Protein AF-A0A538PHI5-F1 (afdb_monomer)

Sequence (412 aa):
MHGTLYEACGDRLVRVVDRNGVCHADLVWSGSNTDRLVRLTVDGAVVDGAVIDHPLLGATHAAGDTAMTAVDWARPTEIPAIAEPGRLPLGAGAAILNTLALLARRAGVAALRYAGPYPTAALWRTLARSFRCSADEAAFTAGALDRAVRVARDPIPIDFAPDPHERVAIAGGFVELRDRLERVVLGGISYEPGGSPARLISTPHRAGARSTTADHGDAPGGCPARPEGPAGVGSAPGGEVGAAPGGAARPLPAEPGGPGSGHHHCEVWFGDACYARVATLSAGGRVVDGPHPVPPCPSPVLGRGFPAALRDALAELVAEAVPAPLAADARALCAASELCWADLGARAAGELSGGFAVHAALWDRIAPLGLARLALALAEALAPVVAAAVAQRAAAAGSAPRYARTSPQESR

Foldseek 3Di:
DAAWDFDDDVLHTAFTAGNVRRTQKGWDADDDPDRFTQWIAGLNWIWGSDWDQDPLAGTWIDIHPWTWHHAPLQAGQADIDTQCVVNHHQCRSLSVLLSSLVNNVSNVNQWHFYQWLAQALVVVVSLVQFWDKPDDSCLSCVCSVVSNVVRGRPTRPMTTGTDHFRWAAAVQGIFTDDPWGQWDAHVSDIAGDVDPQKHWDKDDPPPDPDPCPPDDDDDDDDDDDDDDDDDDDDDDDDDDDDDDDDPPDDDDPDDDDDPQFIKIWTFGHQPPDTQDTQFIAGRVRYTPDHNDFQDWDPFPQAPPWDDLVLQLVLLQLLLVVADVVCSVVSSVQSNQFIEGEHDPRRAQKAADDGHIYGHRVNCVPCVVVDPVRSSNSNSNRCNVRSSVVSVVVVSVVVPPDCPDPPDPPPDD

Secondary structure (DSSP, 8-state):
----EEEEETTEEEEEE-TTS-EEEEEEE-STT---EEEEEETTEEEE---EEETTTEEEEEETTEEEE---TTS--EEPPBS-GGGS-TTHHHHHHHHHHHHHHHTT---BEE-SS---HHHHHHHTTTEEESS-HHHHHTTHHHHHHHT--SPPS--EEE-PPEEEEETTEEEEESSSEEEEEETTEEEBTT-SSEEEEEEP--TT-----------------PPP-PPPP----------------PPPPPPP--S---EEEEEEEETTEEEEEEEEEETTS-EEE-PPPPPP---TTTTPBPPHHHHHHHHHHHHHHS-GGGHHHHHHHHHHSEEEEE--TT-SEEEETTEEEEETHHHHHHGGG-HHHHHHHHHHHHHHHHHHHHHHHHHHHHHS------------

Solvent-accessible surface area (backbone atoms only — not comparable to full-atom values): 23631 Å² total; per-residue (Å²): 133,87,55,62,47,75,44,59,64,80,93,46,71,30,35,36,25,21,72,86,72,50,71,57,34,41,41,45,64,45,74,98,80,68,66,35,51,51,33,39,40,32,64,90,29,42,34,40,45,59,75,45,80,37,102,88,67,42,56,16,18,47,38,56,84,29,46,27,39,59,71,52,67,69,56,35,56,60,45,70,38,57,76,48,69,86,60,42,45,91,61,19,68,51,53,52,46,28,49,48,15,49,37,11,49,73,54,68,38,72,47,25,27,44,38,38,24,70,44,38,64,70,52,48,67,45,46,61,58,14,22,47,64,77,66,55,64,66,71,57,35,56,60,28,67,62,27,45,76,66,56,32,54,69,62,48,100,46,46,32,26,48,48,46,52,45,59,42,82,49,87,61,42,36,30,37,30,70,103,43,63,60,33,41,36,48,81,90,42,67,19,26,66,89,43,80,30,20,21,35,47,78,41,80,57,76,79,77,77,68,83,75,78,74,88,76,82,82,85,87,86,82,83,85,84,83,86,89,82,85,89,84,88,82,82,85,83,87,88,84,90,80,85,78,91,74,84,73,79,73,81,76,76,82,76,78,87,56,104,60,72,26,40,31,33,35,31,28,36,39,73,98,38,80,73,40,75,30,29,34,24,39,47,86,60,47,77,76,41,65,77,46,81,71,75,84,68,91,47,94,54,52,76,39,68,58,58,66,75,56,40,49,53,41,9,51,49,21,18,72,65,30,64,72,97,46,17,66,60,32,22,54,50,44,51,73,30,50,45,32,24,31,80,52,74,66,37,46,40,46,80,50,98,70,30,37,33,34,26,29,54,44,51,78,52,23,42,87,73,34,63,71,58,30,53,51,55,50,17,67,35,39,17,68,48,43,50,48,52,48,53,51,53,53,51,50,64,70,64,51,78,80,69,74,81,75,72,79,80,82,78,129

Radius of gyration: 27.22 Å; Cα contacts (8 Å, |Δi|>4): 715; chains: 1; bounding box: 81×69×88 Å

Structure (mmCIF, N/CA/C/O backbone):
data_AF-A0A538PHI5-F1
#
_entry.id   AF-A0A538PHI5-F1
#
loop_
_atom_site.group_PDB
_atom_site.id
_atom_site.type_symbol
_atom_site.label_atom_id
_atom_site.label_alt_id
_atom_site.label_comp_id
_atom_site.label_asym_id
_atom_site.label_entity_id
_atom_site.label_seq_id
_atom_site.pdbx_PDB_ins_code
_atom_site.Cartn_x
_atom_site.Cartn_y
_atom_site.Cartn_z
_atom_site.occupancy
_atom_site.B_iso_or_equiv
_atom_site.auth_seq_id
_atom_site.auth_comp_id
_atom_site.auth_asym_id
_atom_site.auth_atom_id
_atom_site.pdbx_PDB_model_num
ATOM 1 N N . MET A 1 1 ? -24.109 -0.186 -1.567 1.00 50.06 1 MET A N 1
ATOM 2 C CA . MET A 1 1 ? -24.207 -0.546 -0.135 1.00 50.06 1 MET A CA 1
ATOM 3 C C . MET A 1 1 ? -22.896 -1.172 0.288 1.00 50.06 1 MET A C 1
ATOM 5 O O . MET A 1 1 ? -22.335 -1.931 -0.505 1.00 50.06 1 MET A O 1
ATOM 9 N N . HIS A 1 2 ? -22.440 -0.884 1.506 1.00 72.44 2 HIS A N 1
ATOM 10 C CA . HIS A 1 2 ? -21.347 -1.645 2.101 1.00 72.44 2 HIS A CA 1
ATOM 11 C C . HIS A 1 2 ? -21.833 -3.010 2.573 1.00 72.44 2 HIS A C 1
ATOM 13 O O . HIS A 1 2 ? -22.959 -3.128 3.051 1.00 72.44 2 HIS A O 1
ATOM 19 N N . GLY A 1 3 ? -20.991 -4.022 2.397 1.00 87.31 3 GLY A N 1
ATOM 20 C CA . GLY A 1 3 ? -21.277 -5.411 2.743 1.00 87.31 3 GLY A CA 1
ATOM 21 C C . GLY A 1 3 ? -20.540 -5.911 3.986 1.00 87.31 3 GLY A C 1
ATOM 22 O O . GLY A 1 3 ? -20.765 -7.044 4.400 1.00 87.31 3 GLY A O 1
ATOM 23 N N . THR A 1 4 ? -19.675 -5.088 4.584 1.00 94.25 4 THR A N 1
ATOM 24 C CA . THR A 1 4 ? -18.957 -5.417 5.820 1.00 94.25 4 THR A CA 1
ATOM 25 C C . THR A 1 4 ? -19.910 -5.517 7.012 1.00 94.25 4 THR A C 1
ATOM 27 O O . THR A 1 4 ? -20.570 -4.541 7.374 1.00 94.25 4 THR A O 1
ATOM 30 N N . LEU A 1 5 ? -19.918 -6.675 7.666 1.00 96.56 5 LEU A N 1
ATOM 31 C CA . LEU A 1 5 ? -20.488 -6.886 8.988 1.00 96.56 5 LEU A CA 1
ATOM 32 C C . LEU A 1 5 ? -19.466 -6.485 10.064 1.00 96.56 5 LEU A C 1
ATOM 34 O O . LEU A 1 5 ? -18.297 -6.872 10.020 1.00 96.56 5 LEU A O 1
ATOM 38 N N . TYR A 1 6 ? -19.931 -5.732 11.058 1.00 96.62 6 TYR A N 1
ATOM 39 C CA . TYR A 1 6 ? -19.155 -5.355 12.238 1.00 96.62 6 TYR A CA 1
ATOM 40 C C . TYR A 1 6 ? -19.767 -6.038 13.460 1.00 96.62 6 TYR A C 1
ATOM 42 O O . TYR A 1 6 ? -20.829 -5.632 13.932 1.00 96.62 6 TYR A O 1
ATOM 50 N N . GLU A 1 7 ? -19.112 -7.078 13.965 1.00 97.31 7 GLU A N 1
ATOM 51 C CA . GLU A 1 7 ? -19.530 -7.758 15.190 1.00 97.31 7 GLU A CA 1
ATOM 52 C C . GLU A 1 7 ? -18.984 -6.993 16.402 1.00 97.31 7 GLU A C 1
ATOM 54 O O . GLU A 1 7 ? -17.820 -6.577 16.417 1.00 97.31 7 GLU A O 1
ATOM 59 N N . ALA A 1 8 ? -19.814 -6.802 17.428 1.00 95.81 8 ALA A N 1
ATOM 60 C CA . ALA A 1 8 ? -19.473 -6.025 18.615 1.00 95.81 8 ALA A CA 1
ATOM 61 C C . ALA A 1 8 ? -19.934 -6.719 19.905 1.00 95.81 8 ALA A C 1
ATOM 63 O O . ALA A 1 8 ? -20.950 -7.414 19.920 1.00 95.81 8 ALA A O 1
ATOM 64 N N . CYS A 1 9 ? -19.193 -6.497 20.990 1.00 93.62 9 CYS A N 1
ATOM 65 C CA . CYS A 1 9 ? -19.540 -6.924 22.341 1.00 93.62 9 CYS A CA 1
ATOM 66 C C . CYS A 1 9 ? -19.666 -5.671 23.218 1.00 93.62 9 CYS A C 1
ATOM 68 O O . CYS A 1 9 ? -18.665 -5.052 23.582 1.00 93.62 9 CYS A O 1
ATOM 70 N N . GLY A 1 10 ? -20.905 -5.248 23.491 1.00 91.50 10 GLY A N 1
ATOM 71 C CA . GLY A 1 10 ? -21.165 -3.865 23.902 1.00 91.50 10 GLY A CA 1
ATOM 72 C C . GLY A 1 10 ? -20.716 -2.893 22.804 1.00 91.50 10 GLY A C 1
ATOM 73 O O . GLY A 1 10 ? -20.886 -3.173 21.617 1.00 91.50 10 GLY A O 1
ATOM 74 N N . ASP A 1 11 ? -20.084 -1.783 23.181 1.00 91.31 11 ASP A N 1
ATOM 75 C CA . ASP A 1 11 ? -19.568 -0.799 22.217 1.00 91.31 11 ASP A CA 1
ATOM 76 C C . ASP A 1 11 ? -18.276 -1.250 21.506 1.00 91.31 11 ASP A C 1
ATOM 78 O O . ASP A 1 11 ? -17.919 -0.719 20.443 1.00 91.31 11 ASP A O 1
ATOM 82 N N . ARG A 1 12 ? -17.573 -2.250 22.059 1.00 93.94 12 ARG A N 1
ATOM 83 C CA . ARG A 1 12 ? -16.281 -2.739 21.557 1.00 93.94 12 ARG A CA 1
ATOM 84 C C . ARG A 1 12 ? -16.469 -3.553 20.278 1.00 93.94 12 ARG A C 1
ATOM 86 O O . ARG A 1 12 ? -17.167 -4.564 20.267 1.00 93.94 12 ARG A O 1
ATOM 93 N N . LEU A 1 13 ? -15.814 -3.121 19.199 1.00 96.38 13 LEU A N 1
ATOM 94 C CA . LEU A 1 13 ? -15.696 -3.889 17.957 1.00 96.38 13 LEU A CA 1
ATOM 95 C C . LEU A 1 13 ? -14.875 -5.153 18.241 1.00 96.38 13 LEU A C 1
ATOM 97 O O . LEU A 1 13 ? -13.727 -5.033 18.666 1.00 96.38 13 LEU A O 1
ATOM 101 N N . VAL A 1 14 ? -15.444 -6.333 17.992 1.00 97.56 14 VAL A N 1
ATOM 102 C CA . VAL A 1 14 ? -14.732 -7.611 18.143 1.00 97.56 14 VAL A CA 1
ATOM 103 C C . VAL A 1 14 ? -14.315 -8.199 16.802 1.00 97.56 14 VAL A C 1
ATOM 105 O O . VAL A 1 14 ? -13.198 -8.683 16.706 1.00 97.56 14 VAL A O 1
ATOM 108 N N . ARG A 1 15 ? -15.137 -8.139 15.744 1.00 98.00 15 ARG A N 1
ATOM 109 C CA . ARG A 1 15 ? -14.763 -8.709 14.432 1.00 98.00 15 ARG A CA 1
ATOM 110 C C . ARG A 1 15 ? -15.225 -7.846 13.262 1.00 98.00 15 ARG A C 1
ATOM 112 O O . ARG A 1 15 ? -16.290 -7.229 13.303 1.00 98.00 15 ARG A O 1
ATOM 119 N N . VAL A 1 16 ? -14.412 -7.821 12.209 1.00 97.62 16 VAL A N 1
ATOM 120 C CA . VAL A 1 16 ? -14.702 -7.184 10.917 1.00 97.62 16 VAL A CA 1
ATOM 121 C C . VAL A 1 16 ? -14.774 -8.285 9.867 1.00 97.62 16 VAL A C 1
ATOM 123 O O . VAL A 1 16 ? -13.754 -8.886 9.527 1.00 97.62 16 VAL A O 1
ATOM 126 N N . VAL A 1 17 ? -15.977 -8.561 9.371 1.00 97.56 17 VAL A N 1
ATOM 127 C CA . VAL A 1 17 ? -16.268 -9.673 8.458 1.00 97.56 17 VAL A CA 1
ATOM 128 C C . VAL A 1 17 ? -16.837 -9.111 7.158 1.00 97.56 17 VAL A C 1
ATOM 130 O O . VAL A 1 17 ? -17.680 -8.221 7.193 1.00 97.56 17 VAL A O 1
ATOM 133 N N . ASP A 1 18 ? -16.379 -9.580 6.001 1.00 95.94 18 ASP A N 1
ATOM 134 C CA . ASP A 1 18 ? -16.898 -9.108 4.714 1.00 95.94 18 ASP A CA 1
ATOM 135 C C . ASP A 1 18 ? -18.192 -9.814 4.272 1.00 95.94 18 ASP A C 1
ATOM 137 O O . AS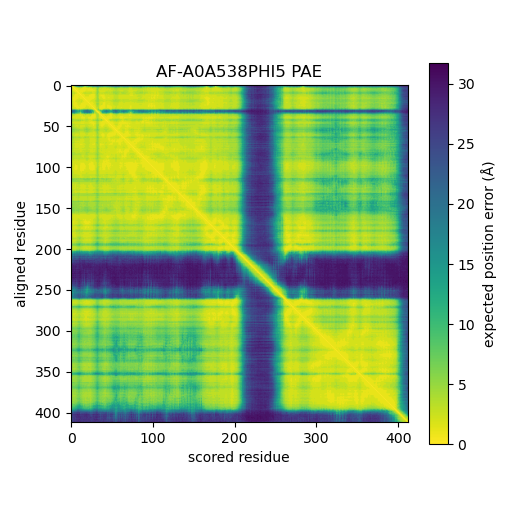P A 1 18 ? -18.659 -10.780 4.879 1.00 95.94 18 ASP A O 1
ATOM 141 N N . ARG A 1 19 ? -18.754 -9.344 3.152 1.00 94.69 19 ARG A N 1
ATOM 142 C CA . ARG A 1 19 ? -19.949 -9.911 2.504 1.00 94.69 19 ARG A CA 1
ATOM 143 C C . ARG A 1 19 ? -19.826 -11.378 2.065 1.00 94.69 19 ARG A C 1
ATOM 145 O O . ARG A 1 19 ? -20.844 -11.991 1.757 1.00 94.69 19 ARG A O 1
ATOM 152 N N . ASN A 1 20 ? -18.613 -11.929 2.028 1.00 94.50 20 ASN A N 1
ATOM 153 C CA . ASN A 1 20 ? -18.329 -13.326 1.701 1.00 94.50 20 ASN A CA 1
ATOM 154 C C . ASN A 1 20 ? -18.098 -14.179 2.969 1.00 94.50 20 ASN A C 1
ATOM 156 O O . ASN A 1 20 ? -17.828 -15.373 2.858 1.00 94.50 20 ASN A O 1
ATOM 160 N N . GLY A 1 21 ? -18.207 -13.589 4.167 1.00 96.19 21 GLY A N 1
ATOM 161 C CA . GLY A 1 21 ? -17.980 -14.253 5.451 1.00 96.19 21 GLY A CA 1
ATOM 162 C C . GLY A 1 21 ? -16.513 -14.299 5.895 1.00 96.19 21 GLY A C 1
ATOM 163 O O . GLY A 1 21 ? -16.206 -14.955 6.892 1.00 96.19 21 GLY A O 1
ATOM 164 N N . VAL A 1 22 ? -15.595 -13.624 5.194 1.00 96.50 22 VAL A N 1
ATOM 165 C CA . VAL A 1 22 ? -14.165 -13.638 5.533 1.00 96.50 22 VAL A CA 1
ATOM 166 C C . VAL A 1 22 ? -13.866 -12.593 6.605 1.00 96.50 22 VAL A C 1
ATOM 168 O O . VAL A 1 22 ? -14.195 -11.417 6.465 1.00 96.50 22 VAL A O 1
ATOM 171 N N . CYS A 1 23 ? -13.231 -13.032 7.692 1.00 97.06 23 CYS A N 1
ATOM 172 C CA . CYS A 1 23 ? -12.831 -12.183 8.811 1.00 97.06 23 CYS A CA 1
ATOM 173 C C . CYS A 1 23 ? -11.508 -11.474 8.479 1.00 97.06 23 CYS A C 1
ATOM 175 O O . CYS A 1 23 ? -10.472 -12.129 8.388 1.00 97.06 23 CYS A O 1
ATOM 177 N N . HIS A 1 24 ? -11.537 -10.151 8.303 1.00 95.69 24 HIS A N 1
ATOM 178 C CA . HIS A 1 24 ? -10.344 -9.341 7.997 1.00 95.69 24 HIS A CA 1
ATOM 179 C C . HIS A 1 24 ? -9.635 -8.848 9.261 1.00 95.69 24 HIS A C 1
ATOM 181 O O . HIS A 1 24 ? -8.415 -8.717 9.254 1.00 95.69 24 HIS A O 1
ATOM 187 N N . ALA A 1 25 ? -10.379 -8.612 10.346 1.00 97.69 25 ALA A N 1
ATOM 188 C CA . ALA A 1 25 ? -9.823 -8.283 11.658 1.00 97.69 25 ALA A CA 1
ATOM 189 C C . ALA A 1 25 ? -10.617 -8.963 12.785 1.00 97.69 25 ALA A C 1
ATOM 191 O O . ALA A 1 25 ? -11.847 -9.023 12.730 1.00 97.69 25 ALA A O 1
ATOM 192 N N . ASP A 1 26 ? -9.906 -9.444 13.802 1.00 98.31 26 ASP A N 1
ATOM 193 C CA . ASP A 1 26 ? -10.428 -10.071 15.023 1.00 98.31 26 ASP A CA 1
ATOM 194 C C . ASP A 1 26 ? -9.748 -9.433 16.248 1.00 98.31 26 ASP A C 1
ATOM 196 O O . ASP A 1 26 ? -8.527 -9.284 16.271 1.00 98.31 26 ASP A O 1
ATOM 200 N N . LEU A 1 27 ? -10.537 -8.980 17.223 1.00 98.19 27 LEU A N 1
ATOM 201 C CA . LEU A 1 27 ? -10.127 -8.120 18.333 1.00 98.19 27 LEU A CA 1
ATOM 202 C C . LEU A 1 27 ? -10.598 -8.708 19.668 1.00 98.19 27 LEU A C 1
ATOM 204 O O . LEU A 1 27 ? -11.788 -8.702 19.995 1.00 98.19 27 LEU A O 1
ATOM 208 N N . VAL A 1 28 ? -9.639 -9.151 20.476 1.00 97.25 28 VAL A N 1
ATOM 209 C CA . VAL A 1 28 ? -9.859 -9.647 21.837 1.00 97.25 28 VAL A CA 1
ATOM 210 C C . VAL A 1 28 ? -9.591 -8.514 22.824 1.00 97.25 28 VAL A C 1
ATOM 212 O O . VAL A 1 28 ? -8.512 -7.921 22.803 1.00 97.25 28 VAL A O 1
ATOM 215 N N . TRP A 1 29 ? -10.546 -8.245 23.714 1.00 96.44 29 TRP A N 1
ATOM 216 C CA . TRP A 1 29 ? -10.487 -7.183 24.726 1.00 96.44 29 TRP A CA 1
ATOM 217 C C . TRP A 1 29 ? -10.408 -7.759 26.145 1.00 96.44 29 TRP A C 1
ATOM 219 O O . TRP A 1 29 ? -10.840 -8.887 26.392 1.00 96.44 29 TRP A O 1
ATOM 229 N N . SER A 1 30 ? -9.858 -6.995 27.089 1.00 92.75 30 SER A N 1
ATOM 230 C CA . SER A 1 30 ? -9.783 -7.385 28.498 1.00 92.75 30 SER A CA 1
ATOM 231 C C . SER A 1 30 ? -11.133 -7.231 29.208 1.00 92.75 30 SER A C 1
ATOM 233 O O . SER A 1 30 ? -11.916 -6.324 28.931 1.00 92.75 30 SER A O 1
ATOM 235 N N . GLY A 1 31 ? -11.413 -8.132 30.151 1.00 80.69 31 GLY A N 1
ATOM 236 C CA . GLY A 1 31 ? -12.700 -8.181 30.843 1.00 80.69 31 GLY A CA 1
ATOM 237 C C . GLY A 1 31 ? -12.994 -6.973 31.746 1.00 80.69 31 GLY A C 1
ATOM 238 O O . GLY A 1 31 ? -12.109 -6.453 32.427 1.00 80.69 31 GLY A O 1
ATOM 239 N 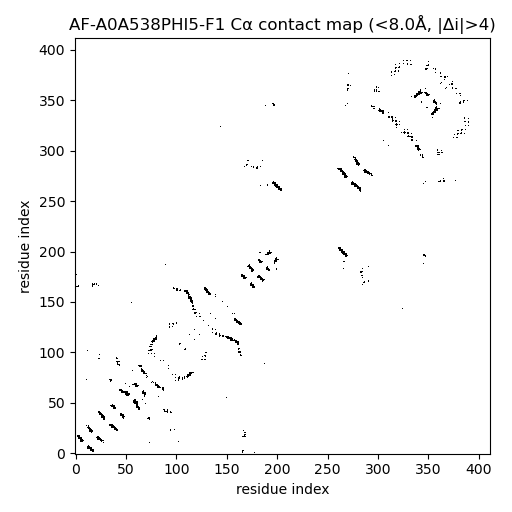N . SER A 1 32 ? -14.277 -6.595 31.750 1.00 61.88 32 SER A N 1
ATOM 240 C CA . SER A 1 32 ? -15.062 -5.874 32.774 1.00 61.88 32 SER A CA 1
ATOM 241 C C . SER A 1 32 ? -14.589 -4.547 33.389 1.00 61.88 32 SER A C 1
ATOM 243 O O . SER A 1 32 ? -15.413 -3.926 34.052 1.00 61.88 32 SER A O 1
ATOM 245 N N . ASN A 1 33 ? -13.347 -4.082 33.214 1.00 58.94 33 ASN A N 1
ATOM 246 C CA . ASN A 1 33 ? -12.904 -2.806 33.816 1.00 58.94 33 ASN A CA 1
ATOM 247 C C . ASN A 1 33 ? -11.725 -2.086 33.140 1.00 58.94 33 ASN A C 1
ATOM 249 O O . ASN A 1 33 ? -11.528 -0.905 33.402 1.00 58.94 33 ASN A O 1
ATOM 253 N N . THR A 1 34 ? -10.898 -2.762 32.335 1.00 63.06 34 THR A N 1
ATOM 254 C CA . THR A 1 34 ? -9.662 -2.146 31.791 1.00 63.06 34 THR A CA 1
ATOM 255 C C . THR A 1 34 ? -9.751 -1.720 30.330 1.00 63.06 34 THR A C 1
ATOM 257 O O . THR A 1 34 ? -8.854 -1.017 29.878 1.00 63.06 34 THR A O 1
ATOM 260 N N . ASP A 1 35 ? -10.807 -2.128 29.614 1.00 83.38 35 ASP A N 1
ATOM 261 C CA . ASP A 1 35 ? -11.148 -1.699 28.244 1.00 83.38 35 ASP A CA 1
ATOM 262 C C . ASP A 1 35 ? -9.997 -1.781 27.216 1.00 83.38 35 ASP A C 1
ATOM 264 O O . ASP A 1 35 ? -9.978 -1.113 26.182 1.00 83.38 35 ASP A O 1
ATOM 268 N N . ARG A 1 36 ? -9.015 -2.635 27.507 1.00 91.75 36 ARG A N 1
ATOM 269 C CA . ARG A 1 36 ? -7.734 -2.718 26.818 1.00 91.75 36 ARG A CA 1
ATOM 270 C C . ARG A 1 36 ? -7.822 -3.778 25.732 1.00 91.75 36 ARG A C 1
ATOM 272 O O . ARG A 1 36 ? -8.345 -4.868 25.969 1.00 91.75 36 ARG A O 1
ATOM 279 N N . LEU A 1 37 ? -7.238 -3.512 24.567 1.00 95.81 37 LEU A N 1
ATOM 280 C CA . LEU A 1 37 ? -6.957 -4.584 23.620 1.00 95.81 37 LEU A CA 1
ATOM 281 C C . LEU A 1 37 ? -6.015 -5.604 24.288 1.00 95.81 37 LEU A C 1
ATOM 283 O O . LEU A 1 37 ? -5.035 -5.232 24.931 1.00 95.81 37 LEU A O 1
ATOM 287 N N . VAL A 1 38 ? -6.315 -6.889 24.134 1.00 96.88 38 VAL A N 1
ATOM 288 C CA . VAL A 1 38 ? -5.429 -8.014 24.470 1.00 96.88 38 VAL A CA 1
ATOM 289 C C . VAL A 1 38 ? -4.751 -8.519 23.201 1.00 96.88 38 VAL A C 1
ATOM 291 O O . VAL A 1 38 ? -3.559 -8.808 23.214 1.00 96.88 38 VAL A O 1
ATOM 294 N N . ARG A 1 39 ? -5.491 -8.600 22.089 1.00 97.75 39 ARG A N 1
ATOM 295 C CA . ARG A 1 39 ? -4.964 -9.026 20.789 1.00 97.75 39 ARG A CA 1
ATOM 296 C C . ARG A 1 39 ? -5.768 -8.439 19.635 1.00 97.75 39 ARG A C 1
ATOM 298 O O . ARG A 1 39 ? -6.992 -8.459 19.691 1.00 97.75 39 ARG A O 1
ATOM 305 N N . LEU A 1 40 ? -5.086 -8.020 18.573 1.00 98.25 40 LEU A N 1
ATOM 306 C CA . LEU A 1 40 ? -5.658 -7.839 17.234 1.00 98.25 40 LEU A CA 1
ATOM 307 C C . LEU A 1 40 ? -5.021 -8.871 16.294 1.00 98.25 40 LEU A C 1
ATOM 309 O O . LEU A 1 40 ? -3.799 -8.933 16.195 1.00 98.25 40 LEU A O 1
ATOM 313 N N . THR A 1 41 ? -5.832 -9.649 15.585 1.00 98.25 41 THR A N 1
ATOM 314 C CA . THR A 1 41 ? -5.402 -10.547 14.502 1.00 98.25 41 THR A CA 1
ATOM 315 C C . THR A 1 41 ? -5.897 -9.980 13.175 1.00 98.25 41 THR A C 1
ATOM 317 O O . THR A 1 41 ? -7.086 -9.695 13.040 1.00 98.25 41 THR A O 1
ATOM 320 N N . VAL A 1 42 ? -5.004 -9.787 12.201 1.00 95.75 42 VAL A N 1
ATOM 321 C CA . VAL A 1 42 ? -5.305 -9.096 10.934 1.00 95.75 42 VAL A CA 1
ATOM 322 C C . VAL A 1 42 ? -4.297 -9.493 9.852 1.00 95.75 42 VAL A C 1
ATOM 324 O O . VAL A 1 42 ? -3.095 -9.384 10.064 1.00 95.75 42 VAL A O 1
ATOM 327 N N . ASP A 1 43 ? -4.757 -9.969 8.689 1.00 88.25 43 ASP A N 1
ATOM 328 C CA . ASP A 1 43 ? -3.897 -10.382 7.555 1.00 88.25 43 ASP A CA 1
ATOM 329 C C . ASP A 1 43 ? -2.748 -11.355 7.911 1.00 88.25 43 ASP A C 1
ATOM 331 O O . ASP A 1 43 ? -1.664 -11.321 7.329 1.00 88.25 43 ASP A O 1
ATOM 335 N N . GLY A 1 44 ? -2.961 -12.227 8.901 1.00 90.62 44 GLY A N 1
ATOM 336 C CA . GLY A 1 44 ? -1.929 -13.139 9.412 1.00 90.62 44 GLY A CA 1
ATOM 337 C C . GLY A 1 44 ? -0.879 -12.477 10.315 1.00 90.62 44 GLY A C 1
ATOM 338 O O . GLY A 1 44 ? -0.048 -13.180 10.883 1.00 90.62 44 GLY A O 1
ATOM 339 N N . ALA A 1 45 ? -0.931 -11.157 10.506 1.00 95.62 45 ALA A N 1
ATOM 340 C CA . ALA A 1 45 ? -0.236 -10.481 11.591 1.00 95.62 45 ALA A CA 1
ATOM 341 C C . ALA A 1 45 ? -1.039 -10.587 12.895 1.00 95.62 45 ALA A C 1
ATOM 343 O O . ALA A 1 45 ? -2.273 -10.628 12.898 1.00 95.62 45 ALA A O 1
ATOM 344 N N . VAL A 1 46 ? -0.318 -10.570 14.014 1.00 98.25 46 VAL A N 1
ATOM 345 C CA . VAL A 1 46 ? -0.886 -10.460 15.359 1.00 98.25 46 VAL A CA 1
ATOM 346 C C . VAL A 1 46 ? -0.255 -9.251 16.035 1.00 98.25 46 VAL A C 1
ATOM 348 O O . VAL A 1 46 ? 0.968 -9.163 16.110 1.00 98.25 46 VAL A O 1
ATOM 351 N N . VAL A 1 47 ? -1.079 -8.334 16.532 1.00 98.19 47 VAL A N 1
ATOM 352 C CA . VAL A 1 47 ? -0.650 -7.260 17.430 1.00 98.19 47 VAL A CA 1
ATOM 353 C C . VAL A 1 47 ? -1.015 -7.658 18.855 1.00 98.19 47 VAL A C 1
ATOM 355 O O . VAL A 1 47 ? -2.184 -7.926 19.148 1.00 98.19 47 VAL A O 1
ATOM 358 N N . ASP A 1 48 ? -0.018 -7.714 19.734 1.00 97.88 48 ASP A N 1
ATOM 359 C CA . ASP A 1 48 ? -0.212 -7.953 21.162 1.00 97.88 48 ASP A CA 1
ATOM 360 C C . ASP A 1 48 ? -0.575 -6.634 21.858 1.00 97.88 48 ASP A C 1
ATOM 362 O O . ASP A 1 48 ? 0.127 -5.630 21.734 1.00 97.88 48 ASP A O 1
ATOM 366 N N . GLY A 1 49 ? -1.686 -6.631 22.594 1.00 96.12 49 GLY A N 1
ATOM 367 C CA . GLY A 1 49 ? -2.141 -5.478 23.366 1.00 96.12 49 GLY A CA 1
ATOM 368 C C . GLY A 1 49 ? -1.315 -5.206 24.630 1.00 96.12 49 GLY A C 1
ATOM 369 O O . GLY A 1 49 ? -1.497 -4.164 25.277 1.00 96.12 49 GLY A O 1
ATOM 370 N N . ALA A 1 50 ? -0.380 -6.094 24.985 1.00 96.19 50 ALA A N 1
ATOM 371 C CA . ALA A 1 50 ? 0.725 -5.801 25.889 1.00 96.19 50 ALA A CA 1
ATOM 372 C C . ALA A 1 50 ? 1.456 -4.514 25.465 1.00 96.19 50 ALA A C 1
ATOM 374 O O . ALA A 1 50 ? 1.488 -4.146 24.294 1.00 96.19 50 ALA A O 1
ATOM 375 N N . VAL A 1 51 ? 2.015 -3.801 26.444 1.00 97.38 51 VAL A N 1
ATOM 376 C CA . VAL A 1 51 ? 2.829 -2.605 26.201 1.00 97.38 51 VAL A CA 1
ATOM 377 C C . VAL A 1 51 ? 4.187 -2.863 26.826 1.00 97.38 51 VAL A C 1
ATOM 379 O O . VAL A 1 51 ? 4.269 -3.129 28.025 1.00 97.38 51 VAL A O 1
ATOM 382 N N . ILE A 1 52 ? 5.218 -2.815 25.993 1.00 96.06 52 ILE A N 1
ATOM 383 C CA . ILE A 1 52 ? 6.620 -3.042 26.335 1.00 96.06 52 ILE A CA 1
ATOM 384 C C . ILE A 1 52 ? 7.438 -1.800 25.981 1.00 96.06 52 ILE A C 1
ATOM 386 O O . ILE A 1 52 ? 7.040 -1.008 25.123 1.00 96.06 52 ILE A O 1
ATOM 390 N N . ASP A 1 53 ? 8.576 -1.618 26.645 1.00 95.12 53 ASP A N 1
ATOM 391 C CA . ASP A 1 53 ? 9.521 -0.563 26.286 1.00 95.12 53 ASP A CA 1
ATOM 392 C C . ASP A 1 53 ? 10.434 -1.021 25.138 1.00 95.12 53 ASP A C 1
ATOM 394 O O . ASP A 1 53 ? 10.892 -2.165 25.114 1.00 95.12 53 ASP A O 1
ATOM 398 N N . HIS A 1 54 ? 10.682 -0.133 24.177 1.00 90.75 54 HIS A N 1
ATOM 399 C CA . HIS A 1 54 ? 11.461 -0.410 22.973 1.00 90.75 54 HIS A CA 1
ATOM 400 C C . HIS A 1 54 ? 12.542 0.665 22.769 1.00 90.75 54 HIS A C 1
ATOM 402 O O . HIS A 1 54 ? 12.185 1.840 22.644 1.00 90.75 54 HIS A O 1
ATOM 408 N N . PRO A 1 55 ? 13.837 0.312 22.620 1.00 81.94 55 PRO A N 1
ATOM 409 C CA . PRO A 1 55 ? 14.950 1.273 22.653 1.00 81.94 55 PRO A CA 1
ATOM 410 C C . PRO A 1 55 ? 14.871 2.471 21.692 1.00 81.94 55 PRO A C 1
ATOM 412 O O . PRO A 1 55 ? 15.457 3.511 21.974 1.00 81.94 55 PRO A O 1
ATOM 415 N N . LEU A 1 56 ? 14.162 2.341 20.562 1.00 83.38 56 LEU A N 1
ATOM 416 C CA . LEU A 1 56 ? 13.963 3.429 19.588 1.00 83.38 56 LEU A CA 1
ATOM 417 C C . LEU A 1 56 ? 12.572 4.081 19.645 1.00 83.38 56 LEU A C 1
ATOM 419 O O . LEU A 1 56 ? 12.354 5.102 18.999 1.00 83.38 56 LEU A O 1
ATOM 423 N N . LEU A 1 57 ? 11.602 3.484 20.347 1.00 86.56 57 LEU A N 1
ATOM 424 C CA . LEU A 1 57 ? 10.192 3.897 20.274 1.00 86.56 57 LEU A CA 1
ATOM 425 C C . LEU A 1 57 ? 9.538 4.178 21.637 1.00 86.56 57 LEU A C 1
ATOM 427 O O . LEU A 1 57 ? 8.481 4.806 21.644 1.00 86.56 57 LEU A O 1
ATOM 431 N N . GLY A 1 58 ? 10.135 3.789 22.763 1.00 91.00 58 GLY A N 1
ATOM 432 C CA . GLY A 1 58 ? 9.477 3.848 24.068 1.00 91.00 58 GLY A CA 1
ATOM 433 C C . GLY A 1 58 ? 8.345 2.820 24.159 1.00 91.00 58 GLY A C 1
ATOM 434 O O . GLY A 1 58 ? 8.493 1.688 23.699 1.00 91.00 58 GLY A O 1
ATOM 435 N N . ALA A 1 59 ? 7.188 3.225 24.686 1.00 96.12 59 ALA A N 1
ATOM 436 C CA . ALA A 1 59 ? 6.007 2.369 24.799 1.00 96.12 59 ALA A CA 1
ATOM 437 C C . ALA A 1 59 ? 5.527 1.828 23.433 1.00 96.12 59 ALA A C 1
ATOM 439 O O . ALA A 1 59 ? 5.147 2.584 22.531 1.00 96.12 59 ALA A O 1
ATOM 440 N N . THR A 1 60 ? 5.500 0.501 23.296 1.00 96.94 60 THR A N 1
ATOM 441 C CA . THR A 1 60 ? 5.160 -0.220 22.059 1.00 96.94 60 THR A CA 1
ATOM 442 C C . THR A 1 60 ? 4.303 -1.459 22.302 1.00 96.94 60 THR A C 1
ATOM 444 O O . THR A 1 60 ? 4.376 -2.087 23.353 1.00 96.94 60 THR A O 1
ATOM 447 N N . HIS A 1 61 ? 3.520 -1.824 21.292 1.00 97.69 61 HIS A N 1
ATOM 448 C CA . HIS A 1 61 ? 2.967 -3.154 21.073 1.00 97.69 61 HIS A CA 1
ATOM 449 C C . HIS A 1 61 ? 3.940 -3.997 20.237 1.00 97.69 61 HIS A C 1
ATOM 451 O O . HIS A 1 61 ? 4.590 -3.478 19.323 1.00 97.69 61 HIS A O 1
ATOM 457 N N . ALA A 1 62 ? 3.978 -5.308 20.478 1.00 97.38 62 ALA A N 1
ATOM 458 C CA . ALA A 1 62 ? 4.533 -6.246 19.503 1.00 97.38 62 ALA A CA 1
ATOM 459 C C . ALA A 1 62 ? 3.540 -6.401 18.338 1.00 97.38 62 ALA A C 1
ATOM 461 O O . ALA A 1 62 ? 2.339 -6.531 18.568 1.00 97.38 62 ALA A O 1
ATOM 462 N N . ALA A 1 63 ? 4.025 -6.370 17.098 1.00 96.62 63 ALA A N 1
ATOM 463 C CA . ALA A 1 63 ? 3.231 -6.445 15.875 1.00 96.62 63 ALA A CA 1
ATOM 464 C C . ALA A 1 63 ? 3.896 -7.438 14.909 1.00 96.62 63 ALA A C 1
ATOM 466 O O . ALA A 1 63 ? 4.758 -7.077 14.106 1.00 96.62 63 ALA A O 1
ATOM 467 N N . GLY A 1 64 ? 3.526 -8.714 15.035 1.00 94.31 64 GLY A N 1
ATOM 468 C CA . GLY A 1 64 ? 4.286 -9.823 14.464 1.00 94.31 64 GLY A CA 1
ATOM 469 C C . GLY A 1 64 ? 5.743 -9.769 14.927 1.00 94.31 64 GLY A C 1
ATOM 470 O O . GLY A 1 64 ? 6.025 -9.635 16.115 1.00 94.31 64 GLY A O 1
ATOM 471 N N . ASP A 1 65 ? 6.654 -9.805 13.962 1.00 91.94 65 ASP A N 1
ATOM 472 C CA . ASP A 1 65 ? 8.103 -9.801 14.168 1.00 91.94 65 ASP A CA 1
ATOM 473 C C . ASP A 1 65 ? 8.716 -8.408 14.436 1.00 91.94 65 ASP A C 1
ATOM 475 O O . ASP A 1 65 ? 9.935 -8.292 14.556 1.00 91.94 65 ASP A O 1
ATOM 479 N N . THR A 1 66 ? 7.915 -7.338 14.511 1.00 94.69 66 THR A N 1
ATOM 480 C CA . THR A 1 66 ? 8.406 -5.965 14.730 1.00 94.69 66 THR A CA 1
ATOM 481 C C . THR A 1 66 ? 7.634 -5.230 15.833 1.00 94.69 66 THR A C 1
ATOM 483 O O . THR A 1 66 ? 6.667 -5.745 16.391 1.00 94.69 66 THR A O 1
ATOM 486 N N . ALA A 1 67 ? 8.069 -4.016 16.175 1.00 94.62 67 ALA A N 1
ATOM 487 C CA . ALA A 1 67 ? 7.434 -3.164 17.176 1.00 94.62 67 ALA A CA 1
ATOM 488 C C . ALA A 1 67 ? 6.595 -2.055 16.523 1.00 94.62 67 ALA A C 1
ATOM 490 O O . ALA A 1 67 ? 6.989 -1.460 15.517 1.00 94.62 67 ALA A O 1
ATOM 491 N N . MET A 1 68 ? 5.457 -1.739 17.136 1.00 96.19 68 MET A N 1
ATOM 492 C CA . MET A 1 68 ? 4.578 -0.625 16.777 1.00 96.19 68 MET A CA 1
ATOM 493 C C . MET A 1 68 ? 4.323 0.227 18.021 1.00 96.19 68 MET A C 1
ATOM 495 O O . MET A 1 68 ? 4.203 -0.326 19.105 1.00 96.19 68 MET A O 1
ATOM 499 N N . THR A 1 69 ? 4.233 1.552 17.925 1.00 96.06 69 THR A N 1
ATOM 500 C CA . THR A 1 69 ? 3.955 2.389 19.112 1.00 96.06 69 THR A CA 1
ATOM 501 C C . THR A 1 69 ? 2.650 2.014 19.800 1.00 96.06 69 THR A C 1
ATOM 503 O O . THR A 1 69 ? 1.695 1.607 19.139 1.00 96.06 69 THR A O 1
ATOM 506 N N . ALA A 1 70 ? 2.615 2.162 21.125 1.00 96.56 70 ALA A N 1
ATOM 507 C CA . ALA A 1 70 ? 1.411 1.940 21.911 1.00 96.56 70 ALA A CA 1
ATOM 508 C C . ALA A 1 70 ? 0.267 2.845 21.420 1.00 96.56 70 ALA A C 1
ATOM 510 O O . ALA A 1 70 ? 0.492 4.010 21.092 1.00 96.56 70 ALA A O 1
ATOM 511 N N . VAL A 1 71 ? -0.950 2.304 21.373 1.00 95.94 71 VAL A N 1
ATOM 512 C CA . VAL A 1 71 ? -2.161 3.019 20.953 1.00 95.94 71 VAL A CA 1
ATOM 513 C C . VAL A 1 71 ? -3.251 2.801 21.996 1.00 95.94 71 VAL A C 1
ATOM 515 O O . VAL A 1 71 ? -3.451 1.680 22.467 1.00 95.94 71 VAL A O 1
ATOM 518 N N . ASP A 1 72 ? -4.009 3.849 22.321 1.00 95.81 72 ASP A N 1
ATOM 519 C CA . ASP A 1 72 ? -5.322 3.662 22.938 1.00 95.81 72 ASP A CA 1
ATOM 520 C C . ASP A 1 72 ? -6.286 3.094 21.885 1.00 95.81 72 ASP A C 1
ATOM 522 O O . ASP A 1 72 ? -6.929 3.824 21.135 1.00 95.81 72 ASP A O 1
ATOM 526 N N . TRP A 1 73 ? -6.376 1.768 21.805 1.00 95.88 73 TRP A N 1
ATOM 527 C CA . TRP A 1 73 ? -7.294 1.083 20.893 1.00 95.88 73 TRP A CA 1
ATOM 528 C C . TRP A 1 73 ? -8.769 1.386 21.181 1.00 95.88 73 TRP A C 1
ATOM 530 O O . TRP A 1 73 ? -9.597 1.263 20.277 1.00 95.88 73 TRP A O 1
ATOM 540 N N . ALA A 1 74 ? -9.114 1.784 22.410 1.00 94.94 74 ALA A N 1
ATOM 541 C CA . ALA A 1 74 ? -10.477 2.145 22.774 1.00 94.94 74 ALA A CA 1
ATOM 542 C C . ALA A 1 74 ? -10.887 3.512 22.201 1.00 94.94 74 ALA A C 1
ATOM 544 O O . ALA A 1 74 ? -12.079 3.712 21.942 1.00 94.94 74 ALA A O 1
ATOM 545 N N . ARG A 1 75 ? -9.921 4.419 21.980 1.00 96.69 75 ARG A N 1
ATOM 546 C CA . ARG A 1 75 ? -10.105 5.745 21.366 1.00 96.69 75 ARG A CA 1
ATOM 547 C C . ARG A 1 75 ? -8.821 6.234 20.655 1.00 96.69 75 ARG A C 1
ATOM 549 O O . ARG A 1 75 ? -8.158 7.147 21.145 1.00 96.69 75 ARG A O 1
ATOM 556 N N . PRO A 1 76 ? -8.460 5.684 19.481 1.00 96.88 76 PRO A N 1
ATOM 557 C CA . PRO A 1 76 ? -7.171 5.984 18.858 1.00 96.88 76 PRO A CA 1
ATOM 558 C C . PRO A 1 76 ? -7.118 7.412 18.296 1.00 96.88 76 PRO A C 1
ATOM 560 O O . PRO A 1 76 ? -7.810 7.733 17.330 1.00 96.88 76 PRO A O 1
ATOM 563 N N . THR A 1 77 ? -6.276 8.259 18.895 1.00 96.56 77 THR A N 1
ATOM 564 C CA . THR A 1 77 ? -6.022 9.659 18.491 1.00 96.56 77 THR A CA 1
ATOM 565 C C . THR A 1 77 ? -4.746 9.849 17.665 1.00 96.56 77 THR A C 1
ATOM 567 O O . THR A 1 77 ? -4.524 10.924 17.112 1.00 96.56 77 THR A O 1
ATOM 570 N N . GLU A 1 78 ? -3.899 8.825 17.563 1.00 96.56 78 GLU A N 1
ATOM 571 C CA . GLU A 1 78 ? 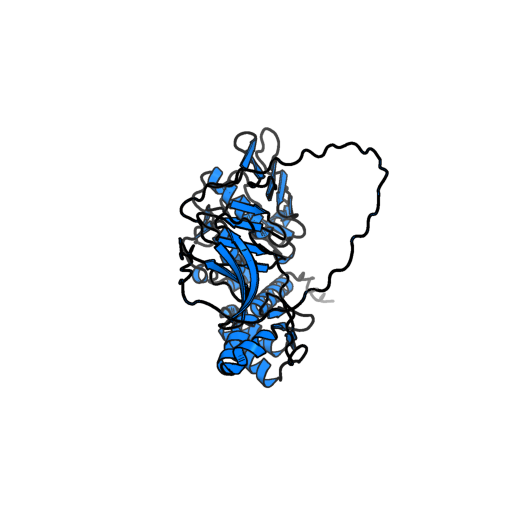-2.604 8.889 16.879 1.00 96.56 78 GLU A CA 1
ATOM 572 C C . GLU A 1 78 ? -2.427 7.721 15.907 1.00 96.56 78 GLU A C 1
ATOM 574 O O . GLU A 1 78 ? -2.844 6.592 16.170 1.00 96.56 78 GLU A O 1
ATOM 579 N N . ILE A 1 79 ? -1.795 8.002 14.768 1.00 97.31 79 ILE A N 1
ATOM 580 C CA . ILE A 1 79 ? -1.352 6.993 13.807 1.00 97.31 79 ILE A CA 1
ATOM 581 C C . ILE A 1 79 ? 0.010 6.480 14.290 1.00 97.31 79 ILE A C 1
ATOM 583 O O . ILE A 1 79 ? 0.958 7.274 14.357 1.00 97.31 79 ILE A O 1
ATOM 587 N N . PRO A 1 80 ? 0.139 5.179 14.602 1.00 95.50 80 PRO A N 1
ATOM 588 C CA . PRO A 1 80 ? 1.348 4.653 15.207 1.00 95.50 80 PRO A CA 1
ATOM 589 C C . PRO A 1 80 ? 2.530 4.598 14.235 1.00 95.50 80 PRO A C 1
ATOM 591 O O . PRO A 1 80 ? 2.376 4.441 13.021 1.00 95.50 80 PRO A O 1
ATOM 594 N N . ALA A 1 81 ? 3.738 4.663 14.793 1.00 93.38 81 ALA A N 1
ATOM 595 C CA . ALA A 1 81 ? 4.962 4.337 14.072 1.00 93.38 81 ALA A CA 1
ATOM 596 C C . ALA A 1 81 ? 5.264 2.838 14.210 1.00 93.38 81 ALA A C 1
ATOM 598 O O . ALA A 1 81 ? 5.150 2.284 15.301 1.00 93.38 81 ALA A O 1
ATOM 599 N N . ILE A 1 82 ? 5.676 2.200 13.114 1.00 92.62 82 ILE A N 1
ATOM 600 C CA . ILE A 1 82 ? 6.128 0.803 13.066 1.00 92.62 82 ILE A CA 1
ATOM 601 C C . ILE A 1 82 ? 7.634 0.826 12.791 1.00 92.62 82 ILE A C 1
ATOM 603 O O . ILE A 1 82 ? 8.066 1.562 11.902 1.00 92.62 82 ILE A O 1
ATOM 607 N N . ALA A 1 83 ? 8.424 0.063 13.551 1.00 88.38 83 ALA A N 1
ATOM 608 C CA . ALA A 1 83 ? 9.885 0.074 13.458 1.00 88.38 83 ALA A CA 1
ATOM 609 C C . ALA A 1 83 ? 10.381 -0.477 12.111 1.00 88.38 83 ALA A C 1
ATOM 611 O O . ALA A 1 83 ? 11.106 0.203 11.390 1.00 88.38 83 ALA A O 1
ATOM 612 N N . GLU A 1 84 ? 9.946 -1.686 11.746 1.00 85.50 84 GLU A N 1
ATOM 613 C CA . GLU A 1 84 ? 10.367 -2.375 10.523 1.00 85.50 84 GLU A CA 1
ATOM 614 C C . GLU A 1 84 ? 9.130 -2.844 9.733 1.00 85.50 84 GLU A C 1
ATOM 616 O O . GLU A 1 84 ? 8.805 -4.033 9.724 1.00 85.50 84 GLU A O 1
ATOM 621 N N . PRO A 1 85 ? 8.396 -1.941 9.054 1.00 87.25 85 PRO A N 1
ATOM 622 C CA . PRO A 1 85 ? 7.128 -2.287 8.401 1.00 87.25 85 PRO A CA 1
ATOM 623 C C . PRO A 1 85 ? 7.259 -3.356 7.301 1.00 87.25 85 PRO A C 1
ATOM 625 O O . PRO A 1 85 ? 6.269 -3.998 6.967 1.00 87.25 85 PRO A O 1
ATOM 628 N N . GLY A 1 86 ? 8.468 -3.591 6.772 1.00 85.62 86 GLY A N 1
ATOM 629 C CA . GLY A 1 86 ? 8.763 -4.689 5.843 1.00 85.62 86 GLY A CA 1
ATOM 630 C C . GLY A 1 86 ? 8.806 -6.090 6.475 1.00 85.62 86 GLY A C 1
ATOM 631 O O . GLY A 1 86 ? 8.826 -7.067 5.735 1.00 85.62 86 GLY A O 1
ATOM 632 N N . ARG A 1 87 ? 8.801 -6.206 7.813 1.00 90.38 87 ARG A N 1
ATOM 633 C CA . ARG A 1 87 ? 8.688 -7.487 8.541 1.00 90.38 87 ARG A CA 1
ATOM 634 C C . ARG A 1 87 ? 7.238 -7.902 8.812 1.00 90.38 87 ARG A C 1
ATOM 636 O O . ARG A 1 87 ? 7.000 -9.007 9.290 1.00 90.38 87 ARG A O 1
ATOM 643 N N . LEU A 1 88 ? 6.264 -7.038 8.513 1.00 92.38 88 LEU A N 1
ATOM 644 C CA . LEU A 1 88 ? 4.850 -7.405 8.558 1.00 92.38 88 LEU A CA 1
ATOM 645 C C . LEU A 1 88 ? 4.457 -8.216 7.307 1.00 92.38 88 LEU A C 1
ATOM 647 O O . LEU A 1 88 ? 4.953 -7.928 6.215 1.00 92.38 88 LEU A O 1
ATOM 651 N N . PRO A 1 89 ? 3.511 -9.169 7.423 1.00 91.94 89 PRO A N 1
ATOM 652 C CA . PRO A 1 89 ? 2.874 -9.807 6.275 1.00 91.94 89 PRO A CA 1
ATOM 653 C C . PRO A 1 89 ? 2.337 -8.792 5.254 1.00 91.94 89 PRO A C 1
ATOM 655 O O . PRO A 1 89 ? 1.839 -7.719 5.610 1.00 91.94 89 PRO A O 1
ATOM 658 N N . LEU A 1 90 ? 2.419 -9.139 3.966 1.00 85.50 90 LEU A N 1
ATOM 659 C CA . LEU A 1 90 ? 2.038 -8.248 2.868 1.00 85.50 90 LEU A CA 1
ATOM 660 C C . LEU A 1 90 ? 0.564 -7.823 2.981 1.00 85.50 90 LEU A C 1
ATOM 662 O O . LEU A 1 90 ? -0.340 -8.640 2.844 1.00 85.50 90 LEU A O 1
ATOM 666 N N . GLY A 1 91 ? 0.335 -6.523 3.180 1.00 89.06 91 GLY A N 1
ATOM 667 C CA . GLY A 1 91 ? -0.996 -5.932 3.363 1.00 89.06 91 GLY A CA 1
ATOM 668 C C . GLY A 1 91 ? -1.365 -5.644 4.822 1.00 89.06 91 GLY A C 1
ATOM 669 O O . GLY A 1 91 ? -2.104 -4.689 5.067 1.00 89.06 91 GLY A O 1
ATOM 670 N N . ALA A 1 92 ? -0.771 -6.346 5.794 1.00 93.38 92 ALA A N 1
ATOM 671 C CA . ALA A 1 92 ? -1.167 -6.244 7.199 1.00 93.38 92 ALA A CA 1
ATOM 672 C C . ALA A 1 92 ? -1.014 -4.832 7.779 1.00 93.38 92 ALA A C 1
ATOM 674 O O . ALA A 1 92 ? -1.903 -4.367 8.484 1.00 93.38 92 ALA A O 1
ATOM 675 N N . GLY A 1 93 ? 0.039 -4.090 7.415 1.00 94.38 93 GLY A N 1
ATOM 676 C CA . GLY A 1 93 ? 0.185 -2.684 7.817 1.00 94.38 93 GLY A CA 1
ATOM 677 C C . GLY A 1 93 ? -0.973 -1.788 7.345 1.00 94.38 93 GLY A C 1
ATOM 678 O O . GLY A 1 93 ? -1.457 -0.952 8.104 1.00 94.38 93 GLY A O 1
ATOM 679 N N . ALA A 1 94 ? -1.485 -2.000 6.127 1.00 94.25 94 ALA A N 1
ATOM 680 C CA . ALA A 1 94 ? -2.642 -1.263 5.610 1.00 94.25 94 ALA A CA 1
ATOM 681 C C . ALA A 1 94 ? -3.949 -1.689 6.304 1.00 94.25 94 ALA A C 1
ATOM 683 O O . ALA A 1 94 ? -4.795 -0.846 6.602 1.00 94.25 94 ALA A O 1
ATOM 684 N N . ALA A 1 95 ? -4.099 -2.978 6.616 1.00 95.31 95 ALA A N 1
ATOM 685 C CA . ALA A 1 95 ? -5.266 -3.508 7.314 1.00 95.31 95 ALA A CA 1
ATOM 686 C C . ALA A 1 95 ? -5.311 -3.108 8.807 1.00 95.31 95 ALA A C 1
ATOM 688 O O . ALA A 1 95 ? -6.387 -2.788 9.317 1.00 95.31 95 ALA A O 1
ATOM 689 N N . ILE A 1 96 ? -4.159 -3.005 9.484 1.00 97.38 96 ILE A N 1
ATOM 690 C CA . ILE A 1 96 ? -4.029 -2.373 10.811 1.00 97.38 96 ILE A CA 1
ATOM 691 C C . ILE A 1 96 ? -4.500 -0.914 10.736 1.00 97.38 96 ILE A C 1
ATOM 693 O O . ILE A 1 96 ? -5.340 -0.501 11.532 1.00 97.38 96 ILE A O 1
ATOM 697 N N . LEU A 1 97 ? -4.036 -0.145 9.745 1.00 97.75 97 LEU A N 1
ATOM 698 C CA . LEU A 1 97 ? -4.440 1.256 9.562 1.00 97.75 97 LEU A CA 1
ATOM 699 C C . LEU A 1 97 ? -5.935 1.412 9.225 1.00 97.75 97 LEU A C 1
ATOM 701 O O . LEU A 1 97 ? -6.573 2.339 9.719 1.00 97.75 97 LEU A O 1
ATOM 705 N N . ASN A 1 98 ? -6.526 0.497 8.448 1.00 97.81 98 ASN A N 1
ATOM 706 C CA . ASN A 1 98 ? -7.977 0.469 8.211 1.00 97.81 98 ASN A CA 1
ATOM 707 C C . ASN A 1 98 ? -8.762 0.124 9.493 1.00 97.81 98 ASN A C 1
ATOM 709 O O . ASN A 1 98 ? -9.795 0.728 9.773 1.00 97.81 98 ASN A O 1
ATOM 713 N N . THR A 1 99 ? -8.239 -0.785 10.322 1.00 98.00 99 THR A N 1
ATOM 714 C CA . THR A 1 99 ? -8.827 -1.140 11.626 1.00 98.00 99 THR A CA 1
ATOM 715 C C . THR A 1 99 ? -8.757 0.027 12.617 1.00 98.00 99 THR A C 1
ATOM 717 O O . THR A 1 99 ? -9.744 0.325 13.287 1.00 98.00 99 THR A O 1
ATOM 720 N N . LEU A 1 100 ? -7.637 0.755 12.661 1.00 98.06 100 LEU A N 1
ATOM 721 C CA . LEU A 1 100 ? -7.490 1.978 13.457 1.00 98.06 100 LEU A CA 1
ATOM 722 C C . LEU A 1 100 ? -8.470 3.069 13.012 1.00 98.06 100 LEU A C 1
ATOM 724 O O . LEU A 1 100 ? -9.114 3.686 13.856 1.00 98.06 100 LEU A O 1
ATOM 728 N N . ALA A 1 101 ? -8.653 3.262 11.704 1.00 98.38 101 ALA A N 1
ATOM 729 C CA . ALA A 1 101 ? -9.645 4.194 11.176 1.00 98.38 101 ALA A CA 1
ATOM 730 C C . ALA A 1 101 ? -11.096 3.767 11.501 1.00 98.38 101 ALA A C 1
ATOM 732 O O . ALA A 1 101 ? -11.927 4.615 11.827 1.00 98.38 101 ALA A O 1
ATOM 733 N N . LEU A 1 102 ? -11.412 2.464 11.499 1.00 97.88 102 LEU A N 1
ATOM 734 C CA . LEU A 1 102 ? -12.709 1.949 11.968 1.00 97.88 102 LEU A CA 1
ATOM 735 C C . LEU A 1 102 ? -12.948 2.242 13.455 1.00 97.88 102 LEU A C 1
ATOM 737 O O . LEU A 1 102 ? -14.028 2.714 13.814 1.00 97.88 102 LEU A O 1
ATOM 741 N N . LEU A 1 103 ? -11.952 1.995 14.310 1.00 97.88 103 LEU A N 1
ATOM 742 C CA . LEU A 1 103 ? -12.031 2.256 15.750 1.00 97.88 103 LEU A CA 1
ATOM 743 C C . LEU A 1 103 ? -12.149 3.758 16.047 1.00 97.88 103 LEU A C 1
ATOM 745 O O . LEU A 1 103 ? -13.047 4.160 16.783 1.00 97.88 103 LEU A O 1
ATOM 749 N N . ALA A 1 104 ? -11.328 4.594 15.408 1.00 98.19 104 ALA A N 1
ATOM 750 C CA . ALA A 1 104 ? -11.384 6.050 15.530 1.00 98.19 104 ALA A CA 1
ATOM 751 C C . ALA A 1 104 ? -12.756 6.614 15.130 1.00 98.19 104 ALA A C 1
AT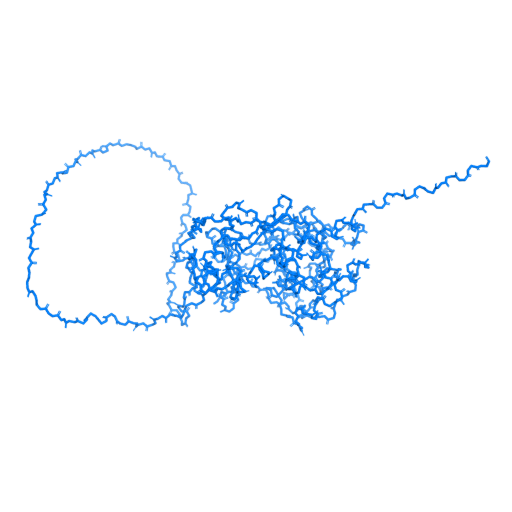OM 753 O O . ALA A 1 104 ? -13.351 7.390 15.882 1.00 98.19 104 ALA A O 1
ATOM 754 N N . ARG A 1 105 ? -13.301 6.168 13.985 1.00 97.75 105 ARG A N 1
ATOM 755 C CA . ARG A 1 105 ? -14.627 6.580 13.499 1.00 97.75 105 ARG A CA 1
ATOM 756 C C . ARG A 1 105 ? -15.744 6.158 14.458 1.00 97.75 105 ARG A C 1
ATOM 758 O O . ARG A 1 105 ? -16.654 6.943 14.699 1.00 97.75 105 ARG A O 1
ATOM 765 N N . ARG A 1 106 ? -15.668 4.950 15.038 1.00 96.19 106 ARG A N 1
ATOM 766 C CA . ARG A 1 106 ? -16.616 4.480 16.070 1.00 96.19 106 ARG A CA 1
ATOM 767 C C . ARG A 1 106 ? -16.503 5.266 17.380 1.00 96.19 106 ARG A C 1
ATOM 769 O O . ARG A 1 106 ? -17.522 5.525 18.006 1.00 96.19 106 ARG A O 1
ATOM 776 N N . ALA A 1 107 ? -15.296 5.671 17.770 1.00 96.69 107 ALA A N 1
ATOM 777 C CA . ALA A 1 107 ? -15.030 6.443 18.985 1.00 96.69 107 ALA A CA 1
ATOM 778 C C . ALA A 1 107 ? -15.230 7.969 18.824 1.00 96.69 107 ALA A C 1
ATOM 780 O O . ALA A 1 107 ? -14.884 8.736 19.725 1.00 96.69 107 ALA A O 1
ATOM 781 N N . GLY A 1 108 ? -15.760 8.430 17.682 1.00 97.69 108 GLY A N 1
ATOM 782 C CA . GLY A 1 108 ? -16.022 9.850 17.416 1.00 97.69 108 GLY A CA 1
ATOM 783 C C . GLY A 1 108 ? -14.763 10.718 17.291 1.00 97.69 108 GLY A C 1
ATOM 784 O O . GLY A 1 108 ? -14.828 11.928 17.508 1.00 97.69 108 GLY A O 1
ATOM 785 N N . VAL A 1 109 ? -13.607 10.126 16.976 1.00 98.25 109 VAL A N 1
ATOM 786 C CA . VAL A 1 109 ? -12.350 10.860 16.780 1.00 98.25 109 VAL A CA 1
ATOM 787 C C . VAL A 1 109 ? -12.365 11.516 15.397 1.00 98.25 109 VAL A C 1
ATOM 789 O O . VAL A 1 109 ? -12.353 10.830 14.378 1.00 98.25 109 VAL A O 1
ATOM 792 N N . ALA A 1 110 ? -12.396 12.851 15.362 1.00 98.00 110 ALA A N 1
ATOM 793 C CA . ALA A 1 110 ? -12.516 13.617 14.119 1.00 98.00 110 ALA A CA 1
ATOM 794 C C . ALA A 1 110 ? -11.273 13.523 13.214 1.00 98.00 110 ALA A C 1
ATOM 796 O O . ALA A 1 110 ? -11.411 13.495 11.993 1.00 98.00 110 ALA A O 1
ATOM 797 N N . ALA A 1 111 ? -10.075 13.464 13.803 1.00 98.00 111 ALA A N 1
ATOM 798 C CA . ALA A 1 111 ? -8.808 13.283 13.100 1.00 98.00 111 ALA A CA 1
ATOM 799 C C . ALA A 1 111 ? -7.747 12.657 14.014 1.00 98.00 111 ALA A C 1
ATOM 801 O O . ALA A 1 111 ? -7.788 12.835 15.232 1.00 98.00 111 ALA A O 1
ATOM 802 N N . LEU A 1 112 ? -6.792 11.955 13.404 1.00 98.19 112 LEU A N 1
ATOM 803 C CA . LEU A 1 112 ? -5.558 11.485 14.033 1.00 98.19 112 LEU A CA 1
ATOM 804 C C . LEU A 1 112 ? -4.364 12.256 13.455 1.00 98.19 112 LEU A C 1
ATOM 806 O O . LEU A 1 112 ? -4.458 12.837 12.372 1.00 98.19 112 LEU A O 1
ATOM 810 N N . ARG A 1 113 ? -3.214 12.196 14.132 1.00 97.56 113 ARG A N 1
ATOM 811 C CA . ARG A 1 113 ? -1.926 12.691 13.610 1.00 97.56 113 ARG A CA 1
ATOM 812 C C . ARG A 1 113 ? -0.861 11.602 13.638 1.00 97.56 113 ARG A C 1
ATOM 814 O O . ARG A 1 113 ? -0.929 10.686 14.452 1.00 97.56 113 ARG A O 1
ATOM 821 N N . TYR A 1 114 ? 0.126 11.695 12.750 1.00 96.81 114 TYR A N 1
ATOM 822 C CA . TYR A 1 114 ? 1.260 10.768 12.721 1.00 96.81 114 TYR A CA 1
ATOM 823 C C . TYR A 1 114 ? 2.383 11.249 13.648 1.00 96.81 114 TYR A C 1
ATOM 825 O O . TYR A 1 114 ? 2.996 12.288 13.400 1.00 96.81 114 TYR A O 1
ATOM 833 N N . ALA A 1 115 ? 2.661 10.470 14.696 1.00 89.88 115 ALA A N 1
ATOM 834 C CA . ALA A 1 115 ? 3.651 10.750 15.744 1.00 89.88 115 ALA A CA 1
ATOM 835 C C . ALA A 1 115 ? 4.975 9.981 15.528 1.00 89.88 115 ALA A C 1
ATOM 837 O O . ALA A 1 115 ? 5.605 9.480 16.464 1.00 89.88 115 ALA A O 1
ATOM 838 N N . GLY A 1 116 ? 5.384 9.808 14.265 1.00 90.06 116 GLY A N 1
ATOM 839 C CA . GLY A 1 116 ? 6.517 8.956 13.899 1.00 90.06 116 GLY A CA 1
ATOM 840 C C . GL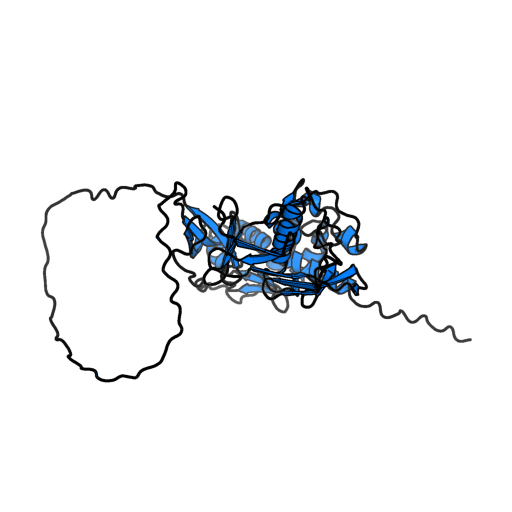Y A 1 116 ? 7.691 9.666 13.211 1.00 90.06 116 GLY A C 1
ATOM 841 O O . GLY A 1 116 ? 7.539 10.771 12.672 1.00 90.06 116 GLY A O 1
ATOM 842 N N . PRO A 1 117 ? 8.866 9.008 13.188 1.00 86.75 117 PRO A N 1
ATOM 843 C CA . PRO A 1 117 ? 10.081 9.547 12.583 1.00 86.75 117 PRO A CA 1
ATOM 844 C C . PRO A 1 117 ? 10.152 9.355 11.059 1.00 86.75 117 PRO A C 1
ATOM 846 O O . PRO A 1 117 ? 11.001 9.971 10.424 1.00 86.75 117 PRO A O 1
ATOM 849 N N . TYR A 1 118 ? 9.280 8.530 10.459 1.00 86.69 118 TYR A N 1
ATOM 850 C CA . TYR A 1 118 ? 9.399 8.075 9.063 1.00 86.69 118 TYR A CA 1
ATOM 851 C C . TYR A 1 118 ? 8.185 8.446 8.180 1.00 86.69 118 TYR A C 1
ATOM 853 O O . TYR A 1 118 ? 7.512 7.551 7.654 1.00 86.69 118 TYR A O 1
ATOM 861 N N . PRO A 1 119 ? 7.875 9.742 7.968 1.00 90.25 119 PRO A N 1
ATOM 862 C CA . PRO A 1 119 ? 6.795 10.149 7.074 1.00 90.25 119 PRO A CA 1
ATOM 863 C C . PRO A 1 119 ? 7.218 9.992 5.605 1.00 90.25 119 PRO A C 1
ATOM 865 O O . PRO A 1 119 ? 7.649 10.929 4.939 1.00 90.25 119 PRO A O 1
ATOM 868 N N . THR A 1 120 ? 7.152 8.762 5.099 1.00 86.94 120 THR A N 1
ATOM 869 C CA . THR A 1 120 ? 7.539 8.427 3.721 1.00 86.94 120 THR A CA 1
ATOM 870 C C . THR A 1 120 ? 6.361 8.537 2.754 1.00 86.94 120 THR A C 1
ATOM 872 O O . THR A 1 120 ? 5.205 8.367 3.141 1.00 86.94 120 THR A O 1
ATOM 875 N N . ALA A 1 121 ? 6.647 8.721 1.462 1.00 84.38 121 ALA A N 1
ATOM 876 C CA . ALA A 1 121 ? 5.642 8.649 0.397 1.00 84.38 121 ALA A CA 1
ATOM 877 C C . ALA A 1 121 ? 4.882 7.304 0.385 1.00 84.38 121 ALA A C 1
ATOM 879 O O . ALA A 1 121 ? 3.675 7.261 0.155 1.00 84.38 121 ALA A O 1
ATOM 880 N N . ALA A 1 122 ? 5.559 6.193 0.701 1.00 85.31 122 ALA A N 1
ATOM 881 C CA . ALA A 1 122 ? 4.919 4.883 0.829 1.00 85.31 122 ALA A CA 1
ATOM 882 C C . ALA A 1 122 ? 3.921 4.836 2.003 1.00 85.31 122 ALA A C 1
ATOM 884 O O . ALA A 1 122 ? 2.816 4.307 1.854 1.00 85.31 122 ALA A O 1
ATOM 885 N N . LEU A 1 123 ? 4.269 5.438 3.148 1.00 91.75 123 LEU A N 1
ATOM 886 C CA . LEU A 1 123 ? 3.351 5.580 4.278 1.00 91.75 123 LEU A CA 1
ATOM 887 C C . LEU A 1 123 ? 2.174 6.500 3.925 1.00 91.75 123 LEU A C 1
ATOM 889 O O . LEU A 1 123 ? 1.033 6.105 4.138 1.00 91.75 123 LEU A O 1
ATOM 893 N N . TRP A 1 124 ? 2.417 7.662 3.313 1.00 93.69 124 TRP A N 1
ATOM 894 C CA . TRP A 1 124 ? 1.364 8.582 2.860 1.00 93.69 124 TRP A CA 1
ATOM 895 C C . TRP A 1 124 ? 0.317 7.888 1.981 1.00 93.69 124 TRP A C 1
ATOM 897 O O . TRP A 1 124 ? -0.879 7.894 2.284 1.00 93.69 124 TRP A O 1
ATOM 907 N N . ARG A 1 125 ? 0.781 7.201 0.930 1.00 91.19 125 ARG A N 1
ATOM 908 C CA . ARG A 1 125 ? -0.068 6.440 -0.001 1.00 91.19 125 ARG A CA 1
ATOM 909 C C . ARG A 1 125 ? -0.753 5.249 0.661 1.00 91.19 125 ARG A C 1
ATOM 911 O O . ARG A 1 125 ? -1.690 4.711 0.081 1.00 91.19 125 ARG A O 1
ATOM 918 N N . THR A 1 126 ? -0.310 4.821 1.842 1.00 93.31 126 THR A N 1
ATOM 919 C CA . THR A 1 126 ? -1.006 3.820 2.664 1.00 93.31 126 THR A CA 1
ATOM 920 C C . THR A 1 126 ? -2.071 4.480 3.544 1.00 93.31 126 THR A C 1
ATOM 922 O O . THR A 1 126 ? -3.193 3.988 3.603 1.00 93.31 126 THR A O 1
ATOM 925 N N . LEU A 1 127 ? -1.778 5.634 4.153 1.00 96.50 127 LEU A N 1
ATOM 926 C CA . LEU A 1 127 ? -2.721 6.384 4.989 1.00 96.50 127 LEU A CA 1
ATOM 927 C C . LEU A 1 127 ? -3.927 6.908 4.196 1.00 96.50 127 LEU A C 1
ATOM 929 O O . LEU A 1 127 ? -5.056 6.761 4.655 1.00 96.50 127 LEU A O 1
ATOM 933 N N . ALA A 1 128 ? -3.737 7.402 2.969 1.00 94.81 128 ALA A N 1
ATOM 934 C CA . ALA A 1 128 ? -4.835 7.872 2.110 1.00 94.81 128 ALA A CA 1
ATOM 935 C C . ALA A 1 128 ? -5.909 6.793 1.783 1.00 94.81 128 ALA A C 1
ATOM 937 O O . ALA A 1 128 ? -7.032 7.110 1.369 1.00 94.81 128 ALA A O 1
ATOM 938 N N . ARG A 1 129 ? -5.598 5.504 1.999 1.00 94.12 129 ARG A N 1
ATOM 939 C CA . ARG A 1 129 ? -6.535 4.371 1.839 1.00 94.12 129 ARG A CA 1
ATOM 940 C C . ARG A 1 129 ? -7.507 4.230 3.007 1.00 94.12 129 ARG A C 1
ATOM 942 O O . ARG A 1 129 ? -8.589 3.691 2.809 1.00 94.12 129 ARG A O 1
ATOM 949 N N . SER A 1 130 ? -7.145 4.729 4.186 1.00 97.50 130 SER A N 1
ATOM 950 C CA . SER A 1 130 ? -7.925 4.585 5.427 1.00 97.50 130 SER A CA 1
ATOM 951 C C . SER A 1 130 ? -8.316 5.929 6.054 1.00 97.50 130 SER A C 1
ATOM 953 O O . SER A 1 130 ? -9.116 5.969 6.985 1.00 97.50 130 SER A O 1
ATOM 955 N N . PHE A 1 131 ? -7.775 7.039 5.545 1.00 98.00 131 PHE A N 1
ATOM 956 C CA . PHE A 1 131 ? -7.986 8.390 6.061 1.00 98.00 131 PHE A CA 1
ATOM 957 C C . PHE A 1 131 ? -8.160 9.413 4.924 1.00 98.00 131 PHE A C 1
ATOM 959 O O . PHE A 1 131 ? -7.691 9.208 3.801 1.00 98.00 131 PHE A O 1
ATOM 966 N N . ARG A 1 132 ? -8.797 10.549 5.228 1.00 96.75 132 ARG A N 1
ATOM 967 C CA . ARG A 1 132 ? -8.759 11.781 4.424 1.00 96.75 132 ARG A CA 1
ATOM 968 C C . ARG A 1 132 ? -7.790 12.761 5.073 1.00 96.75 132 ARG A C 1
ATOM 970 O O . ARG A 1 132 ? -7.871 12.992 6.274 1.00 96.75 132 ARG A O 1
ATOM 977 N N . CYS A 1 133 ? -6.877 13.315 4.287 1.00 95.19 133 CYS A N 1
ATOM 978 C CA . CYS A 1 133 ? -5.776 14.130 4.794 1.00 95.19 133 CYS A CA 1
ATOM 979 C C . CYS A 1 133 ? -6.052 15.623 4.570 1.00 95.19 133 CYS A C 1
ATOM 981 O O . CYS A 1 133 ? -6.604 15.993 3.535 1.00 95.19 133 CYS A O 1
ATOM 983 N N . SER A 1 134 ? -5.614 16.482 5.491 1.00 94.56 134 SER A N 1
ATOM 984 C CA . SER A 1 134 ? -5.724 17.947 5.367 1.00 94.56 134 SER A CA 1
ATOM 985 C C . SER A 1 134 ? -4.647 18.605 4.482 1.00 94.56 134 SER A C 1
ATOM 987 O O . SER A 1 134 ? -4.583 19.830 4.418 1.00 94.56 134 SER A O 1
ATOM 989 N N . ALA A 1 135 ? -3.767 17.817 3.858 1.00 94.94 135 ALA A N 1
ATOM 990 C CA . ALA A 1 135 ? -2.590 18.263 3.105 1.00 94.94 135 ALA A CA 1
ATOM 991 C C . ALA A 1 135 ? -2.233 17.260 1.983 1.00 94.94 135 ALA A C 1
ATOM 993 O O . ALA A 1 135 ? -3.005 16.336 1.716 1.00 94.94 135 ALA A O 1
ATOM 994 N N . ASP A 1 136 ? -1.070 17.424 1.343 1.00 94.19 136 ASP A N 1
ATOM 995 C CA . ASP A 1 136 ? -0.555 16.547 0.280 1.00 94.19 136 ASP A CA 1
ATOM 996 C C . ASP A 1 136 ? 0.693 15.725 0.691 1.00 94.19 136 ASP A C 1
ATOM 998 O O . ASP A 1 136 ? 1.196 15.807 1.816 1.00 94.19 136 ASP A O 1
ATOM 1002 N N . GLU A 1 137 ? 1.194 14.900 -0.239 1.00 91.12 137 GLU A N 1
ATOM 1003 C CA . GLU A 1 137 ? 2.370 14.042 -0.027 1.00 91.12 137 GLU A CA 1
ATOM 1004 C C . GLU A 1 137 ? 3.659 14.847 0.216 1.00 91.12 137 GLU A C 1
ATOM 1006 O O . GLU A 1 137 ? 4.517 14.418 0.991 1.00 91.12 137 GLU A O 1
ATOM 1011 N N . ALA A 1 138 ? 3.805 16.017 -0.412 1.00 87.62 138 ALA A N 1
ATOM 1012 C CA . ALA A 1 138 ? 4.984 16.865 -0.258 1.00 87.62 138 ALA A CA 1
ATOM 1013 C C . ALA A 1 138 ? 5.024 17.503 1.139 1.00 87.62 138 ALA A C 1
ATOM 1015 O O . ALA A 1 138 ? 6.056 17.467 1.808 1.00 87.62 138 ALA A O 1
ATOM 1016 N N . ALA A 1 139 ? 3.885 18.003 1.621 1.00 93.69 139 ALA A N 1
ATOM 1017 C CA . ALA A 1 139 ? 3.734 18.525 2.974 1.00 93.69 139 ALA A CA 1
ATOM 1018 C C . ALA A 1 139 ? 3.980 17.452 4.051 1.00 93.69 139 ALA A C 1
ATOM 1020 O O . ALA A 1 139 ? 4.597 17.744 5.074 1.00 93.69 139 ALA A O 1
ATOM 1021 N N . PHE A 1 140 ? 3.545 16.206 3.825 1.00 93.62 140 PHE A N 1
ATOM 1022 C CA . PHE A 1 140 ? 3.789 15.101 4.761 1.00 93.62 140 PHE A CA 1
ATOM 1023 C C . PHE A 1 140 ? 5.254 14.654 4.793 1.00 93.62 140 PHE A C 1
ATOM 1025 O O . PHE A 1 140 ? 5.808 14.440 5.868 1.00 93.62 140 PHE A O 1
ATOM 1032 N N . THR A 1 141 ? 5.891 14.529 3.626 1.00 87.50 141 THR A N 1
ATOM 1033 C CA . THR A 1 141 ? 7.296 14.098 3.500 1.00 87.50 141 THR A CA 1
ATOM 1034 C C . THR A 1 141 ? 8.318 15.195 3.838 1.00 87.50 141 THR A C 1
ATOM 1036 O O . THR A 1 141 ? 9.518 14.911 3.940 1.00 87.50 141 THR A O 1
ATOM 1039 N N . ALA A 1 142 ? 7.877 16.438 4.054 1.00 87.56 142 ALA A N 1
ATOM 1040 C CA . ALA A 1 142 ? 8.733 17.559 4.423 1.00 87.56 142 ALA A CA 1
ATOM 1041 C C . ALA A 1 142 ? 9.553 17.259 5.696 1.00 87.56 142 ALA A C 1
ATOM 1043 O O . ALA A 1 142 ? 9.021 16.928 6.755 1.00 87.56 142 ALA A O 1
ATOM 1044 N N . GLY A 1 143 ? 10.881 17.365 5.593 1.00 85.12 143 GLY A N 1
ATOM 1045 C CA . GLY A 1 143 ? 11.792 17.102 6.712 1.00 85.12 143 GLY A CA 1
ATOM 1046 C C . GLY A 1 143 ? 11.908 15.629 7.135 1.00 85.12 143 GLY A C 1
ATOM 1047 O O . GLY A 1 143 ? 12.477 15.365 8.191 1.00 85.12 143 GLY A O 1
ATOM 1048 N N . ALA A 1 144 ? 11.426 14.658 6.345 1.00 83.25 144 ALA A N 1
ATOM 1049 C CA . ALA A 1 144 ? 11.443 13.235 6.716 1.00 83.25 144 ALA A CA 1
ATOM 1050 C C . ALA A 1 144 ? 12.827 12.710 7.160 1.00 83.25 144 ALA A C 1
ATOM 1052 O O . ALA A 1 144 ? 12.909 11.958 8.127 1.00 83.25 144 ALA A O 1
ATOM 1053 N N . LEU A 1 145 ? 13.915 13.132 6.502 1.00 78.06 145 LEU A N 1
ATOM 1054 C CA . LEU A 1 145 ? 15.285 12.744 6.873 1.00 78.06 145 LEU A CA 1
ATOM 1055 C C . LEU A 1 145 ? 15.711 13.325 8.233 1.00 78.06 145 LEU A C 1
ATOM 1057 O O . LEU A 1 145 ? 16.265 12.616 9.066 1.00 78.06 145 LEU A O 1
ATOM 1061 N N . ASP A 1 146 ? 15.411 14.598 8.480 1.00 80.75 146 ASP A N 1
ATOM 1062 C CA . ASP A 1 146 ? 15.699 15.296 9.739 1.00 80.75 146 ASP A CA 1
ATOM 1063 C C . ASP A 1 146 ? 14.914 14.682 10.918 1.00 80.75 146 ASP A C 1
ATOM 1065 O O . ASP A 1 146 ? 15.462 14.432 11.997 1.00 80.75 146 ASP A O 1
ATOM 1069 N N . ARG A 1 147 ? 13.646 14.319 10.674 1.00 88.81 147 ARG A N 1
ATOM 1070 C CA . ARG A 1 147 ? 12.817 13.544 11.607 1.00 88.81 147 ARG A CA 1
ATOM 1071 C C . ARG A 1 147 ? 13.376 12.146 11.867 1.00 88.81 147 ARG A C 1
ATOM 1073 O O . ARG A 1 147 ? 13.400 11.724 13.022 1.00 88.81 147 ARG A O 1
ATOM 1080 N N . ALA A 1 148 ? 13.860 11.451 10.839 1.00 80.88 148 ALA A N 1
ATOM 1081 C CA . ALA A 1 148 ? 14.465 10.129 10.978 1.00 80.88 148 ALA A CA 1
ATOM 1082 C C . ALA A 1 148 ? 15.759 10.175 11.809 1.00 80.88 148 ALA A C 1
ATOM 1084 O O . ALA A 1 148 ? 15.916 9.381 12.734 1.00 80.88 148 ALA A O 1
ATOM 1085 N N . VAL A 1 149 ? 16.646 11.140 11.537 1.00 76.44 149 VAL A N 1
ATOM 1086 C CA . VAL A 1 149 ? 17.932 11.318 12.240 1.00 76.44 149 VAL A CA 1
ATOM 1087 C C . VAL A 1 149 ? 17.744 11.665 13.721 1.00 76.44 149 VAL A C 1
ATOM 1089 O O . VAL A 1 149 ? 18.494 11.166 14.560 1.00 76.44 149 VAL A O 1
ATOM 1092 N N . ARG A 1 150 ? 16.734 12.476 14.070 1.00 85.44 150 ARG A N 1
ATOM 1093 C CA . ARG A 1 150 ? 16.386 12.767 15.475 1.00 85.44 150 ARG A CA 1
ATOM 1094 C C . ARG A 1 150 ? 15.524 11.697 16.154 1.00 85.44 150 ARG A C 1
ATOM 1096 O O . ARG A 1 150 ? 15.275 11.822 17.348 1.00 85.44 150 ARG A O 1
ATOM 1103 N N . VAL A 1 151 ? 15.037 10.695 15.417 1.00 83.81 151 VAL A N 1
ATOM 1104 C CA . VAL A 1 151 ? 13.975 9.771 15.861 1.00 83.81 151 VAL A CA 1
ATOM 1105 C C . VAL A 1 151 ? 12.767 10.557 16.413 1.00 83.81 151 VAL A C 1
ATOM 1107 O O . VAL A 1 151 ? 12.299 10.339 17.525 1.00 83.81 151 VAL A O 1
ATOM 1110 N N . ALA A 1 152 ? 12.293 11.538 15.641 1.00 87.75 152 ALA A N 1
ATOM 1111 C CA . ALA A 1 152 ? 11.249 12.484 16.035 1.00 87.75 152 ALA A CA 1
ATOM 1112 C C . ALA A 1 152 ? 9.896 11.803 16.334 1.00 87.75 152 ALA A C 1
ATOM 1114 O O . ALA A 1 152 ? 9.465 10.893 15.620 1.00 87.75 152 ALA A O 1
ATOM 1115 N N . ARG A 1 153 ? 9.223 12.260 17.399 1.00 86.62 153 ARG A N 1
ATOM 1116 C CA . ARG A 1 153 ? 7.986 11.662 17.954 1.00 86.62 153 ARG A CA 1
ATOM 1117 C C . ARG A 1 153 ? 6.851 12.673 18.135 1.00 86.62 153 ARG A C 1
ATOM 1119 O O . ARG A 1 153 ? 5.716 12.285 18.369 1.00 86.62 153 ARG A O 1
ATOM 1126 N N . ASP A 1 154 ? 7.153 13.959 18.009 1.00 91.31 154 ASP A N 1
ATOM 1127 C CA . ASP A 1 154 ? 6.179 15.043 17.920 1.00 91.31 154 ASP A CA 1
ATOM 1128 C C . ASP A 1 154 ? 5.203 14.806 16.745 1.00 91.31 154 ASP A C 1
ATOM 1130 O O . ASP A 1 154 ? 5.654 14.419 15.660 1.00 91.31 154 ASP A O 1
ATOM 1134 N N . PRO A 1 155 ? 3.882 15.005 16.917 1.00 93.31 155 PRO A N 1
ATOM 1135 C CA . PRO A 1 155 ? 2.922 14.807 15.835 1.00 93.31 155 PRO A CA 1
ATOM 1136 C C . PRO A 1 155 ? 3.115 15.796 14.681 1.00 93.31 155 PRO A C 1
ATOM 1138 O O . PRO A 1 155 ? 3.154 17.010 14.889 1.00 93.31 155 PRO A O 1
ATOM 1141 N N . ILE A 1 156 ? 3.156 15.285 13.448 1.00 93.81 156 ILE A N 1
ATOM 1142 C CA . ILE A 1 156 ? 3.148 16.127 12.242 1.00 93.81 156 ILE A CA 1
ATOM 1143 C C . ILE A 1 156 ? 1.819 16.910 12.186 1.00 93.81 156 ILE A C 1
ATOM 1145 O O . ILE A 1 156 ? 0.767 16.310 12.424 1.00 93.81 156 ILE A O 1
ATOM 1149 N N . PRO A 1 157 ? 1.820 18.222 11.861 1.00 95.19 157 PRO A N 1
ATOM 1150 C CA . PRO A 1 157 ? 0.621 19.067 11.832 1.00 95.19 157 PRO A CA 1
ATOM 1151 C C . PRO A 1 157 ? -0.238 18.841 10.570 1.00 95.19 157 PRO A C 1
ATOM 1153 O O . PRO A 1 157 ? -0.586 19.780 9.859 1.00 95.19 157 PRO A O 1
ATOM 1156 N N . ILE A 1 158 ? -0.568 17.581 10.286 1.00 97.19 158 ILE A N 1
ATOM 1157 C CA . ILE A 1 158 ? -1.481 17.155 9.221 1.00 97.19 158 ILE A CA 1
ATOM 1158 C C . ILE A 1 158 ? -2.538 16.267 9.863 1.00 97.19 158 ILE A C 1
ATOM 1160 O O . ILE A 1 158 ? -2.209 15.277 10.518 1.00 97.19 158 ILE A O 1
ATOM 1164 N N . ASP A 1 159 ? -3.800 16.634 9.669 1.00 98.19 159 ASP A N 1
ATOM 1165 C CA . ASP A 1 159 ? -4.944 15.934 10.234 1.00 98.19 159 ASP A CA 1
ATOM 1166 C C . ASP A 1 159 ? -5.417 14.830 9.280 1.00 98.19 159 ASP A C 1
ATOM 1168 O O . ASP A 1 159 ? -5.668 15.064 8.094 1.00 98.19 159 ASP A O 1
ATOM 1172 N N . PHE A 1 160 ? -5.533 13.615 9.816 1.00 98.44 160 PHE A N 1
ATOM 1173 C CA . PHE A 1 160 ? -5.995 12.418 9.120 1.00 98.44 160 PHE A CA 1
ATOM 1174 C C . PHE A 1 160 ? -7.380 12.028 9.648 1.00 98.44 160 PHE A C 1
ATOM 1176 O O . PHE A 1 160 ? -7.505 11.322 10.650 1.00 98.44 160 PHE A O 1
ATOM 1183 N N . ALA A 1 161 ? -8.433 12.504 8.986 1.00 98.44 161 ALA A N 1
ATOM 1184 C CA . ALA A 1 161 ? -9.815 12.180 9.325 1.00 98.44 161 ALA A CA 1
ATOM 1185 C C . ALA A 1 161 ? -10.132 10.710 8.972 1.00 98.44 161 ALA A C 1
ATOM 1187 O O . ALA A 1 161 ? -9.849 10.303 7.841 1.00 98.44 161 ALA A O 1
ATOM 1188 N N . PRO A 1 162 ? -10.702 9.894 9.881 1.00 98.56 162 PRO A N 1
ATOM 1189 C CA . PRO A 1 162 ? -10.975 8.479 9.614 1.00 98.56 162 PRO A CA 1
ATOM 1190 C C . PRO A 1 162 ? -11.966 8.243 8.468 1.00 98.56 162 PRO A C 1
ATOM 1192 O O . PRO A 1 162 ? -13.147 8.572 8.575 1.00 98.56 162 PRO A O 1
ATOM 1195 N N . ASP A 1 163 ? -11.508 7.586 7.402 1.00 97.56 163 ASP A N 1
ATOM 1196 C CA . ASP A 1 163 ? -12.355 7.156 6.286 1.00 97.56 163 ASP A CA 1
ATOM 1197 C C . ASP A 1 163 ? -11.982 5.738 5.813 1.00 97.56 163 ASP A C 1
ATOM 1199 O O . ASP A 1 163 ? -11.402 5.566 4.734 1.00 97.56 163 ASP A O 1
ATOM 1203 N N . PRO A 1 164 ? -12.246 4.711 6.641 1.00 97.00 164 PRO A N 1
ATOM 1204 C CA . PRO A 1 164 ? -11.909 3.329 6.330 1.00 97.00 164 PRO A CA 1
ATOM 1205 C C . PRO A 1 164 ? -12.760 2.762 5.190 1.00 97.00 164 PRO A C 1
ATOM 1207 O O . PRO A 1 164 ? -13.967 3.013 5.107 1.00 97.00 164 PRO A O 1
ATOM 1210 N N . HIS A 1 165 ? -12.127 1.937 4.360 1.00 95.75 165 HIS A N 1
ATOM 1211 C CA . HIS A 1 165 ? -12.751 1.230 3.245 1.00 95.75 165 HIS A CA 1
ATOM 1212 C C . HIS A 1 165 ? -13.355 -0.115 3.678 1.00 95.75 165 HIS A C 1
ATOM 1214 O O . HIS A 1 165 ? -12.875 -0.777 4.604 1.00 95.75 165 HIS A O 1
ATOM 1220 N N . GLU A 1 166 ? -14.379 -0.564 2.953 1.00 95.62 166 GLU A N 1
ATOM 1221 C CA . GLU A 1 166 ? -14.740 -1.978 2.910 1.00 95.62 166 GLU A CA 1
ATOM 1222 C C . GLU A 1 166 ? -13.633 -2.753 2.190 1.00 95.62 166 GLU A C 1
ATOM 1224 O O . GLU A 1 166 ? -13.100 -2.312 1.170 1.00 95.62 166 GLU A O 1
ATOM 1229 N N . ARG A 1 167 ? -13.308 -3.935 2.708 1.00 95.56 167 ARG A N 1
ATOM 1230 C CA . ARG A 1 167 ? -12.419 -4.889 2.057 1.00 95.56 167 ARG A CA 1
ATOM 1231 C C . ARG A 1 167 ? -13.186 -6.181 1.824 1.00 95.56 167 ARG A C 1
ATOM 1233 O O . ARG A 1 167 ? -13.893 -6.630 2.719 1.00 95.56 167 ARG A O 1
ATOM 1240 N N . VAL A 1 168 ? -13.057 -6.758 0.631 1.00 96.12 168 VAL A N 1
ATOM 1241 C CA . VAL A 1 168 ? -13.716 -8.024 0.273 1.00 96.12 168 VAL A CA 1
ATOM 1242 C C . VAL A 1 168 ? -12.684 -8.992 -0.291 1.00 96.12 168 VAL A C 1
ATOM 1244 O O . VAL A 1 168 ? -11.925 -8.643 -1.194 1.00 96.12 168 VAL A O 1
ATOM 1247 N N . ALA A 1 169 ? -12.636 -10.206 0.249 1.00 95.69 169 ALA A N 1
ATOM 1248 C CA . ALA A 1 169 ? -11.776 -11.280 -0.226 1.00 95.69 169 ALA A CA 1
ATOM 1249 C C . ALA A 1 169 ? -12.274 -11.835 -1.571 1.00 95.69 169 ALA A C 1
ATOM 1251 O O . ALA A 1 169 ? -13.472 -12.052 -1.766 1.00 95.69 169 ALA A O 1
ATOM 1252 N N . ILE A 1 170 ? -11.344 -12.094 -2.492 1.00 95.94 170 ILE A N 1
ATOM 1253 C CA . ILE A 1 170 ? -11.604 -12.677 -3.815 1.00 95.94 170 ILE A CA 1
ATOM 1254 C C . ILE A 1 170 ? -10.583 -13.779 -4.129 1.00 95.94 170 ILE A C 1
ATOM 1256 O O . ILE A 1 170 ? -9.547 -13.897 -3.475 1.00 95.94 170 ILE A O 1
ATOM 1260 N N . ALA A 1 171 ? -10.849 -14.588 -5.157 1.00 93.12 171 ALA A N 1
ATOM 1261 C CA . ALA A 1 171 ? -9.891 -15.586 -5.628 1.00 93.12 171 ALA A CA 1
ATOM 1262 C C . ALA A 1 171 ? -8.544 -14.922 -5.981 1.00 93.12 171 ALA A C 1
ATOM 1264 O O . ALA A 1 171 ? -8.484 -14.065 -6.859 1.00 93.12 171 ALA A O 1
ATOM 1265 N N . GLY A 1 172 ? -7.473 -15.307 -5.281 1.00 91.50 172 GLY A N 1
ATOM 1266 C CA . GLY A 1 172 ? -6.125 -14.762 -5.477 1.00 91.50 172 GLY A CA 1
ATOM 1267 C C . GLY A 1 172 ? -5.810 -13.446 -4.748 1.00 91.50 172 GLY A C 1
ATOM 1268 O O . GLY A 1 172 ? -4.715 -12.919 -4.955 1.00 91.50 172 GLY A O 1
ATOM 1269 N N . GLY A 1 173 ? -6.708 -12.910 -3.907 1.00 94.88 173 GLY A N 1
ATOM 1270 C CA . GLY A 1 173 ? -6.426 -11.713 -3.104 1.00 94.88 173 GLY A CA 1
ATOM 1271 C C . GLY A 1 173 ? -7.663 -11.005 -2.539 1.00 94.88 173 GLY A C 1
ATOM 1272 O O . GLY A 1 173 ? -8.512 -11.629 -1.904 1.00 94.88 173 GLY A O 1
ATOM 1273 N N . PHE A 1 174 ? -7.751 -9.685 -2.710 1.00 95.94 174 PHE A N 1
ATOM 1274 C CA . PHE A 1 174 ? -8.829 -8.859 -2.151 1.00 95.94 174 PHE A CA 1
ATOM 1275 C C . PHE A 1 174 ? -9.078 -7.580 -2.961 1.00 95.94 174 PHE A C 1
ATOM 1277 O O . PHE A 1 174 ? -8.279 -7.195 -3.813 1.00 95.94 174 PHE A O 1
ATOM 1284 N N . VAL A 1 175 ? -10.180 -6.893 -2.671 1.00 96.69 175 VAL A N 1
ATOM 1285 C CA . VAL A 1 175 ? -10.510 -5.562 -3.202 1.00 96.69 175 VAL A CA 1
ATOM 1286 C C . VAL A 1 175 ? -10.701 -4.547 -2.077 1.00 96.69 175 VAL A C 1
ATOM 1288 O O . VAL A 1 175 ? -11.126 -4.927 -0.987 1.00 96.69 175 VAL A O 1
ATOM 1291 N N . GLU A 1 176 ? -10.420 -3.270 -2.348 1.00 96.25 176 GLU A N 1
ATOM 1292 C CA . GLU A 1 176 ? -10.722 -2.141 -1.451 1.00 96.25 176 GLU A CA 1
ATOM 1293 C C . GLU A 1 176 ? -11.829 -1.277 -2.092 1.00 96.25 176 GLU A C 1
ATOM 1295 O O . GLU A 1 176 ? -11.748 -0.888 -3.265 1.00 96.25 176 GLU A O 1
ATOM 1300 N N . LEU A 1 177 ? -12.894 -1.026 -1.328 1.00 95.00 177 LEU A N 1
ATOM 1301 C CA . LEU A 1 177 ? -14.166 -0.450 -1.768 1.00 95.00 177 LEU A CA 1
ATOM 1302 C C . LEU A 1 177 ? -14.593 0.704 -0.845 1.00 95.00 177 LEU A C 1
ATOM 1304 O O . LEU A 1 177 ? -14.742 0.529 0.364 1.00 95.00 177 LEU A O 1
ATOM 1308 N N . ARG A 1 178 ? -14.875 1.869 -1.432 1.00 92.88 178 ARG A N 1
ATOM 1309 C CA . ARG A 1 178 ? -15.656 2.951 -0.800 1.00 92.88 178 ARG A CA 1
ATOM 1310 C C . ARG A 1 178 ? -16.943 3.146 -1.614 1.00 92.88 178 ARG A C 1
ATOM 1312 O O . ARG A 1 178 ? -17.644 2.168 -1.859 1.00 92.88 178 ARG A O 1
ATOM 1319 N N . ASP A 1 179 ? -17.216 4.346 -2.125 1.00 88.81 179 ASP A N 1
ATOM 1320 C CA . ASP A 1 179 ? -18.311 4.604 -3.082 1.00 88.81 179 ASP A CA 1
ATOM 1321 C C . ASP A 1 179 ? -18.113 3.905 -4.443 1.00 88.81 179 ASP A C 1
ATOM 1323 O O . ASP A 1 179 ? -19.030 3.807 -5.258 1.00 88.81 179 ASP A O 1
ATOM 1327 N N . ARG A 1 180 ? -16.891 3.427 -4.696 1.00 92.06 180 ARG A N 1
ATOM 1328 C CA . ARG A 1 180 ? -16.446 2.717 -5.898 1.00 92.06 180 ARG A CA 1
ATOM 1329 C C . ARG A 1 180 ? -15.385 1.679 -5.536 1.00 92.06 180 ARG A C 1
ATOM 1331 O O . ARG A 1 180 ? -14.814 1.728 -4.445 1.00 92.06 180 ARG A O 1
ATOM 1338 N N . LEU A 1 181 ? -15.056 0.809 -6.490 1.00 93.88 181 LEU A N 1
ATOM 1339 C CA . LEU A 1 181 ? -13.822 0.027 -6.463 1.00 93.88 181 LEU A CA 1
ATOM 1340 C C . LEU A 1 181 ? -12.624 0.981 -6.561 1.00 93.88 181 LEU A C 1
ATOM 1342 O O . LEU A 1 181 ? -12.400 1.602 -7.601 1.00 93.88 181 LEU A O 1
ATOM 1346 N N . GLU A 1 182 ? -11.884 1.133 -5.464 1.00 94.62 182 GLU A N 1
ATOM 1347 C CA . GLU A 1 182 ? -10.694 1.989 -5.418 1.00 94.62 182 GLU A CA 1
ATOM 1348 C C . GLU A 1 182 ? -9.429 1.205 -5.769 1.00 94.62 182 GLU A C 1
ATOM 1350 O O . GLU A 1 182 ? -8.480 1.786 -6.295 1.00 94.62 182 GLU A O 1
ATOM 1355 N N . ARG A 1 183 ? -9.423 -0.110 -5.517 1.00 95.62 183 ARG A N 1
ATOM 1356 C CA . ARG A 1 183 ? -8.264 -0.976 -5.744 1.00 95.62 183 ARG A CA 1
ATOM 1357 C C . ARG A 1 183 ? -8.618 -2.455 -5.793 1.00 95.62 183 ARG A C 1
ATOM 1359 O O . ARG A 1 183 ? -9.575 -2.911 -5.169 1.00 95.62 183 ARG A O 1
ATOM 1366 N N . VAL A 1 184 ? -7.752 -3.208 -6.464 1.00 96.81 184 VAL A N 1
ATOM 1367 C CA . VAL A 1 184 ? -7.695 -4.671 -6.420 1.00 96.81 184 VAL A CA 1
ATOM 1368 C C . VAL A 1 184 ? -6.272 -5.111 -6.069 1.00 96.81 184 VAL A C 1
ATOM 1370 O O . VAL A 1 184 ? -5.309 -4.550 -6.587 1.00 96.81 184 VAL A O 1
ATOM 1373 N N . VAL A 1 185 ? -6.126 -6.131 -5.225 1.00 95.31 185 VAL A N 1
ATOM 1374 C CA . VAL A 1 185 ? -4.868 -6.849 -4.993 1.00 95.31 185 VAL A CA 1
ATOM 1375 C C . VAL A 1 185 ? -5.042 -8.291 -5.445 1.00 95.31 185 VAL A C 1
ATOM 1377 O O . VAL A 1 185 ? -5.910 -8.995 -4.937 1.00 95.31 185 VAL A O 1
ATOM 1380 N N . LEU A 1 186 ? -4.210 -8.736 -6.387 1.00 95.19 186 LEU A N 1
ATOM 1381 C CA . LEU A 1 186 ? -4.228 -10.095 -6.938 1.00 95.19 186 LEU A CA 1
ATOM 1382 C C . LEU A 1 186 ? -2.796 -10.612 -7.073 1.00 95.19 186 LEU A C 1
ATOM 1384 O O . LEU A 1 186 ? -1.953 -9.932 -7.652 1.00 95.19 186 LEU A O 1
ATOM 1388 N N . GLY A 1 187 ? -2.501 -11.792 -6.522 1.00 92.19 187 GLY A N 1
ATOM 1389 C CA . GLY A 1 187 ? -1.156 -12.385 -6.581 1.00 92.19 187 GLY A CA 1
ATOM 1390 C C . GLY A 1 187 ? -0.059 -11.514 -5.945 1.00 92.19 187 GLY A C 1
ATOM 1391 O O . GLY A 1 187 ? 1.082 -11.532 -6.395 1.00 92.19 187 GLY A O 1
ATOM 1392 N N . GLY A 1 188 ? -0.411 -10.688 -4.952 1.00 90.06 188 GLY A N 1
ATOM 1393 C CA . GLY A 1 188 ? 0.498 -9.706 -4.340 1.00 90.06 188 GLY A CA 1
ATOM 1394 C C . GLY A 1 188 ? 0.774 -8.454 -5.189 1.00 90.06 188 GLY A C 1
ATOM 1395 O O . GLY A 1 188 ? 1.623 -7.645 -4.818 1.00 90.06 188 GLY A O 1
ATOM 1396 N N . ILE A 1 189 ? 0.071 -8.274 -6.312 1.00 92.38 189 ILE A N 1
ATOM 1397 C CA . ILE A 1 189 ? 0.175 -7.112 -7.205 1.00 92.38 189 ILE A CA 1
ATOM 1398 C C . ILE A 1 189 ? -0.982 -6.152 -6.910 1.00 92.38 189 ILE A C 1
ATOM 1400 O O . ILE A 1 189 ? -2.133 -6.582 -6.835 1.00 92.38 189 ILE A O 1
ATOM 1404 N N . SER A 1 190 ? -0.683 -4.859 -6.763 1.00 93.56 190 SER A N 1
ATOM 1405 C CA . SER A 1 190 ? -1.676 -3.801 -6.527 1.00 93.56 190 SER A CA 1
ATOM 1406 C C . SER A 1 190 ? -2.115 -3.166 -7.849 1.00 93.56 190 SER A C 1
ATOM 1408 O O . SER A 1 190 ? -1.274 -2.668 -8.593 1.00 93.56 190 SER A O 1
ATOM 1410 N N . TYR A 1 191 ? -3.417 -3.151 -8.127 1.00 96.12 191 TYR A N 1
ATOM 1411 C CA . TYR A 1 191 ? -4.026 -2.487 -9.280 1.00 96.12 191 TYR A CA 1
ATOM 1412 C C . TYR A 1 191 ? -4.859 -1.307 -8.785 1.00 96.12 191 TYR A C 1
ATOM 1414 O O . TYR A 1 191 ? -5.866 -1.489 -8.097 1.00 96.12 191 TYR A O 1
ATOM 1422 N N . GLU A 1 192 ? -4.437 -0.098 -9.150 1.00 94.62 192 GLU A N 1
ATOM 1423 C CA . GLU A 1 192 ? -5.020 1.171 -8.699 1.00 94.62 192 GLU A CA 1
ATOM 1424 C C . GLU A 1 192 ? -5.297 2.093 -9.908 1.00 94.62 192 GLU A C 1
ATOM 1426 O O . GLU A 1 192 ? -4.611 1.981 -10.936 1.00 94.62 192 GLU A O 1
ATOM 1431 N N . PRO A 1 193 ? -6.302 2.989 -9.849 1.00 93.19 193 PRO A N 1
ATOM 1432 C CA . PRO A 1 193 ? -6.544 3.982 -10.891 1.00 93.19 193 PRO A CA 1
ATOM 1433 C C . PRO A 1 193 ? -5.315 4.879 -11.081 1.00 93.19 193 PRO A C 1
ATOM 1435 O O . PRO A 1 193 ? -4.843 5.497 -10.133 1.00 93.19 193 PRO A O 1
ATOM 1438 N N . GLY A 1 194 ? -4.786 4.941 -12.306 1.00 88.75 194 GLY A N 1
ATOM 1439 C CA . GLY A 1 194 ? -3.554 5.685 -12.605 1.00 88.75 194 GLY A CA 1
ATOM 1440 C C . GLY A 1 194 ? -2.250 5.005 -12.160 1.00 88.75 194 GLY A C 1
ATOM 1441 O O . GLY A 1 194 ? -1.194 5.617 -12.278 1.00 88.75 194 GLY A O 1
ATOM 1442 N N . GLY A 1 195 ? -2.294 3.755 -11.680 1.00 85.44 195 GLY A N 1
ATOM 1443 C CA . GLY A 1 195 ? -1.097 2.997 -11.304 1.00 85.44 195 GLY A CA 1
ATOM 1444 C C . GLY A 1 195 ? -0.115 2.747 -12.462 1.00 85.44 195 GLY A C 1
ATOM 1445 O O . GLY A 1 195 ? -0.413 2.968 -13.641 1.00 85.44 195 GLY A O 1
ATOM 1446 N N . SER A 1 196 ? 1.087 2.272 -12.134 1.00 85.25 196 SER A N 1
ATOM 1447 C CA . SER A 1 196 ? 2.103 1.913 -13.128 1.00 85.25 196 SER A CA 1
ATOM 1448 C C . SER A 1 196 ? 3.028 0.807 -12.593 1.00 85.25 196 SER A C 1
ATOM 1450 O O . SER A 1 196 ? 3.484 0.919 -11.455 1.00 85.25 196 SER A O 1
ATOM 1452 N N . PRO A 1 197 ? 3.304 -0.272 -13.355 1.00 91.94 197 PRO A N 1
ATOM 1453 C CA . PRO A 1 197 ? 2.668 -0.642 -14.626 1.00 91.94 197 PRO A CA 1
ATOM 1454 C C . PRO A 1 197 ? 1.273 -1.267 -14.424 1.00 91.94 197 PRO A C 1
ATOM 1456 O O . PRO A 1 197 ? 0.495 -1.357 -15.371 1.00 91.94 197 PRO A O 1
ATOM 1459 N N . ALA A 1 198 ? 0.946 -1.704 -13.203 1.00 95.69 198 ALA A N 1
ATOM 1460 C CA . ALA A 1 198 ? -0.333 -2.314 -12.852 1.00 95.69 198 ALA A CA 1
ATOM 1461 C C . ALA A 1 198 ? -1.422 -1.244 -12.642 1.00 95.69 198 ALA A C 1
ATOM 1463 O O . ALA A 1 198 ? -1.278 -0.336 -11.821 1.00 95.69 198 ALA A O 1
ATOM 1464 N N . ARG A 1 199 ? -2.518 -1.348 -13.398 1.00 96.56 199 ARG A N 1
ATOM 1465 C CA . ARG A 1 199 ? -3.601 -0.360 -13.489 1.00 96.56 199 ARG A CA 1
ATOM 1466 C C . ARG A 1 199 ? -4.958 -0.985 -13.215 1.00 96.56 199 ARG A C 1
ATOM 1468 O O . ARG A 1 199 ? -5.250 -2.080 -13.692 1.00 96.56 199 ARG A O 1
ATOM 1475 N N . LEU A 1 200 ? -5.809 -0.243 -12.510 1.00 97.00 200 LEU A N 1
ATOM 1476 C CA . LEU A 1 200 ? -7.243 -0.505 -12.451 1.00 97.00 200 LEU A CA 1
ATOM 1477 C C . LEU A 1 200 ? -7.962 0.403 -13.457 1.00 97.00 200 LEU A C 1
ATOM 1479 O O . LEU A 1 200 ? -8.132 1.599 -13.217 1.00 97.00 200 LEU A O 1
ATOM 1483 N N . ILE A 1 201 ? -8.364 -0.161 -14.595 1.00 96.69 201 ILE A N 1
ATOM 1484 C CA . ILE A 1 201 ? -9.047 0.566 -15.669 1.00 96.69 201 ILE A CA 1
ATOM 1485 C C . ILE A 1 201 ? -10.559 0.407 -15.511 1.00 96.69 201 ILE A C 1
ATOM 1487 O O . ILE A 1 201 ? -11.101 -0.682 -15.687 1.00 96.69 201 ILE A O 1
ATOM 1491 N N . SER A 1 202 ? -11.256 1.497 -15.195 1.00 94.06 202 SER A N 1
ATOM 1492 C CA . SER A 1 202 ? -12.722 1.541 -15.177 1.00 94.06 202 SER A CA 1
ATOM 1493 C C . SER A 1 202 ? -13.264 1.655 -16.601 1.00 94.06 202 SER A C 1
ATOM 1495 O O . SER A 1 202 ? -13.012 2.652 -17.276 1.00 94.06 202 SER A O 1
ATOM 1497 N N . THR A 1 203 ? -14.043 0.673 -17.052 1.00 90.25 203 THR A N 1
ATOM 1498 C CA . THR A 1 203 ? -14.737 0.733 -18.345 1.00 90.25 203 THR A CA 1
ATOM 1499 C C . THR A 1 203 ? -16.205 1.130 -18.160 1.00 90.25 203 THR A C 1
ATOM 1501 O O . THR A 1 203 ? -16.905 0.544 -17.325 1.00 90.25 203 THR A O 1
ATOM 1504 N N . PRO A 1 204 ? -16.709 2.127 -18.914 1.00 82.25 204 PRO A N 1
ATOM 1505 C CA . PRO A 1 204 ? -18.117 2.483 -18.866 1.00 82.25 204 PRO A CA 1
ATOM 1506 C C . PRO A 1 204 ? -18.953 1.346 -19.454 1.00 82.25 204 PRO A C 1
ATOM 1508 O O . PRO A 1 204 ? -18.607 0.768 -20.488 1.00 82.25 204 PRO A O 1
ATOM 1511 N N . HIS A 1 205 ? -20.086 1.048 -18.820 1.00 72.19 205 HIS A N 1
ATOM 1512 C CA . HIS A 1 205 ? -21.031 0.075 -19.349 1.00 72.19 205 HIS A CA 1
ATOM 1513 C C . HIS A 1 205 ? -21.544 0.546 -20.718 1.00 72.19 205 HIS A C 1
ATOM 1515 O O . HIS A 1 205 ? -22.232 1.565 -20.807 1.00 72.19 205 HIS A O 1
ATOM 1521 N N . ARG A 1 206 ? -21.233 -0.190 -21.794 1.00 64.81 206 ARG A N 1
ATOM 1522 C CA . ARG A 1 206 ? -21.808 0.050 -23.129 1.00 64.81 206 ARG A CA 1
ATOM 1523 C C . ARG A 1 206 ? -23.270 -0.405 -23.153 1.00 64.81 206 ARG A C 1
ATOM 1525 O O . ARG A 1 206 ? -23.602 -1.440 -23.726 1.00 64.81 206 ARG A O 1
ATOM 1532 N N . ALA A 1 207 ? -24.130 0.386 -22.515 1.00 53.72 207 ALA A N 1
ATOM 1533 C CA . ALA A 1 207 ? -25.568 0.178 -22.464 1.00 53.72 207 ALA A CA 1
ATOM 1534 C C . ALA A 1 207 ? -26.146 0.093 -23.884 1.00 53.72 207 ALA A C 1
ATOM 1536 O O . ALA A 1 207 ? -26.247 1.097 -24.586 1.00 53.72 207 ALA A O 1
ATOM 1537 N N . GLY A 1 208 ? -26.523 -1.113 -24.312 1.00 53.34 208 GLY A N 1
ATOM 1538 C CA . GLY A 1 208 ? -27.282 -1.304 -25.543 1.00 53.34 208 GLY A CA 1
ATOM 1539 C C . GLY A 1 208 ? -26.583 -0.828 -26.818 1.00 53.34 208 GLY A C 1
ATOM 1540 O O . GLY A 1 208 ? -27.230 -0.203 -27.660 1.00 53.34 208 GLY A O 1
ATOM 1541 N N . ALA A 1 209 ? -25.313 -1.202 -27.022 1.00 45.41 209 ALA A N 1
ATOM 1542 C CA . ALA A 1 209 ? -24.796 -1.369 -28.381 1.00 45.41 209 ALA A CA 1
ATOM 1543 C C . ALA A 1 209 ? -25.588 -2.505 -29.058 1.00 45.41 209 ALA A C 1
ATOM 1545 O O . ALA A 1 209 ? -25.165 -3.660 -29.068 1.00 45.41 209 ALA A O 1
ATOM 1546 N N . ARG A 1 210 ? -26.805 -2.184 -29.526 1.00 45.94 210 ARG A N 1
ATOM 1547 C CA . ARG A 1 210 ? -27.704 -3.118 -30.206 1.00 45.94 210 ARG A CA 1
ATOM 1548 C C . ARG A 1 210 ? -26.934 -3.735 -31.361 1.00 45.94 210 ARG A C 1
ATOM 1550 O O . ARG A 1 210 ? -26.413 -3.003 -32.198 1.00 45.94 210 ARG A O 1
ATOM 1557 N N . SER A 1 211 ? -26.871 -5.064 -31.383 1.00 42.16 211 SER A N 1
ATOM 1558 C CA . SER A 1 211 ? -26.276 -5.793 -32.493 1.00 42.16 211 SER A CA 1
ATOM 1559 C C . SER A 1 211 ? -27.133 -5.543 -33.726 1.00 42.16 211 SER A C 1
ATOM 1561 O O . SER A 1 211 ? -28.163 -6.185 -33.922 1.00 42.16 211 SER A O 1
ATOM 1563 N N . THR A 1 212 ? -26.744 -4.557 -34.530 1.00 41.38 212 THR A N 1
ATOM 1564 C CA . THR A 1 212 ? -27.264 -4.386 -35.878 1.00 41.38 212 THR A CA 1
ATOM 1565 C C . THR A 1 212 ? -26.663 -5.494 -36.726 1.00 41.38 212 THR A C 1
ATOM 1567 O O . THR A 1 212 ? -25.679 -5.286 -37.436 1.00 41.38 212 THR A O 1
ATOM 1570 N N . THR A 1 213 ? -27.253 -6.686 -36.627 1.00 42.06 213 THR A N 1
ATOM 1571 C CA . THR A 1 213 ? -27.204 -7.692 -37.685 1.00 42.06 213 THR A CA 1
ATOM 1572 C C . THR A 1 213 ? -27.814 -7.046 -38.921 1.00 42.06 213 THR A C 1
ATOM 1574 O O . THR A 1 213 ? -29.031 -7.048 -39.098 1.00 42.06 213 THR A O 1
ATOM 1577 N N . ALA A 1 214 ? -26.960 -6.382 -39.699 1.00 41.06 214 ALA A N 1
ATOM 1578 C CA . ALA A 1 214 ? -27.327 -5.743 -40.945 1.00 41.06 214 ALA A CA 1
ATOM 1579 C C . ALA A 1 214 ? -27.647 -6.849 -41.951 1.00 41.06 214 ALA A C 1
ATOM 1581 O O . ALA A 1 214 ? -26.753 -7.459 -42.530 1.00 41.06 214 ALA A O 1
ATOM 1582 N N . ASP A 1 215 ? -28.940 -7.121 -42.069 1.00 45.19 215 ASP A N 1
ATOM 1583 C CA . ASP A 1 215 ? -29.550 -8.001 -43.053 1.00 45.19 215 ASP A CA 1
ATOM 1584 C C . ASP A 1 215 ? -29.085 -7.612 -44.466 1.00 45.19 215 ASP A C 1
ATOM 1586 O O . ASP A 1 215 ? -29.414 -6.524 -44.950 1.00 45.19 215 ASP A O 1
ATOM 1590 N N . HIS A 1 216 ? -28.239 -8.448 -45.077 1.00 42.38 216 HIS A N 1
ATOM 1591 C CA . HIS A 1 216 ? -27.665 -8.234 -46.407 1.00 42.38 216 HIS A CA 1
ATOM 1592 C C . HIS A 1 216 ? -27.227 -9.554 -47.062 1.00 42.38 216 HIS A C 1
ATOM 1594 O O . HIS A 1 216 ? -26.195 -10.121 -46.708 1.00 42.38 216 HIS A O 1
ATOM 1600 N N . GLY A 1 217 ? -27.951 -9.945 -48.114 1.00 34.06 217 GLY A N 1
ATOM 1601 C CA . GLY A 1 217 ? -27.408 -10.732 -49.224 1.00 34.06 217 GLY A CA 1
ATOM 1602 C C . GLY A 1 217 ? -27.705 -12.231 -49.208 1.00 34.06 217 GLY A C 1
ATOM 1603 O O . GLY A 1 217 ? -27.194 -12.981 -48.378 1.00 34.06 217 GLY A O 1
ATOM 1604 N N . ASP A 1 218 ? -28.458 -12.671 -50.215 1.00 37.66 218 ASP A N 1
ATOM 1605 C CA . ASP A 1 218 ? -28.570 -14.078 -50.586 1.00 37.66 218 ASP A CA 1
ATOM 1606 C C . ASP A 1 218 ? -27.230 -14.695 -51.042 1.00 37.66 218 ASP A C 1
ATOM 1608 O O . ASP A 1 218 ? -26.357 -14.035 -51.603 1.00 37.66 218 ASP A O 1
ATOM 1612 N N . ALA A 1 219 ? -27.162 -16.006 -50.795 1.00 36.72 219 ALA A N 1
ATOM 1613 C CA . ALA A 1 219 ? -26.492 -17.125 -51.477 1.00 36.72 219 ALA A CA 1
ATOM 1614 C C . ALA A 1 219 ? -25.862 -16.917 -52.896 1.00 36.72 219 ALA A C 1
ATOM 1616 O O . ALA A 1 219 ? -26.215 -15.970 -53.594 1.00 36.72 219 ALA A O 1
ATOM 1617 N N . PRO A 1 220 ? -25.029 -17.864 -53.420 1.00 47.12 220 PRO A N 1
ATOM 1618 C CA . PRO A 1 220 ? -24.825 -19.246 -52.940 1.00 47.12 220 PRO A CA 1
ATOM 1619 C C . PRO A 1 220 ? -23.369 -19.779 -52.913 1.00 47.12 220 PRO A C 1
ATOM 1621 O O . PRO A 1 220 ? -22.469 -19.242 -53.553 1.00 47.12 220 PRO A O 1
ATOM 1624 N N . GLY A 1 221 ? -23.174 -20.958 -52.298 1.00 33.44 221 GLY A N 1
ATOM 1625 C CA . GLY A 1 221 ? -22.097 -21.883 -52.691 1.00 33.44 221 GLY A CA 1
ATOM 1626 C C . GLY A 1 221 ? -21.508 -22.775 -51.587 1.00 33.44 221 GLY A C 1
ATOM 1627 O O . GLY A 1 221 ? -21.251 -22.317 -50.482 1.00 33.44 221 GLY A O 1
ATOM 1628 N N . GLY A 1 222 ? -21.205 -24.036 -51.930 1.00 33.59 222 GLY A N 1
ATOM 1629 C CA . GLY A 1 222 ? -20.132 -24.803 -51.274 1.00 33.59 222 GLY A CA 1
ATOM 1630 C C . GLY A 1 222 ? -20.481 -25.681 -50.062 1.00 33.59 222 GLY A C 1
ATOM 1631 O O . GLY A 1 222 ? -19.980 -25.450 -48.968 1.00 33.59 222 GLY A O 1
ATOM 1632 N N . CYS A 1 223 ? -21.208 -26.782 -50.275 1.00 33.75 223 CYS A N 1
ATOM 1633 C CA . CYS A 1 223 ? -20.960 -28.006 -49.490 1.00 33.75 223 CYS A CA 1
ATOM 1634 C C . CYS A 1 223 ? -19.674 -28.679 -50.036 1.00 33.75 223 CYS A C 1
ATOM 1636 O O . CYS A 1 223 ? -19.414 -28.519 -51.234 1.00 33.75 223 CYS A O 1
ATOM 1638 N N . PRO A 1 224 ? -18.881 -29.433 -49.237 1.00 51.66 224 PRO A N 1
ATOM 1639 C CA . PRO A 1 224 ? -19.319 -30.787 -48.868 1.00 51.66 224 PRO A CA 1
ATOM 1640 C C . PRO A 1 224 ? -18.842 -31.359 -47.505 1.00 51.66 224 PRO A C 1
ATOM 1642 O O . PRO A 1 224 ? -17.900 -30.885 -46.882 1.00 51.66 224 PRO A O 1
ATOM 1645 N N . ALA A 1 225 ? -19.461 -32.493 -47.150 1.00 35.38 225 ALA A N 1
ATOM 1646 C CA . ALA A 1 225 ? -18.914 -33.636 -46.399 1.00 35.38 225 ALA A CA 1
ATOM 1647 C C . ALA A 1 225 ? -18.374 -33.451 -44.957 1.00 35.38 225 ALA A C 1
ATOM 1649 O O . ALA A 1 225 ? -17.210 -33.134 -44.721 1.00 35.38 225 ALA A O 1
ATOM 1650 N N . ARG A 1 226 ? -19.181 -33.911 -43.988 1.00 41.03 226 ARG A N 1
ATOM 1651 C CA . ARG A 1 226 ? -18.675 -34.647 -42.811 1.00 41.03 226 ARG A CA 1
ATOM 1652 C C . ARG A 1 226 ? -18.397 -36.111 -43.193 1.00 41.03 226 ARG A C 1
ATOM 1654 O O . ARG A 1 226 ? -19.187 -36.666 -43.955 1.00 41.03 226 ARG A O 1
ATOM 1661 N N . PRO A 1 227 ? -17.406 -36.779 -42.582 1.00 53.19 227 PRO A N 1
ATOM 1662 C CA . PRO A 1 227 ? -17.472 -38.206 -42.292 1.00 53.19 227 PRO A CA 1
ATOM 1663 C C . PRO A 1 227 ? -18.151 -38.448 -40.929 1.00 53.19 227 PRO A C 1
ATOM 1665 O O . PRO A 1 227 ? -17.961 -37.681 -39.983 1.00 53.19 227 PRO A O 1
ATOM 1668 N N . GLU A 1 228 ? -18.926 -39.524 -40.818 1.00 41.34 228 GLU A N 1
ATOM 1669 C CA . GLU A 1 228 ? -19.496 -40.006 -39.552 1.00 41.34 228 GLU A CA 1
ATOM 1670 C C . GLU A 1 228 ? -18.594 -41.095 -38.941 1.00 41.34 228 GLU A C 1
ATOM 1672 O O . GLU A 1 228 ? -17.927 -41.835 -39.664 1.00 41.34 228 GLU A O 1
ATOM 1677 N N . GLY A 1 229 ? -18.564 -41.203 -37.609 1.00 39.56 229 GLY A N 1
ATOM 1678 C CA . GLY A 1 229 ? -17.772 -42.195 -36.868 1.00 39.56 229 GLY A CA 1
ATOM 1679 C C . GLY A 1 229 ? -18.409 -42.473 -35.497 1.00 39.56 229 GLY A C 1
ATOM 1680 O O . GLY A 1 229 ? -18.938 -41.534 -34.900 1.00 39.56 229 GLY A O 1
ATOM 1681 N N . PRO A 1 230 ? -18.465 -43.734 -35.020 1.00 57.44 230 PRO A N 1
ATOM 1682 C CA . PRO A 1 230 ? -19.585 -44.172 -34.183 1.00 57.44 230 PRO A CA 1
ATOM 1683 C C . PRO A 1 230 ? -19.378 -44.062 -32.664 1.00 57.44 230 PRO A C 1
ATOM 1685 O O . PRO A 1 230 ? -18.273 -43.884 -32.154 1.00 57.44 230 PRO A O 1
ATOM 1688 N N . ALA A 1 231 ? -20.489 -44.217 -31.940 1.00 41.78 231 ALA A N 1
ATOM 1689 C CA . ALA A 1 231 ? -20.557 -44.177 -30.484 1.00 41.78 231 ALA A CA 1
ATOM 1690 C C . ALA A 1 231 ? -19.863 -45.371 -29.799 1.00 41.78 231 ALA A C 1
ATOM 1692 O O . ALA A 1 231 ? -19.994 -46.516 -30.233 1.00 41.78 231 ALA A O 1
ATOM 1693 N N . GLY A 1 232 ? -19.215 -45.103 -28.661 1.00 41.25 232 GLY A N 1
ATOM 1694 C CA . GLY A 1 232 ? -18.785 -46.118 -27.699 1.00 41.25 232 GLY A CA 1
ATOM 1695 C C . GLY A 1 232 ? -19.736 -46.170 -26.502 1.00 41.25 232 GLY A C 1
ATOM 1696 O O . GLY A 1 232 ? -19.916 -45.167 -25.815 1.00 41.25 232 GLY A O 1
ATOM 1697 N N . VAL A 1 233 ? -20.335 -47.334 -26.244 1.00 44.69 233 VAL A N 1
ATOM 1698 C CA . VAL A 1 233 ? -21.146 -47.595 -25.042 1.00 44.69 233 VAL A CA 1
ATOM 1699 C C . VAL A 1 233 ? -20.252 -48.224 -23.971 1.00 44.69 233 VAL A C 1
ATOM 1701 O O . VAL A 1 233 ? -19.557 -49.197 -24.252 1.00 44.69 233 VAL A O 1
ATOM 1704 N N . GLY A 1 234 ? -20.285 -47.697 -22.744 1.00 40.59 234 GLY A N 1
ATOM 1705 C CA . GLY A 1 234 ? -19.536 -48.231 -21.603 1.00 40.59 234 GLY A CA 1
ATOM 1706 C C . GLY A 1 234 ? -20.280 -47.991 -20.291 1.00 40.59 234 GLY A C 1
ATOM 1707 O O . GLY A 1 234 ? -20.567 -46.848 -19.941 1.00 40.59 234 GLY A O 1
ATOM 1708 N N . SER A 1 235 ? -20.626 -49.069 -19.590 1.00 38.12 235 SER A N 1
ATOM 1709 C CA . SER A 1 235 ? -21.460 -49.035 -18.381 1.00 38.12 235 SER A CA 1
ATOM 1710 C C . SER A 1 235 ? -20.649 -48.811 -17.100 1.00 38.12 235 SER A C 1
ATOM 1712 O O . SER A 1 235 ? -19.523 -49.288 -16.980 1.00 38.12 235 SER A O 1
ATOM 1714 N N . ALA A 1 236 ? -21.270 -48.181 -16.098 1.00 38.19 236 ALA A N 1
ATOM 1715 C CA . ALA A 1 236 ? -20.864 -48.321 -14.693 1.00 38.19 236 ALA A CA 1
ATOM 1716 C C . ALA A 1 236 ? -21.247 -49.728 -14.159 1.00 38.19 236 ALA A C 1
ATOM 1718 O O . ALA A 1 236 ? -22.039 -50.419 -14.812 1.00 38.19 236 ALA A O 1
ATOM 1719 N N . PRO A 1 237 ? -20.735 -50.168 -12.988 1.00 54.38 237 PRO A N 1
ATOM 1720 C CA . PRO A 1 237 ? -21.400 -49.788 -11.730 1.00 54.38 237 PRO A CA 1
ATOM 1721 C C . PRO A 1 237 ? -20.487 -49.634 -10.488 1.00 54.38 237 PRO A C 1
ATOM 1723 O O . PRO A 1 237 ? -19.411 -50.216 -10.413 1.00 54.38 237 PRO A O 1
ATOM 1726 N N . GLY A 1 238 ? -21.011 -48.953 -9.459 1.00 33.75 238 GLY A N 1
ATOM 1727 C CA . GLY A 1 238 ? -20.487 -48.956 -8.081 1.00 33.75 238 GLY A CA 1
ATOM 1728 C C . GLY A 1 238 ? -19.327 -47.975 -7.807 1.00 33.75 238 GLY A C 1
ATOM 1729 O O . GLY A 1 238 ? -18.422 -47.850 -8.618 1.00 33.75 238 GLY A O 1
ATOM 1730 N N . GLY A 1 239 ? -19.273 -47.234 -6.694 1.00 33.59 239 GLY A N 1
ATOM 1731 C CA . GLY A 1 239 ? -20.302 -46.949 -5.683 1.00 33.59 239 GLY A CA 1
ATOM 1732 C C . GLY A 1 239 ? -19.824 -47.160 -4.245 1.00 33.59 239 GLY A C 1
ATOM 1733 O O . GLY A 1 239 ? -19.471 -48.275 -3.886 1.00 33.59 239 GLY A O 1
ATOM 1734 N N . GLU A 1 240 ? -19.893 -46.118 -3.412 1.00 33.69 240 GLU A N 1
ATOM 1735 C CA . GLU A 1 240 ? -19.808 -46.234 -1.950 1.00 33.69 240 GLU A CA 1
ATOM 1736 C C . GLU A 1 240 ? -20.451 -45.017 -1.256 1.00 33.69 240 GLU A C 1
ATOM 1738 O O . GLU A 1 240 ? -20.734 -44.004 -1.901 1.00 33.69 240 GLU A O 1
ATOM 1743 N N . VAL A 1 241 ? -20.744 -45.128 0.045 1.00 43.22 241 VAL A N 1
ATOM 1744 C CA . VAL A 1 241 ? -21.561 -44.158 0.800 1.00 43.22 241 VAL A CA 1
ATOM 1745 C C . VAL A 1 241 ? -20.711 -43.445 1.855 1.00 43.22 241 VAL A C 1
ATOM 1747 O O . VAL A 1 241 ? -20.368 -44.030 2.878 1.00 43.22 241 VAL A O 1
ATOM 1750 N N . GLY A 1 242 ? -20.407 -42.163 1.627 1.00 34.12 242 GLY A N 1
ATOM 1751 C CA . GLY A 1 242 ? -19.694 -41.291 2.570 1.00 34.12 242 GLY A CA 1
ATOM 1752 C C . GLY A 1 242 ? -20.580 -40.146 3.068 1.00 34.12 242 GLY A C 1
ATOM 1753 O O . GLY A 1 242 ? -21.205 -39.451 2.268 1.00 34.12 242 GLY A O 1
ATOM 1754 N N . ALA A 1 243 ? -20.657 -39.949 4.386 1.00 34.53 243 ALA A N 1
ATOM 1755 C CA . ALA A 1 243 ? -21.548 -38.960 4.992 1.00 34.53 243 ALA A CA 1
ATOM 1756 C C . ALA A 1 243 ? -21.021 -37.516 4.879 1.00 34.53 243 ALA A C 1
ATOM 1758 O O . ALA A 1 243 ? -19.837 -37.246 5.077 1.00 34.53 243 ALA A O 1
ATOM 1759 N N . ALA A 1 244 ? -21.931 -36.573 4.627 1.00 34.69 244 ALA A N 1
ATOM 1760 C CA . ALA A 1 244 ? -21.664 -35.138 4.714 1.00 34.69 244 ALA A CA 1
ATOM 1761 C C . ALA A 1 244 ? -21.601 -34.670 6.185 1.00 34.69 244 ALA A C 1
ATOM 1763 O O . ALA A 1 244 ? -22.263 -35.247 7.049 1.00 34.69 244 ALA A O 1
ATOM 1764 N N . PRO A 1 245 ? -20.876 -33.572 6.462 1.00 41.41 245 PRO A N 1
ATOM 1765 C CA . PRO A 1 245 ? -21.619 -32.339 6.736 1.00 41.41 245 PRO A CA 1
ATOM 1766 C C . PRO A 1 245 ? -21.044 -31.128 5.980 1.00 41.41 245 PRO A C 1
ATOM 1768 O O . PRO A 1 245 ? -20.379 -30.264 6.543 1.00 41.41 245 PRO A O 1
ATOM 1771 N N . GLY A 1 246 ? -21.341 -31.042 4.682 1.00 32.91 246 GLY A N 1
ATOM 1772 C CA . GLY A 1 246 ? -21.109 -29.849 3.868 1.00 32.91 246 GLY A CA 1
ATOM 1773 C C . GLY A 1 246 ? -22.391 -29.030 3.740 1.00 32.91 246 GLY A C 1
ATOM 1774 O O . GLY A 1 246 ? -23.226 -29.327 2.888 1.00 32.91 246 GLY A O 1
ATOM 1775 N N . GLY A 1 247 ? -22.553 -27.998 4.571 1.00 35.34 247 GLY A N 1
ATOM 1776 C CA . GLY A 1 247 ? -23.640 -27.026 4.430 1.00 35.34 247 GLY A CA 1
ATOM 1777 C C . GLY A 1 247 ? -23.428 -26.167 3.185 1.00 35.34 247 GLY A C 1
ATOM 1778 O O . GLY A 1 247 ? -22.817 -25.106 3.272 1.00 35.34 247 GLY A O 1
ATOM 1779 N N . ALA A 1 248 ? -23.885 -26.644 2.024 1.00 32.44 248 ALA A N 1
ATOM 1780 C CA . ALA A 1 248 ? -23.682 -25.971 0.745 1.00 32.44 248 ALA A CA 1
ATOM 1781 C C . ALA A 1 248 ? -24.225 -24.535 0.795 1.00 32.44 248 ALA A C 1
ATOM 1783 O O . ALA A 1 248 ? -25.428 -24.322 0.970 1.00 32.44 248 ALA A O 1
ATOM 1784 N N . ALA A 1 249 ? -23.331 -23.553 0.646 1.00 38.78 249 ALA A N 1
ATOM 1785 C CA . ALA A 1 249 ? -23.684 -22.142 0.675 1.00 38.78 249 ALA A CA 1
ATOM 1786 C C . ALA A 1 249 ? -24.714 -21.852 -0.426 1.00 38.78 249 ALA A C 1
ATOM 1788 O O . ALA A 1 249 ? -24.414 -21.931 -1.619 1.00 38.78 249 ALA A O 1
ATOM 1789 N N . ARG A 1 250 ? -25.951 -21.560 -0.010 1.00 40.56 250 ARG A N 1
ATOM 1790 C CA . ARG A 1 250 ? -27.073 -21.290 -0.912 1.00 40.56 250 ARG A CA 1
ATOM 1791 C C . ARG A 1 250 ? -26.678 -20.132 -1.839 1.00 40.56 250 ARG A C 1
ATOM 1793 O O . ARG A 1 250 ? -26.359 -19.064 -1.315 1.00 40.56 250 ARG A O 1
ATOM 1800 N N . PRO A 1 251 ? -26.685 -20.309 -3.175 1.00 38.97 251 PRO A N 1
ATOM 1801 C CA . PRO A 1 251 ? -26.232 -19.266 -4.085 1.00 38.97 251 PRO A CA 1
ATOM 1802 C C . PRO A 1 251 ? -27.067 -18.005 -3.871 1.00 38.97 251 PRO A C 1
ATOM 1804 O O . PRO A 1 251 ? -28.301 -18.055 -3.888 1.00 38.97 251 PRO A O 1
ATOM 1807 N N . LEU A 1 252 ? -26.380 -16.887 -3.625 1.00 45.34 252 LEU A N 1
ATOM 1808 C CA . LEU A 1 252 ? -27.022 -15.591 -3.444 1.00 45.34 252 LEU A CA 1
ATOM 1809 C C . LEU A 1 252 ? -27.820 -15.235 -4.711 1.00 45.34 252 LEU A C 1
ATOM 1811 O O . LEU A 1 252 ? -27.357 -15.524 -5.821 1.00 45.34 252 LEU A O 1
ATOM 1815 N N . PRO A 1 253 ? -29.012 -14.624 -4.577 1.00 49.38 253 PRO A N 1
ATOM 1816 C CA . PRO A 1 253 ? -29.778 -14.184 -5.734 1.00 49.38 253 PRO A CA 1
ATOM 1817 C C . PRO A 1 253 ? -28.945 -13.191 -6.551 1.00 49.38 253 PRO A C 1
ATOM 1819 O O . PRO A 1 253 ? -28.250 -12.345 -5.989 1.00 49.38 253 PRO A O 1
ATOM 1822 N N . ALA A 1 254 ? -29.017 -13.291 -7.879 1.00 48.62 254 ALA A N 1
ATOM 1823 C CA . ALA A 1 254 ? -28.336 -12.351 -8.760 1.00 48.62 254 ALA A CA 1
ATOM 1824 C C . ALA A 1 254 ? -28.835 -10.926 -8.470 1.00 48.62 254 ALA A C 1
ATOM 1826 O O . ALA A 1 254 ? -30.036 -10.666 -8.565 1.00 48.62 254 ALA A O 1
ATOM 1827 N N . GLU A 1 255 ? -27.926 -10.018 -8.097 1.00 50.91 255 GLU A N 1
ATOM 1828 C CA . GLU A 1 255 ? -28.303 -8.637 -7.790 1.00 50.91 255 GLU A CA 1
ATOM 1829 C C . GLU A 1 255 ? -28.974 -7.988 -9.016 1.00 50.91 255 GLU A C 1
ATOM 1831 O O . GLU A 1 255 ? -28.419 -8.054 -10.121 1.00 50.91 255 GLU A O 1
ATOM 1836 N N . PRO A 1 256 ? -30.154 -7.357 -8.859 1.00 48.88 256 PRO A N 1
ATOM 1837 C CA . PRO A 1 256 ? -30.784 -6.630 -9.951 1.00 48.88 256 PRO A CA 1
ATOM 1838 C C . PRO A 1 256 ? -29.866 -5.481 -10.378 1.00 48.88 256 PRO A C 1
ATOM 1840 O O . PRO A 1 256 ? -29.354 -4.741 -9.538 1.00 48.88 256 PRO A O 1
ATOM 1843 N N . GLY A 1 257 ? -29.648 -5.344 -11.688 1.00 46.28 257 GLY A N 1
ATOM 1844 C CA . GLY A 1 257 ? -28.654 -4.434 -12.259 1.00 46.28 257 GLY A CA 1
ATOM 1845 C C . GLY A 1 257 ? -28.927 -2.960 -11.957 1.00 46.28 257 GLY A C 1
ATOM 1846 O O . GLY A 1 257 ? -29.587 -2.278 -12.736 1.00 46.28 257 GLY A O 1
ATOM 1847 N N . GLY A 1 258 ? -28.394 -2.468 -10.837 1.00 51.31 258 GLY A N 1
ATOM 1848 C CA . GLY A 1 258 ? -28.422 -1.054 -10.475 1.00 51.31 258 GLY A CA 1
ATOM 1849 C C . GLY A 1 258 ? -27.609 -0.180 -11.447 1.00 51.31 258 GLY A C 1
ATOM 1850 O O . GLY A 1 258 ? -26.81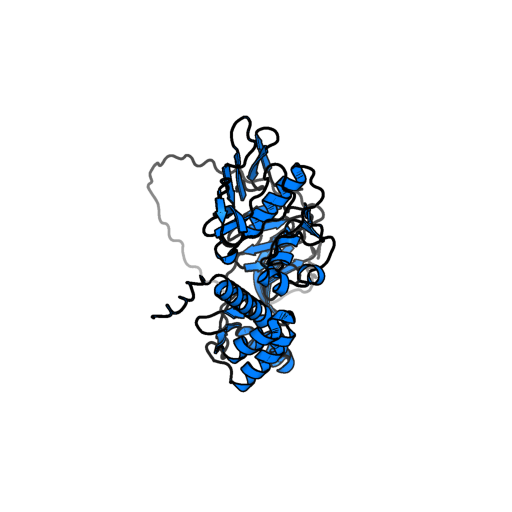1 -0.700 -12.231 1.00 51.31 258 GLY A O 1
ATOM 1851 N N . PRO A 1 259 ? -27.759 1.158 -11.382 1.00 46.06 259 PRO A N 1
ATOM 1852 C CA . PRO A 1 259 ? -27.209 2.119 -12.353 1.00 46.06 259 PRO A CA 1
ATOM 1853 C C . PRO A 1 259 ? -25.677 2.333 -12.269 1.00 46.06 259 PRO A C 1
ATOM 1855 O O . PRO A 1 259 ? -25.178 3.427 -12.510 1.00 46.06 259 PRO A O 1
ATOM 1858 N N . GLY A 1 260 ? -24.919 1.287 -11.933 1.00 55.78 260 GLY A N 1
ATOM 1859 C CA . GLY A 1 260 ? -23.459 1.269 -11.817 1.00 55.78 260 GLY A CA 1
ATOM 1860 C C . GLY A 1 260 ? -22.827 0.038 -12.473 1.00 55.78 260 GLY A C 1
ATOM 1861 O O . GLY A 1 260 ? -21.815 -0.456 -11.993 1.00 55.78 260 GLY A O 1
ATOM 1862 N N . SER A 1 261 ? -23.420 -0.490 -13.549 1.00 68.25 261 SER A N 1
ATOM 1863 C CA . SER A 1 261 ? -23.052 -1.753 -14.222 1.00 68.25 261 SER A CA 1
ATOM 1864 C C . SER A 1 261 ? -21.709 -1.746 -14.988 1.00 68.25 261 SER A C 1
ATOM 1866 O O . SER A 1 261 ? -21.517 -2.514 -15.934 1.00 68.25 261 SER A O 1
ATOM 1868 N N . GLY A 1 262 ? -20.769 -0.879 -14.604 1.00 86.44 262 GLY A N 1
ATOM 1869 C CA . GLY A 1 262 ? -19.420 -0.829 -15.167 1.00 86.44 262 GLY A CA 1
ATOM 1870 C C . GLY A 1 262 ? -18.574 -2.051 -14.796 1.00 86.44 262 GLY A C 1
ATOM 1871 O O . GLY A 1 262 ? -18.783 -2.692 -13.760 1.00 86.44 262 GLY A O 1
ATOM 1872 N N . HIS A 1 263 ? -17.588 -2.343 -15.644 1.00 94.00 263 HIS A N 1
ATOM 1873 C CA . HIS A 1 263 ? -16.563 -3.351 -15.383 1.00 94.00 263 HIS A CA 1
ATOM 1874 C C . HIS A 1 263 ? -15.215 -2.680 -15.142 1.00 94.00 263 HIS A C 1
ATOM 1876 O O . HIS A 1 263 ? -14.865 -1.715 -15.823 1.00 94.00 263 HIS A O 1
ATOM 1882 N N . HIS A 1 264 ? -14.436 -3.218 -14.211 1.00 96.56 264 HIS A N 1
ATOM 1883 C CA . HIS A 1 264 ? -13.060 -2.790 -13.982 1.00 96.56 264 HIS A CA 1
ATOM 1884 C C . HIS A 1 264 ? -12.101 -3.871 -14.465 1.00 96.56 264 HIS A C 1
ATOM 1886 O O . HIS A 1 264 ? -12.325 -5.052 -14.204 1.00 96.56 264 HIS A O 1
ATOM 1892 N N . HIS A 1 265 ? -11.029 -3.481 -15.145 1.00 97.69 265 HIS A N 1
ATOM 1893 C CA . HIS A 1 265 ? -9.968 -4.394 -15.550 1.00 97.69 265 HIS A CA 1
ATOM 1894 C C . HIS A 1 265 ? -8.717 -4.172 -14.702 1.00 97.69 265 HIS A C 1
ATOM 1896 O O . HIS A 1 265 ? -8.252 -3.040 -14.561 1.00 97.69 265 HIS A O 1
ATOM 1902 N N . CYS A 1 266 ? -8.147 -5.258 -14.190 1.00 98.06 266 CYS A N 1
ATOM 1903 C CA . CYS A 1 266 ? -6.776 -5.291 -13.696 1.00 98.06 266 CYS A CA 1
ATOM 1904 C C . CYS A 1 266 ? -5.860 -5.549 -14.891 1.00 98.06 266 CYS A C 1
ATOM 1906 O O . CYS A 1 266 ? -5.875 -6.645 -15.453 1.00 98.06 266 CYS A O 1
ATOM 1908 N N . GLU A 1 267 ? -5.095 -4.544 -15.304 1.00 98.00 267 GLU A N 1
ATOM 1909 C CA . GLU A 1 267 ? -4.252 -4.605 -16.500 1.00 98.00 267 GLU A CA 1
ATOM 1910 C C . GLU A 1 267 ? -2.807 -4.216 -16.181 1.00 98.00 267 GLU A C 1
ATOM 1912 O O . GLU A 1 267 ? -2.555 -3.322 -15.377 1.00 98.00 267 GLU A O 1
ATOM 1917 N N . VAL A 1 268 ? -1.851 -4.871 -16.834 1.00 97.25 268 VAL A N 1
ATOM 1918 C CA . VAL A 1 268 ? -0.425 -4.525 -16.806 1.00 97.25 268 VAL A CA 1
ATOM 1919 C C . VAL A 1 268 ? -0.107 -3.754 -18.081 1.00 97.25 268 VAL A C 1
ATOM 1921 O O . VAL A 1 268 ? -0.456 -4.208 -19.170 1.00 97.25 268 VAL A O 1
ATOM 1924 N N . TRP A 1 269 ? 0.544 -2.599 -17.962 1.00 95.81 269 TRP A N 1
ATOM 1925 C CA . TRP A 1 269 ? 0.843 -1.688 -19.068 1.00 95.81 269 TRP A CA 1
ATOM 1926 C C . TRP A 1 269 ? 2.333 -1.343 -19.121 1.00 95.81 269 TRP A C 1
ATOM 1928 O O . TRP A 1 269 ? 2.910 -0.934 -18.117 1.00 95.81 269 TRP A O 1
ATOM 1938 N N . PHE A 1 270 ? 2.941 -1.434 -20.306 1.00 93.38 270 PHE A N 1
ATOM 1939 C CA . PHE A 1 270 ? 4.315 -0.983 -20.548 1.00 93.38 270 PHE A CA 1
ATOM 1940 C C . PHE A 1 270 ? 4.306 0.033 -21.694 1.00 93.38 270 PHE A C 1
ATOM 1942 O O . PHE A 1 270 ? 4.005 -0.306 -22.840 1.00 93.38 270 PHE A O 1
ATOM 1949 N N . GLY A 1 271 ? 4.578 1.299 -21.365 1.00 87.38 271 GLY A N 1
ATOM 1950 C CA . GLY A 1 271 ? 4.321 2.427 -22.261 1.00 87.38 271 GLY A CA 1
ATOM 1951 C C . GLY A 1 271 ? 2.821 2.631 -22.514 1.00 87.38 271 GLY A C 1
ATOM 1952 O O . GLY A 1 271 ? 1.998 2.494 -21.606 1.00 87.38 271 GLY A O 1
ATOM 1953 N N . ASP A 1 272 ? 2.471 2.928 -23.766 1.00 87.56 272 ASP A N 1
ATOM 1954 C CA . ASP A 1 272 ? 1.092 3.218 -24.198 1.00 87.56 272 ASP A CA 1
ATOM 1955 C C . ASP A 1 272 ? 0.279 1.958 -24.550 1.00 87.56 272 ASP A C 1
ATOM 1957 O O . ASP A 1 272 ? -0.818 2.057 -25.097 1.00 87.56 272 ASP A O 1
ATOM 1961 N N . ALA A 1 273 ? 0.806 0.762 -24.264 1.00 88.88 273 ALA A N 1
ATOM 1962 C CA . ALA A 1 273 ? 0.178 -0.509 -24.606 1.00 88.88 273 ALA A CA 1
ATOM 1963 C C . ALA A 1 273 ? -0.156 -1.343 -23.361 1.00 88.88 273 ALA A C 1
ATOM 1965 O O . ALA A 1 273 ? 0.700 -1.592 -22.507 1.00 88.88 273 ALA A O 1
ATOM 1966 N N . CYS A 1 274 ? -1.388 -1.859 -23.313 1.00 95.50 274 CYS A N 1
ATOM 1967 C CA . CYS A 1 274 ? -1.743 -2.959 -22.424 1.00 95.50 274 CYS A CA 1
ATOM 1968 C C . CYS A 1 274 ? -0.909 -4.190 -22.811 1.00 95.50 274 CYS A C 1
ATOM 1970 O O . CYS A 1 274 ? -0.973 -4.674 -23.943 1.00 95.50 274 CYS A O 1
ATOM 1972 N N . TYR A 1 275 ? -0.124 -4.692 -21.863 1.00 95.69 275 TYR A N 1
ATOM 1973 C CA . TYR A 1 275 ? 0.668 -5.909 -21.989 1.00 95.69 275 TYR A CA 1
ATOM 1974 C C . TYR A 1 275 ? -0.175 -7.150 -21.678 1.00 95.69 275 TYR A C 1
ATOM 1976 O O . TYR A 1 275 ? -0.107 -8.136 -22.408 1.00 95.69 275 TYR A O 1
ATOM 1984 N N . ALA A 1 276 ? -1.010 -7.084 -20.635 1.00 97.00 276 ALA A N 1
ATOM 1985 C CA . ALA A 1 276 ? -1.893 -8.176 -20.231 1.00 97.00 276 ALA A CA 1
ATOM 1986 C C . ALA A 1 276 ? -3.108 -7.675 -19.439 1.00 97.00 276 ALA A C 1
ATOM 1988 O O . ALA A 1 276 ? -2.974 -6.769 -18.618 1.00 97.00 276 ALA A O 1
ATOM 1989 N N . ARG A 1 277 ? -4.269 -8.319 -19.615 1.00 97.69 277 ARG A N 1
ATOM 1990 C CA . ARG A 1 277 ? -5.404 -8.208 -18.687 1.00 97.69 277 ARG A CA 1
ATOM 1991 C C . ARG A 1 277 ? -5.390 -9.411 -17.753 1.00 97.69 277 ARG A C 1
ATOM 1993 O O . ARG A 1 277 ? -5.555 -10.539 -18.199 1.00 97.69 277 ARG A O 1
ATOM 2000 N N . VAL A 1 278 ? -5.185 -9.149 -16.468 1.00 97.94 278 VAL A N 1
ATOM 2001 C CA . VAL A 1 278 ? -5.089 -10.163 -15.413 1.00 97.94 278 VAL A CA 1
ATOM 2002 C C . VAL A 1 278 ? -6.469 -10.524 -14.870 1.00 97.94 278 VAL A C 1
ATOM 2004 O O . VAL A 1 278 ? -6.719 -11.690 -14.604 1.00 97.94 278 VAL A O 1
ATOM 2007 N N . ALA A 1 279 ? -7.390 -9.569 -14.734 1.00 98.12 279 ALA A N 1
ATOM 2008 C CA . ALA A 1 279 ? -8.754 -9.857 -14.282 1.00 98.12 279 ALA A CA 1
ATOM 2009 C C . ALA A 1 279 ? -9.768 -8.826 -14.789 1.00 98.12 279 ALA A C 1
ATOM 2011 O O . ALA A 1 279 ? -9.420 -7.675 -15.064 1.00 98.12 279 ALA A O 1
ATOM 2012 N N . THR A 1 280 ? -11.035 -9.237 -14.835 1.00 97.62 280 THR A N 1
ATOM 2013 C CA . THR A 1 280 ? -12.210 -8.372 -15.009 1.00 97.62 280 THR A CA 1
ATOM 2014 C C . THR A 1 280 ? -13.087 -8.505 -13.768 1.00 97.62 280 THR A C 1
ATOM 2016 O O . THR A 1 280 ? -13.394 -9.616 -13.339 1.00 97.62 280 THR A O 1
ATOM 2019 N N . LEU A 1 281 ? -13.523 -7.385 -13.197 1.00 97.00 281 LEU A N 1
ATOM 2020 C CA . LEU A 1 281 ? -14.374 -7.317 -12.011 1.00 97.00 281 LEU A CA 1
ATOM 2021 C C . LEU A 1 281 ? -15.649 -6.513 -12.304 1.00 97.00 281 LEU A C 1
ATOM 2023 O O . LEU A 1 281 ? -15.690 -5.702 -13.232 1.00 97.00 281 LEU A O 1
ATOM 2027 N N . SER A 1 282 ? -16.700 -6.720 -11.513 1.00 94.25 282 SER A N 1
ATOM 2028 C CA . SER A 1 282 ? -17.845 -5.804 -11.452 1.00 94.25 282 SER A CA 1
ATOM 2029 C C . SER A 1 282 ? -17.507 -4.555 -10.627 1.00 94.25 282 SER A C 1
ATOM 2031 O O . SER A 1 282 ? -16.549 -4.554 -9.853 1.00 94.25 282 SER A O 1
ATOM 2033 N N . ALA A 1 283 ? -18.329 -3.506 -10.722 1.00 91.38 283 ALA A N 1
ATOM 2034 C CA . ALA A 1 283 ? -18.232 -2.330 -9.847 1.00 91.38 283 ALA A CA 1
ATOM 2035 C C . ALA A 1 283 ? -18.302 -2.658 -8.338 1.00 91.38 283 ALA A C 1
ATOM 2037 O O . ALA A 1 283 ? -17.722 -1.944 -7.525 1.00 91.38 283 ALA A O 1
ATOM 2038 N N . GLY A 1 284 ? -18.958 -3.764 -7.963 1.00 91.31 284 GLY A N 1
ATOM 2039 C CA . GLY A 1 284 ? -18.985 -4.294 -6.592 1.00 91.31 284 GLY A CA 1
ATOM 2040 C C . GLY A 1 284 ? -17.781 -5.172 -6.221 1.00 91.31 284 GLY A C 1
ATOM 2041 O O . GLY A 1 284 ? -17.839 -5.873 -5.216 1.00 91.31 284 GLY A O 1
ATOM 2042 N N . GLY A 1 285 ? -16.726 -5.209 -7.042 1.00 94.06 285 GLY A N 1
ATOM 2043 C CA . GLY A 1 285 ? -15.495 -5.955 -6.770 1.00 94.06 285 GLY A CA 1
ATOM 2044 C C . GLY A 1 285 ? -15.587 -7.477 -6.929 1.00 94.06 285 GLY A C 1
ATOM 2045 O O . GLY A 1 285 ? -14.614 -8.173 -6.650 1.00 94.06 285 GLY A O 1
ATOM 2046 N N . ARG A 1 286 ? -16.714 -8.027 -7.406 1.00 94.25 286 ARG A N 1
ATOM 2047 C CA . ARG A 1 286 ? -16.811 -9.462 -7.721 1.00 94.25 286 ARG A CA 1
ATOM 2048 C C . ARG A 1 286 ? -16.017 -9.757 -8.991 1.00 94.25 286 ARG A C 1
ATOM 2050 O O . ARG A 1 286 ? -16.261 -9.122 -10.015 1.00 94.25 286 ARG A O 1
ATOM 2057 N N . VAL A 1 287 ? -15.135 -10.755 -8.954 1.00 96.12 287 VAL A N 1
ATOM 2058 C CA . VAL A 1 287 ? -14.443 -11.251 -10.155 1.00 96.12 287 VAL A CA 1
ATOM 2059 C C . VAL A 1 287 ? -15.465 -11.817 -11.152 1.00 96.12 287 VAL A C 1
ATOM 2061 O O . VAL A 1 287 ? -16.393 -12.545 -10.785 1.00 96.12 287 VAL A O 1
ATOM 2064 N N . VAL A 1 288 ? -15.310 -11.420 -12.411 1.00 96.06 288 VAL A N 1
ATOM 2065 C CA . VAL A 1 288 ? -16.127 -11.816 -13.568 1.00 96.06 288 VAL A CA 1
ATOM 2066 C C . VAL A 1 288 ? -15.310 -12.691 -14.520 1.00 96.06 288 VAL A C 1
ATOM 2068 O O . VAL A 1 288 ? -15.860 -13.627 -15.089 1.00 96.06 288 VAL A O 1
ATOM 2071 N N . ASP A 1 289 ? -14.014 -12.404 -14.653 1.00 96.62 289 ASP A N 1
ATOM 2072 C CA . ASP A 1 289 ? -13.041 -13.1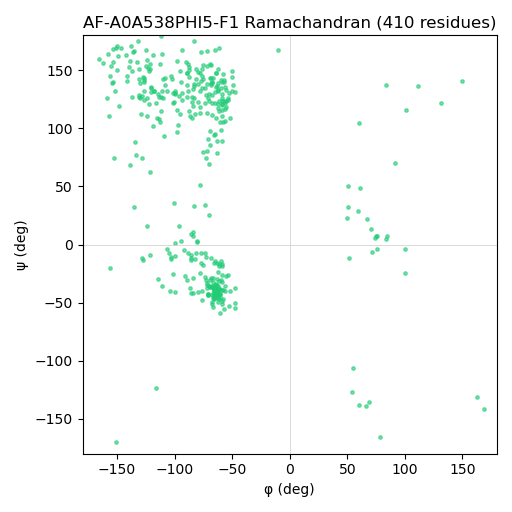71 -15.435 1.00 96.62 289 ASP A CA 1
ATOM 2073 C C . ASP A 1 289 ? -11.636 -13.043 -14.806 1.00 96.62 289 ASP A C 1
ATOM 2075 O O . ASP A 1 289 ? -11.327 -12.022 -14.181 1.00 96.62 289 ASP A O 1
ATOM 2079 N N . GLY A 1 290 ? -10.797 -14.069 -14.965 1.00 95.94 290 GLY A N 1
ATOM 2080 C CA . GLY A 1 290 ? -9.510 -14.220 -14.276 1.00 95.94 290 GLY A CA 1
ATOM 2081 C C . GLY A 1 290 ? -9.631 -14.706 -12.814 1.00 95.94 290 GLY A C 1
ATOM 2082 O O . GLY A 1 290 ? -10.698 -15.171 -12.406 1.00 95.94 290 GLY A O 1
ATOM 2083 N N . PRO A 1 291 ? -8.559 -14.610 -11.999 1.00 95.94 291 PRO A N 1
ATOM 2084 C CA . PRO A 1 291 ? -7.251 -14.055 -12.346 1.00 95.94 291 PRO A CA 1
ATOM 2085 C C . PRO A 1 291 ? -6.448 -14.951 -13.306 1.00 95.94 291 PRO A C 1
ATOM 2087 O O . PRO A 1 291 ? -6.197 -16.121 -13.027 1.00 95.94 291 PRO A O 1
ATOM 2090 N N . HIS A 1 292 ? -6.006 -14.368 -14.417 1.00 96.50 292 HIS A N 1
ATOM 2091 C CA . HIS A 1 292 ? -5.110 -14.976 -15.401 1.00 96.50 292 HIS A CA 1
ATOM 2092 C C . HIS A 1 292 ? -3.641 -14.713 -15.035 1.00 96.50 292 HIS A C 1
ATOM 2094 O O . HIS A 1 292 ? -3.333 -13.644 -14.500 1.00 96.50 292 HIS A O 1
ATOM 2100 N N . PRO A 1 293 ? -2.706 -15.631 -15.339 1.00 95.25 293 PRO A N 1
ATOM 2101 C CA . PRO A 1 293 ? -1.281 -15.362 -15.176 1.00 95.25 293 PRO A CA 1
ATOM 2102 C C . PRO A 1 293 ? -0.825 -14.236 -16.115 1.00 95.25 293 PRO A C 1
ATOM 2104 O O . PRO A 1 293 ? -1.309 -14.105 -17.241 1.00 95.25 293 PRO A O 1
ATOM 2107 N N . VAL A 1 294 ? 0.153 -13.442 -15.674 1.00 95.75 294 VAL A N 1
ATOM 2108 C CA . VAL A 1 294 ? 0.854 -12.506 -16.565 1.00 95.75 294 VAL A CA 1
ATOM 2109 C C . VAL A 1 294 ? 1.668 -13.334 -17.573 1.00 95.75 294 VAL A C 1
ATOM 2111 O O . VAL A 1 294 ? 2.397 -14.231 -17.145 1.00 95.75 294 VAL A O 1
ATOM 2114 N N . PRO A 1 295 ? 1.558 -13.085 -18.892 1.00 96.06 295 PRO A N 1
ATOM 2115 C CA . PRO A 1 295 ? 2.294 -13.845 -19.893 1.00 96.06 295 PRO A CA 1
ATOM 2116 C C . PRO A 1 295 ? 3.802 -13.551 -19.801 1.00 96.06 295 PRO A C 1
ATOM 2118 O O . PRO A 1 295 ? 4.179 -12.382 -19.648 1.00 96.06 295 PRO A O 1
ATOM 2121 N N . PRO A 1 296 ? 4.665 -14.577 -19.931 1.00 96.56 296 PRO A N 1
ATOM 2122 C CA . PRO A 1 296 ? 6.111 -14.401 -19.870 1.00 96.56 296 PRO A CA 1
ATOM 2123 C C . PRO A 1 296 ? 6.608 -13.528 -21.025 1.00 96.56 296 PRO A C 1
ATOM 2125 O O . PRO A 1 296 ? 6.056 -13.555 -22.126 1.00 96.56 296 PRO A O 1
ATOM 2128 N N . CYS A 1 297 ? 7.658 -12.757 -20.771 1.00 96.12 297 CYS A N 1
ATOM 2129 C CA . CYS A 1 297 ? 8.208 -11.771 -21.689 1.00 96.12 297 CYS A CA 1
ATOM 2130 C C . CYS A 1 297 ? 9.236 -12.410 -22.645 1.00 96.12 297 CYS A C 1
ATOM 2132 O O . CYS A 1 297 ? 10.334 -12.743 -22.209 1.00 96.12 297 CYS A O 1
ATOM 2134 N N . PRO A 1 298 ? 8.965 -12.559 -23.958 1.00 94.56 298 PRO A N 1
ATOM 2135 C CA . PRO A 1 298 ? 9.877 -13.227 -24.895 1.00 94.56 298 PRO A CA 1
ATOM 2136 C C . PRO A 1 298 ? 10.992 -12.291 -25.415 1.00 94.56 298 PRO A C 1
ATOM 2138 O O . PRO A 1 298 ? 11.391 -12.374 -26.577 1.00 94.56 298 PRO A O 1
ATOM 2141 N N . SER A 1 299 ? 11.461 -11.353 -24.588 1.00 96.31 299 SER A N 1
ATOM 2142 C CA . SER A 1 299 ? 12.330 -10.258 -25.029 1.00 96.31 299 SER A CA 1
ATOM 2143 C C . SER A 1 299 ? 13.779 -10.712 -25.264 1.00 96.31 299 SER A C 1
ATOM 2145 O O . SER A 1 299 ? 14.371 -11.359 -24.393 1.00 96.31 299 SER A O 1
ATOM 2147 N N . PRO A 1 300 ? 14.429 -10.310 -26.376 1.00 96.62 300 PRO A N 1
ATOM 2148 C CA . PRO A 1 300 ? 15.813 -10.684 -26.667 1.00 96.62 300 PRO A CA 1
ATOM 2149 C C . PRO A 1 300 ? 16.841 -10.051 -25.716 1.00 96.62 300 PRO A C 1
ATOM 2151 O O . PRO A 1 300 ? 18.009 -10.450 -25.754 1.00 96.62 300 PRO A O 1
ATOM 2154 N N . VAL A 1 301 ? 16.455 -9.066 -24.890 1.00 97.38 301 VAL A N 1
ATOM 2155 C CA . VAL A 1 301 ? 17.357 -8.426 -23.913 1.00 97.38 301 VAL A CA 1
ATOM 2156 C C . VAL A 1 301 ? 17.341 -9.070 -22.524 1.00 97.38 301 VAL A C 1
ATOM 2158 O O . VAL A 1 301 ? 18.171 -8.686 -21.704 1.00 97.38 301 VAL A O 1
ATOM 2161 N N . LEU A 1 302 ? 16.478 -10.062 -22.260 1.00 97.62 302 LEU A N 1
ATOM 2162 C CA . LEU A 1 302 ? 16.422 -10.767 -20.971 1.00 97.62 302 LEU A CA 1
ATOM 2163 C C . LEU A 1 302 ? 17.799 -11.241 -20.478 1.00 97.62 302 LEU A C 1
ATOM 2165 O O . LEU A 1 302 ? 18.610 -11.762 -21.244 1.00 97.62 302 LEU A O 1
ATOM 2169 N N . GLY A 1 303 ? 18.050 -11.058 -19.181 1.00 96.81 303 GLY A N 1
ATOM 2170 C CA . GLY A 1 303 ? 19.291 -11.430 -18.502 1.00 96.81 303 GLY A CA 1
ATOM 2171 C C . GLY A 1 303 ? 20.502 -10.555 -18.843 1.00 96.81 303 GLY A C 1
ATOM 2172 O O . GLY A 1 303 ? 21.551 -10.714 -18.223 1.00 96.81 303 GLY A O 1
ATOM 2173 N N . ARG A 1 304 ? 20.405 -9.625 -19.805 1.00 97.81 304 ARG A N 1
ATOM 2174 C CA . ARG A 1 304 ? 21.536 -8.762 -20.174 1.00 97.81 304 ARG A CA 1
ATOM 2175 C C . ARG A 1 304 ? 21.715 -7.642 -19.152 1.00 97.81 304 ARG A C 1
ATOM 2177 O O . ARG A 1 304 ? 20.761 -6.936 -18.818 1.00 97.81 304 ARG A O 1
ATOM 2184 N N . GLY A 1 305 ? 22.957 -7.453 -18.713 1.00 97.31 305 GLY A N 1
ATOM 2185 C CA . GLY A 1 305 ? 23.373 -6.285 -17.942 1.00 97.31 305 GLY A CA 1
ATOM 2186 C C . GLY A 1 305 ? 23.377 -5.003 -18.781 1.00 97.31 305 GLY A C 1
ATOM 2187 O O . GLY A 1 305 ? 23.515 -5.034 -20.007 1.00 97.31 305 GLY A O 1
ATOM 2188 N N . PHE A 1 306 ? 23.231 -3.865 -18.112 1.00 96.62 306 PHE A N 1
ATOM 2189 C CA . PHE A 1 306 ? 23.289 -2.540 -18.722 1.00 96.62 306 PHE A CA 1
ATOM 2190 C C . PHE A 1 306 ? 24.752 -2.115 -18.942 1.00 96.62 306 PHE A C 1
ATOM 2192 O O . PHE A 1 306 ? 25.578 -2.299 -18.046 1.00 96.62 306 PHE A O 1
ATOM 2199 N N . PRO A 1 307 ? 25.102 -1.502 -20.091 1.00 94.75 307 PRO A N 1
ATOM 2200 C CA . PRO A 1 307 ? 26.413 -0.881 -20.271 1.00 94.75 307 PRO A CA 1
ATOM 2201 C C . PRO A 1 307 ? 26.666 0.187 -19.201 1.00 94.75 307 PRO A C 1
ATOM 2203 O O . PRO A 1 307 ? 25.754 0.953 -18.889 1.00 94.75 307 PRO A O 1
ATOM 2206 N N . ALA A 1 308 ? 27.901 0.283 -18.696 1.00 93.81 308 ALA A N 1
ATOM 2207 C CA . ALA A 1 308 ? 28.272 1.205 -17.614 1.00 93.81 308 ALA A CA 1
ATOM 2208 C C . ALA A 1 308 ? 27.756 2.635 -17.857 1.00 93.81 308 ALA A C 1
ATOM 2210 O O . ALA A 1 308 ? 26.938 3.121 -17.088 1.00 93.81 308 ALA A O 1
ATOM 2211 N N . ALA A 1 309 ? 28.083 3.236 -19.007 1.00 92.38 309 ALA A N 1
ATOM 2212 C CA . ALA A 1 309 ? 27.639 4.587 -19.360 1.00 92.38 309 ALA A CA 1
ATOM 2213 C C . ALA A 1 309 ? 26.103 4.777 -19.394 1.00 92.38 309 ALA A C 1
ATOM 2215 O O . ALA A 1 309 ? 25.629 5.890 -19.187 1.00 92.38 309 ALA A O 1
ATOM 2216 N N . LEU A 1 310 ? 25.315 3.717 -19.634 1.00 92.44 310 LEU A N 1
ATOM 2217 C CA . LEU A 1 310 ? 23.850 3.787 -19.559 1.00 92.44 310 LEU A CA 1
ATOM 2218 C C . LEU A 1 310 ? 23.355 3.714 -18.109 1.00 92.44 310 LEU A C 1
ATOM 2220 O O . LEU A 1 310 ? 22.454 4.464 -17.751 1.00 92.44 310 LEU A O 1
ATOM 2224 N N . ARG A 1 311 ? 23.943 2.852 -17.269 1.00 95.50 311 ARG A N 1
ATOM 2225 C CA . ARG A 1 311 ? 23.667 2.836 -15.821 1.00 95.50 311 ARG A CA 1
ATOM 2226 C C . ARG A 1 311 ? 24.038 4.176 -15.190 1.00 95.50 311 ARG A C 1
ATOM 2228 O O . ARG A 1 311 ? 23.248 4.718 -14.430 1.00 95.50 311 ARG A O 1
ATOM 2235 N N . ASP A 1 312 ? 25.202 4.716 -15.528 1.00 94.12 312 ASP A N 1
ATOM 2236 C CA . ASP A 1 312 ? 25.716 5.956 -14.947 1.00 94.12 312 ASP A CA 1
ATOM 2237 C C . ASP A 1 312 ? 24.824 7.153 -15.349 1.00 94.12 312 ASP A C 1
ATOM 2239 O O . ASP A 1 312 ? 24.484 7.980 -14.508 1.00 94.12 312 ASP A O 1
ATOM 2243 N N . ALA A 1 313 ? 24.321 7.187 -16.592 1.00 94.62 313 ALA A N 1
ATOM 2244 C CA . ALA A 1 313 ? 23.309 8.159 -17.022 1.00 94.62 313 ALA A CA 1
ATOM 2245 C C . ALA A 1 313 ? 21.926 7.943 -16.365 1.00 94.62 313 ALA A C 1
ATOM 2247 O O . ALA A 1 313 ? 21.238 8.909 -16.033 1.00 94.62 313 ALA A O 1
ATOM 2248 N N . LEU A 1 314 ? 21.508 6.691 -16.143 1.00 96.12 314 LEU A N 1
ATOM 2249 C CA . LEU A 1 314 ? 20.278 6.378 -15.404 1.00 96.12 314 LEU A CA 1
ATOM 2250 C C . LEU A 1 314 ? 20.385 6.735 -13.918 1.00 96.12 314 LEU A C 1
ATOM 2252 O O . LEU A 1 314 ? 19.371 7.070 -13.317 1.00 96.12 314 LEU A O 1
ATOM 2256 N N . ALA A 1 315 ? 21.579 6.701 -13.322 1.00 97.06 315 ALA A N 1
ATOM 2257 C CA . ALA A 1 315 ? 21.796 7.105 -11.937 1.00 97.06 315 ALA A CA 1
ATOM 2258 C C . ALA A 1 315 ? 21.509 8.599 -11.714 1.00 97.06 315 ALA A C 1
ATOM 2260 O O . ALA A 1 315 ? 20.953 8.953 -10.676 1.00 97.06 315 ALA A O 1
ATOM 2261 N N . GLU A 1 316 ? 21.807 9.455 -12.698 1.00 97.50 316 GLU A N 1
ATOM 2262 C CA . GLU A 1 316 ? 21.410 10.869 -12.686 1.00 97.50 316 GLU A CA 1
ATOM 2263 C C . GLU A 1 316 ? 19.887 11.033 -12.808 1.00 97.50 316 GLU A C 1
ATOM 2265 O O . GLU A 1 316 ? 19.271 11.659 -11.949 1.00 97.50 316 GLU A O 1
ATOM 2270 N N . LEU A 1 317 ? 19.251 10.400 -13.802 1.00 96.50 317 LEU A N 1
ATOM 2271 C CA . LEU A 1 317 ? 17.794 10.494 -13.997 1.00 96.50 317 LEU A CA 1
ATOM 2272 C C . LEU A 1 317 ? 16.997 9.921 -12.808 1.00 96.50 317 LEU A C 1
ATOM 2274 O O . LEU A 1 317 ? 15.956 10.453 -12.431 1.00 96.50 317 LEU A O 1
ATOM 2278 N N . VAL A 1 318 ? 17.494 8.852 -12.177 1.00 96.12 318 VAL A N 1
ATOM 2279 C CA . VAL A 1 318 ? 16.935 8.312 -10.928 1.00 96.12 318 VAL A CA 1
ATOM 2280 C C . VAL A 1 318 ? 17.113 9.303 -9.778 1.00 96.12 318 VAL A C 1
ATOM 2282 O O . VAL A 1 318 ? 16.195 9.459 -8.980 1.00 96.12 318 VAL A O 1
ATOM 2285 N N . ALA A 1 319 ? 18.247 10.002 -9.694 1.00 92.75 319 ALA A N 1
ATOM 2286 C CA . ALA A 1 319 ? 18.480 11.016 -8.669 1.00 92.75 319 ALA A CA 1
ATOM 2287 C C . ALA A 1 319 ? 17.575 12.251 -8.817 1.00 92.75 319 ALA A C 1
ATOM 2289 O O . ALA A 1 3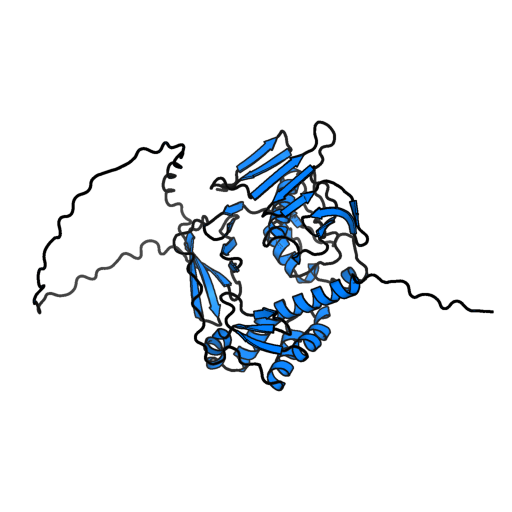19 ? 17.197 12.839 -7.808 1.00 92.75 319 ALA A O 1
ATOM 2290 N N . GLU A 1 320 ? 17.203 12.621 -10.045 1.00 91.75 320 GLU A N 1
ATOM 2291 C CA . GLU A 1 320 ? 16.198 13.658 -10.326 1.00 91.75 320 GLU A CA 1
ATOM 2292 C C . GLU A 1 320 ? 14.765 13.193 -10.000 1.00 91.75 320 GLU A C 1
ATOM 2294 O O . GLU A 1 320 ? 13.937 13.994 -9.568 1.00 91.75 320 GLU A O 1
ATOM 2299 N N . ALA A 1 321 ? 14.472 11.899 -10.172 1.00 88.31 321 ALA A N 1
ATOM 2300 C CA . ALA A 1 321 ? 13.146 11.313 -9.963 1.00 88.31 321 ALA A CA 1
ATOM 2301 C C . ALA A 1 321 ? 12.835 10.892 -8.507 1.00 88.31 321 ALA A C 1
ATOM 2303 O O . ALA A 1 321 ? 11.689 10.551 -8.199 1.00 88.31 321 ALA A O 1
ATOM 2304 N N . VAL A 1 322 ? 13.817 10.902 -7.596 1.00 84.12 322 VAL A N 1
ATOM 2305 C CA . VAL A 1 322 ? 13.605 10.666 -6.152 1.00 84.12 322 VAL A CA 1
ATOM 2306 C C . VAL A 1 322 ? 13.511 11.983 -5.366 1.00 84.12 322 VAL A C 1
ATOM 2308 O O . VAL A 1 322 ? 14.034 13.005 -5.805 1.00 84.12 322 VAL A O 1
ATOM 2311 N N . PRO A 1 323 ? 12.896 11.997 -4.164 1.00 79.75 323 PRO A N 1
ATOM 2312 C CA . PRO A 1 323 ? 12.902 13.180 -3.307 1.00 79.75 323 PRO A CA 1
ATOM 2313 C C . PRO A 1 323 ? 14.329 13.668 -3.021 1.00 79.75 323 PRO A C 1
ATOM 2315 O O . PRO A 1 323 ? 15.183 12.877 -2.616 1.00 79.75 323 PRO A O 1
ATOM 2318 N N . ALA A 1 324 ? 14.568 14.975 -3.165 1.00 81.62 324 ALA A N 1
ATOM 2319 C CA . ALA A 1 324 ? 15.902 15.584 -3.098 1.00 81.62 324 ALA A CA 1
ATOM 2320 C C . ALA A 1 324 ? 16.793 15.152 -1.903 1.00 81.62 324 ALA A C 1
ATOM 2322 O O . ALA A 1 324 ? 17.987 14.950 -2.130 1.00 81.62 324 ALA A O 1
ATOM 2323 N N . PRO A 1 325 ? 16.282 14.924 -0.668 1.00 81.06 325 PRO A N 1
ATOM 2324 C CA . PRO A 1 325 ? 17.098 14.415 0.442 1.00 81.06 325 PRO A CA 1
ATOM 2325 C C . PRO A 1 325 ? 17.726 13.029 0.220 1.00 81.06 325 PRO A C 1
ATOM 2327 O O . PRO A 1 325 ? 18.642 12.674 0.949 1.00 81.06 325 PRO A O 1
ATOM 2330 N N . LEU A 1 326 ? 17.238 12.247 -0.751 1.00 82.88 326 LEU A N 1
ATOM 2331 C CA . LEU A 1 326 ? 17.758 10.922 -1.112 1.00 82.88 326 LEU A CA 1
ATOM 2332 C C . LEU A 1 326 ? 18.566 10.932 -2.422 1.00 82.88 326 LEU A C 1
ATOM 2334 O O . LEU A 1 326 ? 19.156 9.916 -2.774 1.00 82.88 326 LEU A O 1
ATOM 2338 N N . ALA A 1 327 ? 18.597 12.046 -3.163 1.00 85.44 327 ALA A N 1
ATOM 2339 C CA . ALA A 1 327 ? 19.133 12.095 -4.527 1.00 85.44 327 ALA A CA 1
ATOM 2340 C C . ALA A 1 327 ? 20.635 11.763 -4.616 1.00 85.44 327 ALA A C 1
ATOM 2342 O O . ALA A 1 327 ? 21.077 11.134 -5.578 1.00 85.44 327 ALA A O 1
ATOM 2343 N N . ALA A 1 328 ? 21.432 12.159 -3.619 1.00 90.94 328 ALA A N 1
ATOM 2344 C CA . ALA A 1 328 ? 22.862 11.843 -3.573 1.00 90.94 328 ALA A CA 1
ATOM 2345 C C . ALA A 1 328 ? 23.107 10.335 -3.376 1.00 90.94 328 ALA A C 1
ATOM 2347 O O . ALA A 1 328 ? 23.838 9.721 -4.155 1.00 90.94 328 ALA A O 1
ATOM 2348 N N . ASP A 1 329 ? 22.437 9.731 -2.393 1.00 91.12 329 ASP A N 1
ATOM 2349 C CA . ASP A 1 329 ? 22.570 8.305 -2.082 1.00 91.12 329 ASP A CA 1
ATOM 2350 C C . ASP A 1 329 ? 21.946 7.419 -3.168 1.00 91.12 329 ASP A C 1
ATOM 2352 O O . ASP A 1 329 ? 22.499 6.375 -3.503 1.00 91.12 329 ASP A O 1
ATOM 2356 N N . ALA A 1 330 ? 20.832 7.845 -3.775 1.00 92.94 330 ALA A N 1
ATOM 2357 C CA . ALA A 1 330 ? 20.191 7.137 -4.881 1.00 92.94 330 ALA A CA 1
ATOM 2358 C C . ALA A 1 330 ? 21.074 7.107 -6.137 1.00 92.94 330 ALA A C 1
ATOM 2360 O O . ALA A 1 330 ? 21.206 6.052 -6.756 1.00 92.94 330 ALA A O 1
ATOM 2361 N N . ARG A 1 331 ? 21.737 8.227 -6.471 1.00 97.31 331 ARG A N 1
ATOM 2362 C CA . ARG A 1 331 ? 22.764 8.294 -7.526 1.00 97.31 331 ARG A CA 1
ATOM 2363 C C . ARG A 1 331 ? 23.896 7.312 -7.246 1.00 97.31 331 ARG A C 1
ATOM 2365 O O . ARG A 1 331 ? 24.189 6.457 -8.078 1.00 97.31 331 ARG A O 1
ATOM 2372 N N . ALA A 1 332 ? 24.507 7.415 -6.064 1.00 96.25 332 ALA A N 1
ATOM 2373 C CA . ALA A 1 332 ? 25.644 6.585 -5.677 1.00 96.25 332 ALA A CA 1
ATOM 2374 C C . ALA A 1 332 ? 25.286 5.090 -5.677 1.00 96.25 332 ALA A C 1
ATOM 2376 O O . ALA A 1 332 ? 26.040 4.273 -6.203 1.00 96.25 332 ALA A O 1
ATOM 2377 N N . LEU A 1 333 ? 24.107 4.735 -5.157 1.00 95.56 333 LEU A N 1
ATOM 2378 C CA . LEU A 1 333 ? 23.607 3.365 -5.146 1.00 95.56 333 LEU A CA 1
ATOM 2379 C C . LEU A 1 333 ? 23.317 2.847 -6.559 1.00 95.56 333 LEU A C 1
ATOM 2381 O O . LEU A 1 333 ? 23.726 1.735 -6.883 1.00 95.56 333 LEU A O 1
ATOM 2385 N N . CYS A 1 334 ? 22.645 3.627 -7.408 1.00 95.31 334 CYS A N 1
ATOM 2386 C CA . CYS A 1 334 ? 22.306 3.216 -8.772 1.00 95.31 334 CYS A CA 1
ATOM 2387 C C . CYS A 1 334 ? 23.567 3.028 -9.639 1.00 95.31 334 CYS A C 1
ATOM 2389 O O . CYS A 1 334 ? 23.691 2.017 -10.327 1.00 95.31 334 CYS A O 1
ATOM 2391 N N . ALA A 1 335 ? 24.548 3.934 -9.533 1.00 95.75 335 ALA A N 1
ATOM 2392 C CA . ALA A 1 335 ? 25.823 3.844 -10.252 1.00 95.75 335 ALA A CA 1
ATOM 2393 C C . ALA A 1 335 ? 26.733 2.698 -9.760 1.00 95.75 335 ALA A C 1
ATOM 2395 O O . ALA A 1 335 ? 27.486 2.128 -10.548 1.00 95.75 335 ALA A O 1
ATOM 2396 N N . ALA A 1 336 ? 26.667 2.335 -8.474 1.00 95.50 336 ALA A N 1
ATOM 2397 C CA . ALA A 1 336 ? 27.452 1.235 -7.903 1.00 95.50 336 ALA A CA 1
ATOM 2398 C C . ALA A 1 336 ? 26.795 -0.154 -8.051 1.00 95.50 336 ALA A C 1
ATOM 2400 O O . ALA A 1 336 ? 27.457 -1.164 -7.818 1.00 95.50 336 ALA A O 1
ATOM 2401 N N . SER A 1 337 ? 25.509 -0.216 -8.406 1.00 96.31 337 SER A N 1
ATOM 2402 C CA . SER A 1 337 ? 24.739 -1.463 -8.501 1.00 96.31 337 SER A CA 1
ATOM 2403 C C . SER A 1 337 ? 24.842 -2.119 -9.875 1.00 96.31 337 SER A C 1
ATOM 2405 O O . SER A 1 337 ? 25.018 -1.451 -10.897 1.00 96.31 337 SER A O 1
ATOM 2407 N N . GLU A 1 338 ? 24.634 -3.434 -9.931 1.00 96.75 338 GLU A N 1
ATOM 2408 C CA . GLU A 1 338 ? 24.293 -4.079 -11.199 1.00 96.75 338 GLU A CA 1
ATOM 2409 C C . GLU A 1 338 ? 22.886 -3.646 -11.649 1.00 96.75 338 GLU A C 1
ATOM 2411 O O . GLU A 1 338 ? 21.958 -3.584 -10.843 1.00 96.75 338 GLU A O 1
ATOM 2416 N N . LEU A 1 339 ? 22.721 -3.347 -12.941 1.00 97.81 339 LEU A N 1
ATOM 2417 C CA . LEU A 1 339 ? 21.418 -3.136 -13.578 1.00 97.81 339 LEU A CA 1
ATOM 2418 C C . LEU A 1 339 ? 21.249 -4.154 -14.705 1.00 97.81 339 LEU A C 1
ATOM 2420 O O . LEU A 1 339 ? 22.144 -4.298 -15.540 1.00 97.81 339 LEU A O 1
ATOM 2424 N N . CYS A 1 340 ? 20.107 -4.838 -14.758 1.00 98.00 340 CYS A N 1
ATOM 2425 C CA . CYS A 1 340 ? 19.815 -5.846 -15.782 1.00 98.00 340 CYS A CA 1
ATOM 2426 C C . CYS A 1 340 ? 18.352 -5.832 -16.253 1.00 98.00 340 CYS A C 1
ATOM 2428 O O . CYS A 1 340 ? 17.462 -5.288 -15.596 1.00 98.00 340 CYS A O 1
ATOM 2430 N N . TRP A 1 341 ? 18.097 -6.452 -17.405 1.00 98.12 341 TRP A N 1
ATOM 2431 C CA . TRP A 1 341 ? 16.741 -6.730 -17.882 1.00 98.12 341 TRP A CA 1
ATOM 2432 C C . TRP A 1 341 ? 16.241 -8.074 -17.348 1.00 98.12 341 TRP A C 1
ATOM 2434 O O . TRP A 1 341 ? 16.918 -9.091 -17.499 1.00 98.12 341 TRP A O 1
ATOM 2444 N N . ALA A 1 342 ? 15.026 -8.110 -16.809 1.00 97.81 342 ALA A N 1
ATOM 2445 C CA . ALA A 1 342 ? 14.394 -9.330 -16.310 1.00 97.81 342 ALA A CA 1
ATOM 2446 C C . ALA A 1 342 ? 12.925 -9.434 -16.744 1.00 97.81 342 ALA A C 1
ATOM 2448 O O . ALA A 1 342 ? 12.316 -8.453 -17.174 1.00 97.81 342 ALA A O 1
ATOM 2449 N N . ASP A 1 343 ? 12.345 -10.623 -16.598 1.00 97.25 343 ASP A N 1
ATOM 2450 C CA . ASP A 1 343 ? 10.896 -10.766 -16.492 1.00 97.25 343 ASP A CA 1
ATOM 2451 C C . ASP A 1 343 ? 10.530 -10.553 -15.019 1.00 97.25 343 ASP A C 1
ATOM 2453 O O . ASP A 1 343 ? 11.076 -11.215 -14.134 1.00 97.25 343 ASP A O 1
ATOM 2457 N N . LEU A 1 344 ? 9.659 -9.580 -14.756 1.00 96.25 344 LEU A N 1
ATOM 2458 C CA . LEU A 1 344 ? 9.187 -9.229 -13.413 1.00 96.25 344 LEU A CA 1
ATOM 2459 C C . LEU A 1 344 ? 7.647 -9.289 -13.340 1.00 96.25 344 LEU A C 1
ATOM 2461 O O . LEU A 1 344 ? 7.039 -8.720 -12.426 1.00 96.25 344 LEU A O 1
ATOM 2465 N N . GLY A 1 345 ? 7.005 -9.937 -14.321 1.00 95.56 345 GLY A N 1
ATOM 2466 C CA . GLY A 1 345 ? 5.556 -10.041 -14.466 1.00 95.56 345 GLY A CA 1
ATOM 2467 C C . GLY A 1 345 ? 4.857 -8.679 -14.491 1.00 95.56 345 GLY A C 1
ATOM 2468 O O . GLY A 1 345 ? 4.889 -7.948 -15.475 1.00 95.56 345 GLY A O 1
ATOM 2469 N N . ALA A 1 346 ? 4.178 -8.333 -13.396 1.00 94.75 346 ALA A N 1
ATOM 2470 C CA . ALA A 1 346 ? 3.436 -7.076 -13.263 1.00 94.75 346 ALA A CA 1
ATOM 2471 C C . ALA A 1 346 ? 4.215 -5.948 -12.556 1.00 94.75 346 ALA A C 1
ATOM 2473 O O . ALA A 1 346 ? 3.607 -4.978 -12.102 1.00 94.75 346 ALA A O 1
ATOM 2474 N N . ARG A 1 347 ? 5.541 -6.058 -12.414 1.00 95.06 347 ARG A N 1
ATOM 2475 C CA . ARG A 1 347 ? 6.404 -4.998 -11.861 1.00 95.06 347 ARG A CA 1
ATOM 2476 C C . ARG A 1 347 ? 7.252 -4.378 -12.969 1.00 95.06 347 ARG A C 1
ATOM 2478 O O . ARG A 1 347 ? 7.706 -5.088 -13.855 1.00 95.06 347 ARG A O 1
ATOM 2485 N N . ALA A 1 348 ? 7.486 -3.066 -12.914 1.00 95.31 348 ALA A N 1
ATOM 2486 C CA . ALA A 1 348 ? 8.364 -2.384 -13.873 1.00 95.31 348 ALA A CA 1
ATOM 2487 C C . ALA A 1 348 ? 9.851 -2.476 -13.481 1.00 95.31 348 ALA A C 1
ATOM 2489 O O . ALA A 1 348 ? 10.707 -2.501 -14.361 1.00 95.31 348 ALA A O 1
ATOM 2490 N N . ALA A 1 349 ? 10.144 -2.575 -12.180 1.00 97.31 349 ALA A N 1
ATOM 2491 C CA . ALA A 1 349 ? 11.479 -2.801 -11.634 1.00 97.31 349 ALA A CA 1
ATOM 2492 C C . ALA A 1 349 ? 11.426 -3.577 -10.302 1.00 97.31 349 ALA A C 1
ATOM 2494 O O . ALA A 1 349 ? 10.350 -3.768 -9.723 1.00 97.31 349 ALA A O 1
ATOM 2495 N N . GLY A 1 350 ? 12.587 -4.011 -9.809 1.00 96.12 350 GLY A N 1
ATOM 2496 C CA . GLY A 1 350 ? 12.762 -4.644 -8.498 1.00 96.12 350 GLY A CA 1
ATOM 2497 C C . GLY A 1 350 ? 14.233 -4.722 -8.075 1.00 96.12 350 GLY A C 1
ATOM 2498 O O . GLY A 1 350 ? 15.123 -4.628 -8.915 1.00 96.12 350 GLY A O 1
ATOM 2499 N N . GLU A 1 351 ? 14.490 -4.876 -6.776 1.00 95.50 351 GLU A N 1
ATOM 2500 C CA . GLU A 1 351 ? 15.835 -5.138 -6.239 1.00 95.50 351 GLU A CA 1
ATOM 2501 C C . GLU A 1 351 ? 16.171 -6.634 -6.375 1.00 95.50 351 GLU A C 1
ATOM 2503 O O . GLU A 1 351 ? 15.301 -7.496 -6.229 1.00 95.50 351 GLU A O 1
ATOM 2508 N N . LEU A 1 352 ? 17.433 -6.929 -6.681 1.00 93.75 352 LEU A N 1
ATOM 2509 C CA . LEU A 1 352 ? 18.027 -8.260 -6.780 1.00 93.75 352 LEU A CA 1
ATOM 2510 C C . LEU A 1 352 ? 19.257 -8.342 -5.863 1.00 93.75 352 LEU A C 1
ATOM 2512 O O . LEU A 1 352 ? 19.796 -7.331 -5.414 1.00 93.75 352 LEU A O 1
ATOM 2516 N N . SER A 1 353 ? 19.758 -9.557 -5.628 1.00 88.50 353 SER A N 1
ATOM 2517 C CA . SER A 1 353 ? 21.042 -9.755 -4.947 1.00 88.50 353 SER A CA 1
ATOM 2518 C C . SER A 1 353 ? 22.175 -9.096 -5.749 1.00 88.50 353 SER A C 1
ATOM 2520 O O . SER A 1 353 ? 22.564 -9.618 -6.789 1.00 88.50 353 SER A O 1
ATOM 2522 N N . GLY A 1 354 ? 22.683 -7.952 -5.275 1.00 87.44 354 GLY A N 1
ATOM 2523 C CA . GLY A 1 354 ? 23.756 -7.180 -5.924 1.00 87.44 354 GLY A CA 1
ATOM 2524 C C . GLY A 1 354 ? 23.318 -5.952 -6.739 1.00 87.44 354 GLY A C 1
ATOM 2525 O O . GLY A 1 354 ? 24.179 -5.208 -7.208 1.00 87.44 354 GLY A O 1
ATOM 2526 N N . GLY A 1 355 ? 22.016 -5.677 -6.886 1.00 96.12 355 GLY A N 1
ATOM 2527 C CA . GLY A 1 355 ? 21.570 -4.508 -7.650 1.00 96.12 355 GLY A CA 1
ATOM 2528 C C . GLY A 1 355 ? 20.077 -4.477 -7.959 1.00 96.12 355 GLY A C 1
ATOM 2529 O O . GLY A 1 355 ? 19.260 -4.847 -7.123 1.00 96.12 355 GLY A O 1
ATOM 2530 N N . PHE A 1 356 ? 19.705 -4.028 -9.158 1.00 98.19 356 PHE A N 1
ATOM 2531 C CA . PHE A 1 356 ? 18.309 -3.882 -9.574 1.00 98.19 356 PHE A CA 1
ATOM 2532 C C . PHE A 1 356 ? 18.050 -4.481 -10.960 1.00 98.19 356 PHE A C 1
ATOM 2534 O O . PHE A 1 356 ? 18.937 -4.594 -11.809 1.00 98.19 356 PHE A O 1
ATOM 2541 N N . ALA A 1 357 ? 16.793 -4.828 -11.210 1.00 98.19 357 ALA A N 1
ATOM 2542 C CA . ALA A 1 357 ? 16.306 -5.235 -12.516 1.00 98.19 357 ALA A CA 1
ATOM 2543 C C . ALA A 1 357 ? 15.146 -4.357 -12.977 1.00 98.19 357 ALA A C 1
ATOM 2545 O O . ALA A 1 357 ? 14.365 -3.857 -12.166 1.00 98.19 357 ALA A O 1
ATOM 2546 N N . VAL A 1 358 ? 15.009 -4.234 -14.294 1.00 97.81 358 VAL A N 1
ATOM 2547 C CA . VAL A 1 358 ? 13.888 -3.583 -14.983 1.00 97.81 358 VAL A CA 1
ATOM 2548 C C . VAL A 1 358 ? 13.208 -4.559 -15.939 1.00 97.81 358 VAL A C 1
ATOM 2550 O O . VAL A 1 358 ? 13.842 -5.461 -16.490 1.00 97.81 358 VAL A O 1
ATOM 2553 N N . HIS A 1 359 ? 11.903 -4.390 -16.141 1.00 97.69 359 HIS A N 1
ATOM 2554 C CA . HIS A 1 359 ? 11.107 -5.321 -16.932 1.00 97.69 359 HIS A CA 1
ATOM 2555 C C . HIS A 1 359 ? 11.457 -5.236 -18.425 1.00 97.69 359 HIS A C 1
ATOM 2557 O O . HIS A 1 359 ? 11.315 -4.179 -19.039 1.00 97.69 359 HIS A O 1
ATOM 2563 N N . ALA A 1 360 ? 11.854 -6.350 -19.044 1.00 97.75 360 ALA A N 1
ATOM 2564 C CA . ALA A 1 360 ? 12.343 -6.380 -20.427 1.00 97.75 360 ALA A CA 1
ATOM 2565 C C . ALA A 1 360 ? 11.315 -5.879 -21.462 1.00 97.75 360 ALA A C 1
ATOM 2567 O O . ALA A 1 360 ? 11.685 -5.221 -22.429 1.00 97.75 360 ALA A O 1
ATOM 2568 N N . ALA A 1 361 ? 10.012 -6.052 -21.214 1.00 96.75 361 ALA A N 1
ATOM 2569 C CA . ALA A 1 361 ? 8.964 -5.456 -22.052 1.00 96.75 361 ALA A CA 1
ATOM 2570 C C . ALA A 1 361 ? 9.015 -3.910 -22.149 1.00 96.75 361 ALA A C 1
ATOM 2572 O O . ALA A 1 361 ? 8.446 -3.358 -23.088 1.00 96.75 361 ALA A O 1
ATOM 2573 N N . LEU A 1 362 ? 9.697 -3.195 -21.240 1.00 95.75 362 LEU A N 1
ATOM 2574 C CA . LEU A 1 362 ? 9.967 -1.759 -21.406 1.00 95.75 362 LEU A CA 1
ATOM 2575 C C . LEU A 1 362 ? 10.846 -1.504 -22.641 1.00 95.75 362 LEU A C 1
ATOM 2577 O O . LEU A 1 362 ? 10.567 -0.578 -23.399 1.00 95.75 362 LEU A O 1
ATOM 2581 N N . TRP A 1 363 ? 11.848 -2.355 -22.898 1.00 96.00 363 TRP A N 1
ATOM 2582 C CA . TRP A 1 363 ? 12.627 -2.319 -24.138 1.00 96.00 363 TRP A CA 1
ATOM 2583 C C . TRP A 1 363 ? 11.713 -2.563 -25.344 1.00 96.00 363 TRP A C 1
ATOM 2585 O O . TRP A 1 363 ? 11.559 -1.677 -26.183 1.00 96.00 363 TRP A O 1
ATOM 2595 N N . ASP A 1 364 ? 11.031 -3.711 -25.384 1.00 94.31 364 ASP A N 1
ATOM 2596 C CA . ASP A 1 364 ? 10.214 -4.131 -26.534 1.00 94.31 364 ASP A CA 1
ATOM 2597 C C . ASP A 1 364 ? 9.092 -3.138 -26.892 1.00 94.31 364 ASP A C 1
ATOM 2599 O O . ASP A 1 364 ? 8.717 -3.023 -28.059 1.00 94.31 364 ASP A O 1
ATOM 2603 N N . ARG A 1 365 ? 8.522 -2.438 -25.898 1.00 94.56 365 ARG A N 1
ATOM 2604 C CA . ARG A 1 365 ? 7.366 -1.542 -26.081 1.00 94.56 365 ARG A CA 1
ATOM 2605 C C . ARG A 1 365 ? 7.717 -0.055 -26.145 1.00 94.56 365 ARG A C 1
ATOM 2607 O O . ARG A 1 365 ? 6.943 0.691 -26.737 1.00 94.56 365 ARG A O 1
ATOM 2614 N N . ILE A 1 366 ? 8.836 0.387 -25.561 1.00 94.38 366 ILE A N 1
ATOM 2615 C CA . ILE A 1 366 ? 9.186 1.819 -25.459 1.00 94.38 366 ILE A CA 1
ATOM 2616 C C . ILE A 1 366 ? 10.435 2.175 -26.278 1.00 94.38 366 ILE A C 1
ATOM 2618 O O . ILE A 1 366 ? 10.485 3.276 -26.820 1.00 94.38 366 ILE A O 1
ATOM 2622 N N . ALA A 1 367 ? 11.400 1.268 -26.477 1.00 93.81 367 ALA A N 1
ATOM 2623 C CA . ALA A 1 367 ? 12.551 1.549 -27.347 1.00 93.81 367 ALA A CA 1
ATOM 2624 C C . ALA A 1 367 ? 12.151 1.923 -28.797 1.00 93.81 367 ALA A C 1
ATOM 2626 O O . ALA A 1 367 ? 12.725 2.882 -29.323 1.00 93.81 367 ALA A O 1
ATOM 2627 N N . PRO A 1 368 ? 11.128 1.294 -29.429 1.00 95.19 368 PRO A N 1
ATOM 2628 C CA . PRO A 1 368 ? 10.615 1.721 -30.739 1.00 95.19 368 PRO A CA 1
ATOM 2629 C C . PRO A 1 368 ? 9.993 3.127 -30.754 1.00 95.19 368 PRO A C 1
ATOM 2631 O O . PRO A 1 368 ? 9.810 3.701 -31.823 1.00 95.19 368 PRO A O 1
ATOM 2634 N N . LEU A 1 369 ? 9.668 3.686 -29.582 1.00 93.88 369 LEU A N 1
ATOM 2635 C CA . LEU A 1 369 ? 9.107 5.031 -29.400 1.00 93.88 369 LEU A CA 1
ATOM 2636 C C . LEU A 1 369 ? 10.194 6.087 -29.107 1.00 93.88 369 LEU A C 1
ATOM 2638 O O . LEU A 1 369 ? 9.872 7.251 -28.872 1.00 93.88 369 LEU A O 1
ATOM 2642 N N . GLY A 1 370 ? 11.473 5.690 -29.120 1.00 94.56 370 GLY A N 1
ATOM 2643 C CA . GLY A 1 370 ? 12.640 6.559 -28.957 1.00 94.56 370 GLY A CA 1
ATOM 2644 C C . GLY A 1 370 ? 13.399 6.340 -27.643 1.00 94.56 370 GLY A C 1
ATOM 2645 O O . GLY A 1 370 ? 12.816 6.260 -26.561 1.00 94.56 370 GLY A O 1
ATOM 2646 N N . LEU A 1 371 ? 14.735 6.309 -27.724 1.00 93.12 371 LEU A N 1
ATOM 2647 C CA . LEU A 1 371 ? 15.613 6.010 -26.582 1.00 93.12 371 LEU A CA 1
ATOM 2648 C C . LEU A 1 371 ? 15.489 7.009 -25.419 1.00 93.12 371 LEU A C 1
ATOM 2650 O O . LEU A 1 371 ? 15.605 6.605 -24.267 1.00 93.12 371 LEU A O 1
ATOM 2654 N N . ALA A 1 372 ? 15.191 8.284 -25.691 1.00 92.31 372 ALA A N 1
ATOM 2655 C CA . ALA A 1 372 ? 14.930 9.271 -24.639 1.00 92.31 372 ALA A CA 1
ATOM 2656 C C . ALA A 1 372 ? 13.671 8.923 -23.821 1.00 92.31 372 ALA A C 1
ATOM 2658 O O . ALA A 1 372 ? 13.675 9.023 -22.596 1.00 92.31 372 ALA A O 1
ATOM 2659 N N . ARG A 1 373 ? 12.611 8.435 -24.483 1.00 93.06 373 ARG A N 1
ATOM 2660 C CA . ARG A 1 373 ? 11.381 7.993 -23.812 1.00 93.06 373 ARG A CA 1
ATOM 2661 C C . ARG A 1 373 ? 11.604 6.710 -23.011 1.00 93.06 373 ARG A C 1
ATOM 2663 O O . ARG A 1 373 ? 11.058 6.573 -21.920 1.00 93.06 373 ARG A O 1
ATOM 2670 N N . LEU A 1 374 ? 12.437 5.803 -23.525 1.00 95.12 374 LEU A N 1
ATOM 2671 C CA . LEU A 1 374 ? 12.882 4.622 -22.786 1.00 95.12 374 LEU A CA 1
ATOM 2672 C C . LEU A 1 374 ? 13.665 5.014 -21.520 1.00 95.12 374 LEU A C 1
ATOM 2674 O O . LEU A 1 374 ? 13.378 4.481 -20.456 1.00 95.12 374 LEU A O 1
ATOM 2678 N N . ALA A 1 375 ? 14.616 5.950 -21.614 1.00 94.31 375 ALA A N 1
ATOM 2679 C CA . ALA A 1 375 ? 15.428 6.388 -20.476 1.00 94.31 375 ALA A CA 1
ATOM 2680 C C . ALA A 1 375 ? 14.578 6.990 -19.341 1.00 94.31 375 ALA A C 1
ATOM 2682 O O . ALA A 1 375 ? 14.778 6.637 -18.181 1.00 94.31 375 ALA A O 1
ATOM 2683 N N . LEU A 1 376 ? 13.581 7.818 -19.678 1.00 93.12 376 LEU A N 1
ATOM 2684 C CA . LEU A 1 376 ? 12.618 8.348 -18.706 1.00 93.12 376 LEU A CA 1
ATOM 2685 C C . LEU A 1 376 ? 11.791 7.229 -18.052 1.00 93.12 376 LEU A C 1
ATOM 2687 O O . LEU A 1 376 ? 11.754 7.136 -16.830 1.00 93.12 376 LEU A O 1
ATOM 2691 N N . ALA A 1 377 ? 11.210 6.318 -18.842 1.00 93.88 377 ALA A N 1
ATOM 2692 C CA . ALA A 1 377 ? 10.417 5.204 -18.312 1.00 93.88 377 ALA A CA 1
ATOM 2693 C C . ALA A 1 377 ? 11.237 4.234 -17.431 1.00 93.88 377 ALA A C 1
ATOM 2695 O O . ALA A 1 377 ? 10.701 3.625 -16.505 1.00 93.88 377 ALA A O 1
ATOM 2696 N N . LEU A 1 378 ? 12.539 4.092 -17.699 1.00 96.38 378 LEU A N 1
ATOM 2697 C CA . LEU A 1 378 ? 13.472 3.335 -16.860 1.00 96.38 378 LEU A CA 1
ATOM 2698 C C . LEU A 1 378 ? 13.760 4.046 -15.532 1.00 96.38 378 LEU A C 1
ATOM 2700 O O . LEU A 1 378 ? 13.761 3.394 -14.489 1.00 96.38 378 LEU A O 1
ATOM 2704 N N . ALA A 1 379 ? 13.966 5.365 -15.555 1.00 95.19 379 ALA A N 1
ATOM 2705 C CA . ALA A 1 379 ? 14.165 6.161 -14.347 1.00 95.19 379 ALA A CA 1
ATOM 2706 C C . ALA A 1 379 ? 12.907 6.179 -13.460 1.00 95.19 379 ALA A C 1
ATOM 2708 O O . ALA A 1 379 ? 13.008 5.908 -12.265 1.00 95.19 379 ALA A O 1
ATOM 2709 N N . GLU A 1 380 ? 11.721 6.383 -14.046 1.00 92.62 380 GLU A N 1
ATOM 2710 C CA . GLU A 1 380 ? 10.421 6.286 -13.361 1.00 92.62 380 GLU A CA 1
ATOM 2711 C C . GLU A 1 380 ? 10.208 4.915 -12.698 1.00 92.62 380 GLU A C 1
ATOM 2713 O O . GLU A 1 380 ? 9.692 4.834 -11.582 1.00 92.62 380 GLU A O 1
ATOM 2718 N N . ALA A 1 381 ? 10.619 3.829 -13.365 1.00 94.88 381 ALA A N 1
ATOM 2719 C CA . ALA A 1 381 ? 10.515 2.475 -12.829 1.00 94.88 381 ALA A CA 1
ATOM 2720 C C . ALA A 1 381 ? 11.509 2.213 -11.681 1.00 94.88 381 ALA A C 1
ATOM 2722 O O . ALA A 1 381 ? 11.139 1.596 -10.680 1.00 94.88 381 ALA A O 1
ATOM 2723 N N . LEU A 1 382 ? 12.758 2.674 -11.812 1.00 96.38 382 LEU A N 1
ATOM 2724 C CA . LEU A 1 382 ? 13.825 2.451 -10.830 1.00 96.38 382 LEU A CA 1
ATOM 2725 C C . LEU A 1 382 ? 13.689 3.331 -9.581 1.00 96.38 382 LEU A C 1
ATOM 2727 O O . LEU A 1 382 ? 13.901 2.835 -8.476 1.00 96.38 382 LEU A O 1
ATOM 2731 N N . ALA A 1 383 ? 13.311 4.605 -9.725 1.00 93.00 383 ALA A N 1
ATOM 2732 C CA . ALA A 1 383 ? 13.254 5.585 -8.637 1.00 93.00 383 ALA A CA 1
ATOM 2733 C C . ALA A 1 383 ? 12.556 5.098 -7.345 1.00 93.00 383 ALA A C 1
ATOM 2735 O O . ALA A 1 383 ? 13.176 5.197 -6.282 1.00 93.00 383 ALA A O 1
ATOM 2736 N N . PRO A 1 384 ? 11.334 4.517 -7.366 1.00 89.31 384 PRO A N 1
ATOM 2737 C CA . PRO A 1 384 ? 10.692 4.032 -6.141 1.00 89.31 384 PRO A CA 1
ATOM 2738 C C . PRO A 1 384 ? 11.416 2.837 -5.501 1.00 89.31 384 PRO A C 1
ATOM 2740 O O . PRO A 1 384 ? 11.367 2.684 -4.282 1.00 89.31 384 PRO A O 1
ATOM 2743 N N . VAL A 1 385 ? 12.100 2.003 -6.294 1.00 93.19 385 VAL A N 1
ATOM 2744 C CA . VAL A 1 385 ? 12.860 0.842 -5.800 1.00 93.19 385 VAL A CA 1
ATOM 2745 C C . VAL A 1 385 ? 14.179 1.297 -5.173 1.00 93.19 385 VAL A C 1
ATOM 2747 O O . VAL A 1 385 ? 14.484 0.927 -4.041 1.00 93.19 385 VAL A O 1
ATOM 2750 N N . VAL A 1 386 ? 14.923 2.166 -5.863 1.00 94.44 386 VAL A N 1
ATOM 2751 C CA . VAL A 1 386 ? 16.194 2.720 -5.375 1.00 94.44 386 VAL A CA 1
ATOM 2752 C C . VAL A 1 386 ? 15.969 3.568 -4.118 1.00 94.44 386 VAL A C 1
ATOM 2754 O O . VAL A 1 386 ? 16.689 3.396 -3.137 1.00 94.44 386 VAL A O 1
ATOM 2757 N N . ALA A 1 387 ? 14.932 4.415 -4.079 1.00 86.62 387 ALA A N 1
ATOM 2758 C CA . ALA A 1 387 ? 14.591 5.196 -2.885 1.00 86.62 387 ALA A CA 1
ATOM 2759 C C . ALA A 1 387 ? 14.235 4.311 -1.676 1.00 86.62 387 ALA A C 1
ATOM 2761 O O . ALA A 1 387 ? 14.628 4.623 -0.550 1.00 86.62 387 ALA A O 1
ATOM 2762 N N . ALA A 1 388 ? 13.526 3.196 -1.894 1.00 83.81 388 ALA A N 1
ATOM 2763 C CA . ALA A 1 388 ? 13.231 2.233 -0.836 1.00 83.81 388 ALA A CA 1
ATOM 2764 C C . ALA A 1 388 ? 14.508 1.550 -0.316 1.00 83.81 388 ALA A C 1
ATOM 2766 O O . ALA A 1 388 ? 14.692 1.465 0.899 1.00 83.81 388 ALA A O 1
ATOM 2767 N N . ALA A 1 389 ? 15.409 1.132 -1.210 1.00 87.69 389 ALA A N 1
ATOM 2768 C CA . ALA A 1 389 ? 16.688 0.525 -0.846 1.00 87.69 389 ALA A CA 1
ATOM 2769 C C . ALA A 1 389 ? 17.598 1.498 -0.069 1.00 87.69 389 ALA A C 1
ATOM 2771 O O . ALA A 1 389 ? 18.170 1.113 0.952 1.00 87.69 389 ALA A O 1
ATOM 2772 N N . VAL A 1 390 ? 17.685 2.772 -0.479 1.00 86.69 390 VAL A N 1
ATOM 2773 C CA . VAL A 1 390 ? 18.397 3.828 0.272 1.00 86.69 390 VAL A CA 1
ATOM 2774 C C . VAL A 1 390 ? 17.811 3.984 1.678 1.00 86.69 390 VAL A C 1
ATOM 2776 O O . VAL A 1 390 ? 18.548 3.911 2.661 1.00 86.69 390 VAL A O 1
ATOM 2779 N N . ALA A 1 391 ? 16.488 4.143 1.797 1.00 77.19 391 ALA A N 1
ATOM 2780 C CA . ALA A 1 391 ? 15.829 4.352 3.087 1.00 77.19 391 ALA A CA 1
ATOM 2781 C C . ALA A 1 391 ? 16.017 3.164 4.051 1.00 77.19 391 ALA A C 1
ATOM 2783 O O . ALA A 1 391 ? 16.268 3.367 5.239 1.00 77.19 391 ALA A O 1
ATOM 2784 N N . GLN A 1 392 ? 15.958 1.928 3.544 1.00 77.44 392 GLN A N 1
ATOM 2785 C CA . GLN A 1 392 ? 16.213 0.716 4.332 1.00 77.44 392 GLN A CA 1
ATOM 2786 C C . GLN A 1 392 ? 17.672 0.629 4.803 1.00 77.44 392 GLN A C 1
ATOM 2788 O O . GLN A 1 392 ? 17.924 0.330 5.970 1.00 77.44 392 GLN A O 1
ATOM 2793 N N . ARG A 1 393 ? 18.639 0.945 3.931 1.00 82.12 393 ARG A N 1
ATOM 2794 C CA . ARG A 1 393 ? 20.073 0.946 4.272 1.00 82.12 393 ARG A CA 1
ATOM 2795 C C . ARG A 1 393 ? 20.405 2.027 5.307 1.00 82.12 393 ARG A C 1
ATOM 2797 O O . ARG A 1 393 ? 21.143 1.750 6.251 1.00 82.12 393 ARG A O 1
ATOM 2804 N N . ALA A 1 394 ? 19.799 3.212 5.200 1.00 75.19 394 ALA A N 1
ATOM 2805 C CA . ALA A 1 394 ? 19.919 4.275 6.200 1.00 75.19 394 ALA A CA 1
ATOM 2806 C C . ALA A 1 394 ? 19.322 3.868 7.563 1.00 75.19 394 ALA A C 1
ATOM 2808 O O . ALA A 1 394 ? 19.956 4.074 8.600 1.00 75.19 394 ALA A O 1
ATOM 2809 N N . ALA A 1 395 ? 18.144 3.231 7.574 1.00 66.88 395 ALA A N 1
ATOM 2810 C CA . ALA A 1 395 ? 17.528 2.717 8.798 1.00 66.88 395 ALA A CA 1
ATOM 2811 C C . ALA A 1 395 ? 18.381 1.621 9.465 1.00 66.88 395 ALA A C 1
ATOM 2813 O O . ALA A 1 395 ? 18.600 1.666 10.677 1.00 66.88 395 ALA A O 1
ATOM 2814 N N . ALA A 1 396 ? 18.924 0.681 8.684 1.00 70.50 396 ALA A N 1
ATOM 2815 C CA . ALA A 1 396 ? 19.815 -0.368 9.180 1.00 70.50 396 ALA A CA 1
ATOM 2816 C C . ALA A 1 396 ? 21.121 0.204 9.766 1.00 70.50 396 ALA A C 1
ATOM 2818 O O . ALA A 1 396 ? 21.536 -0.198 10.852 1.00 70.50 396 ALA A O 1
ATOM 2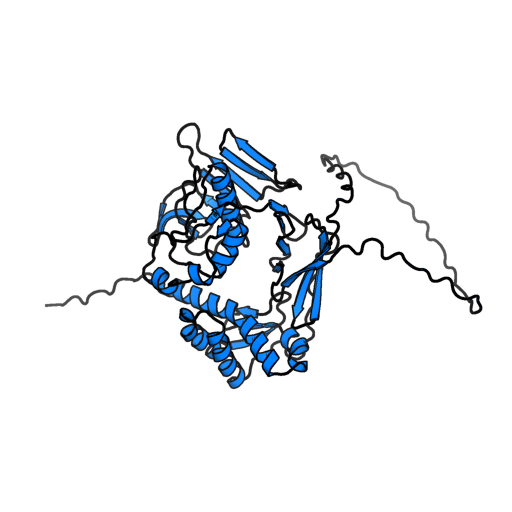819 N N . ALA A 1 397 ? 21.731 1.194 9.103 1.00 73.25 397 ALA A N 1
ATOM 2820 C CA . ALA A 1 397 ? 22.923 1.882 9.605 1.00 73.25 397 ALA A CA 1
ATOM 2821 C C . ALA A 1 397 ? 22.656 2.670 10.904 1.00 73.25 397 ALA A C 1
ATOM 2823 O O . ALA A 1 397 ? 23.518 2.719 11.780 1.00 73.25 397 ALA A O 1
ATOM 2824 N N . GLY A 1 398 ? 21.460 3.250 11.057 1.00 63.00 398 GLY A N 1
ATOM 2825 C CA . GLY A 1 398 ? 21.025 3.902 12.298 1.00 63.00 398 GLY A CA 1
ATOM 2826 C C . GLY A 1 398 ? 20.686 2.927 13.433 1.00 63.00 398 GLY A C 1
ATOM 2827 O O . GLY A 1 398 ? 20.890 3.259 14.599 1.00 63.00 398 GLY A O 1
ATOM 2828 N N . SER A 1 399 ? 20.205 1.726 13.094 1.00 51.69 399 SER A N 1
ATOM 2829 C CA . SER A 1 399 ? 19.805 0.676 14.048 1.00 51.69 399 SER A CA 1
ATOM 2830 C C . SER A 1 399 ? 20.962 -0.222 14.498 1.00 51.69 399 SER A C 1
ATOM 2832 O O . SER A 1 399 ? 20.810 -0.981 15.455 1.00 51.69 399 SER A O 1
ATOM 2834 N N . ALA A 1 400 ? 22.120 -0.148 13.835 1.00 48.69 400 ALA A N 1
ATOM 2835 C CA . ALA A 1 400 ? 23.317 -0.869 14.245 1.00 48.69 400 ALA A CA 1
ATOM 2836 C C . ALA A 1 400 ? 23.694 -0.484 15.693 1.00 48.69 400 ALA A C 1
ATOM 2838 O O . ALA A 1 400 ? 23.892 0.704 15.978 1.00 48.69 400 ALA A O 1
ATOM 2839 N N . PRO A 1 401 ? 23.807 -1.449 16.629 1.00 47.50 401 PRO A N 1
ATOM 2840 C CA . PRO A 1 401 ? 24.114 -1.133 18.014 1.00 47.50 401 PRO A CA 1
ATOM 2841 C C . PRO A 1 401 ? 25.475 -0.445 18.086 1.00 47.50 401 PRO A C 1
ATOM 2843 O O . PRO A 1 401 ? 26.489 -0.999 17.654 1.00 47.50 401 PRO A O 1
ATOM 2846 N N . ARG A 1 402 ? 25.502 0.758 18.673 1.00 44.75 402 ARG A N 1
ATOM 2847 C CA . ARG A 1 402 ? 26.738 1.479 19.005 1.00 44.75 402 ARG A CA 1
ATOM 2848 C C . ARG A 1 402 ? 27.447 0.767 20.157 1.00 44.75 402 ARG A C 1
ATOM 2850 O O . ARG A 1 402 ? 27.487 1.279 21.275 1.00 44.75 402 ARG A O 1
ATOM 2857 N N . TYR A 1 403 ? 27.985 -0.423 19.880 1.00 41.47 403 TYR A N 1
ATOM 2858 C CA . TYR A 1 403 ? 28.915 -1.110 20.767 1.00 41.47 403 TYR A CA 1
ATOM 2859 C C . TYR A 1 403 ? 29.981 -0.114 21.200 1.00 41.47 403 TYR A C 1
ATOM 2861 O O . TYR A 1 403 ? 30.490 0.658 20.382 1.00 41.47 403 TYR A O 1
ATOM 2869 N N . ALA A 1 404 ? 30.221 -0.072 22.510 1.00 42.34 404 ALA A N 1
ATOM 2870 C CA . ALA A 1 404 ? 30.928 1.033 23.124 1.00 42.34 404 ALA A CA 1
ATOM 2871 C C . ALA A 1 404 ? 32.266 1.278 22.419 1.00 42.34 404 ALA A C 1
ATOM 2873 O O . ALA A 1 404 ? 33.074 0.360 22.268 1.00 42.34 404 ALA A O 1
ATOM 2874 N N . ARG A 1 405 ? 32.530 2.541 22.060 1.00 41.12 405 ARG A N 1
ATOM 2875 C CA . ARG A 1 405 ? 33.912 2.998 21.926 1.00 41.12 405 ARG A CA 1
ATOM 2876 C C . ARG A 1 405 ? 34.543 2.790 23.296 1.00 41.12 405 ARG A C 1
ATOM 2878 O O . ARG A 1 405 ? 34.310 3.588 24.199 1.00 41.12 405 ARG A O 1
ATOM 2885 N N . THR A 1 406 ? 35.276 1.696 23.456 1.00 42.75 406 THR A N 1
ATOM 2886 C CA . THR A 1 406 ? 36.103 1.454 24.631 1.00 42.75 406 THR A CA 1
ATOM 2887 C C . THR A 1 406 ? 37.085 2.608 24.721 1.00 42.75 406 THR A C 1
ATOM 2889 O O . THR A 1 406 ? 38.012 2.691 23.911 1.00 42.75 406 THR A O 1
ATOM 2892 N N . SER A 1 407 ? 36.851 3.525 25.661 1.00 40.88 407 SER A N 1
ATOM 2893 C CA . SER A 1 407 ? 37.828 4.550 26.007 1.00 40.88 407 SER A CA 1
ATOM 2894 C C . SER A 1 407 ? 39.166 3.856 26.254 1.00 40.88 407 SER A C 1
ATOM 2896 O O . SER A 1 407 ? 39.177 2.856 26.983 1.00 40.88 407 SER A O 1
ATOM 2898 N N . PRO A 1 408 ? 40.280 4.334 25.676 1.00 51.31 408 PRO A N 1
ATOM 2899 C CA . PRO A 1 408 ? 41.589 3.839 26.064 1.00 51.31 408 PRO A CA 1
ATOM 2900 C C . PRO A 1 408 ? 41.720 3.978 27.580 1.00 51.31 408 PRO A C 1
ATOM 2902 O O . PRO A 1 408 ? 41.494 5.063 28.119 1.00 51.31 408 PRO A O 1
ATOM 2905 N N . GLN A 1 409 ? 42.052 2.892 28.279 1.00 49.50 409 GLN A N 1
ATOM 2906 C CA . GLN A 1 409 ? 42.530 3.040 29.646 1.00 49.50 409 GLN A CA 1
ATOM 2907 C C . GLN A 1 409 ? 43.887 3.732 29.561 1.00 49.50 409 GLN A C 1
ATOM 2909 O O . GLN A 1 409 ? 44.852 3.149 29.068 1.00 49.50 409 GLN A O 1
ATOM 2914 N N . GLU A 1 410 ? 43.949 4.978 30.023 1.00 52.88 410 GLU A N 1
ATOM 2915 C CA . GLU A 1 410 ? 45.212 5.660 30.276 1.00 52.88 410 GLU A CA 1
ATOM 2916 C C . GLU A 1 410 ? 45.925 4.933 31.423 1.00 52.88 410 GLU A C 1
ATOM 2918 O O . GLU A 1 410 ? 45.655 5.156 32.606 1.00 52.88 410 GLU A O 1
ATOM 2923 N N . SER A 1 411 ? 46.802 3.999 31.057 1.00 57.44 411 SER A N 1
ATOM 2924 C CA . SER A 1 411 ? 47.732 3.368 31.986 1.00 57.44 411 SER A CA 1
ATOM 2925 C C . SER A 1 411 ? 48.700 4.415 32.535 1.00 57.44 411 SER A C 1
ATOM 2927 O O . SER A 1 411 ? 49.229 5.233 31.782 1.00 57.44 411 SER A O 1
ATOM 2929 N N . ARG A 1 412 ? 48.916 4.365 33.851 1.00 55.72 412 ARG A N 1
ATOM 2930 C CA . ARG A 1 412 ? 49.952 5.130 34.559 1.00 55.72 412 ARG A CA 1
ATOM 2931 C C . ARG A 1 412 ? 51.324 4.478 34.415 1.00 55.72 412 ARG A C 1
ATOM 2933 O O . ARG A 1 412 ? 51.347 3.237 34.258 1.00 55.72 412 ARG A O 1
#

pLDDT: mean 84.46, std 19.59, range [32.44, 98.56]

Mean predicted aligned error: 10.32 Å